Protein AF-A0A9E5EUG5-F1 (afdb_monomer)

Nearest PDB structures (foldseek):
  7y4i-assembly1_B  TM=4.127E-01  e=5.727E-02  Arabidopsis thaliana
  8xyv-assembly2_B  TM=4.687E-01  e=2.410E-01  synthetic construct
  8xyv-assembly1_A  TM=4.722E-01  e=3.451E-01  synthetic construct
  8tn6-assembly1_C  TM=4.419E-01  e=1.783E+00  synthetic construct
  6i57-assembly1_A  TM=5.171E-01  e=4.053E+00  Homo sapiens

pLDDT: mean 74.11, std 21.69, range [27.08, 95.44]

Secondary structure (DSSP, 8-state):
--HHHHHHHHHHHHHHHHHHHHHHHHHHHHHHHHHHHHHHHHHHHHHHHTT-HHHHHHHHHHTTTTSTT-HHHHHHHHHHHHHHHHHHHHHT-HHHHHHHHHHHHHHHHHHHHHHHS---PPPP------------------------------PPPP----------------TT-TT-HHHHHHHHHHHHHHHHHHHHHHTT-HHHHHHHHHHHHHH-GGG-TTTHHHHHHHHHHHHHHHHHHTTTT---THHHHHHHHHHHH-GGGHHHHHHHHHHHHHHHHHHHHH-BTB--------EEEEEETTTEEEEE-SSEEEEESS-HHHHHHHHHHHHHHHHHHHHHHHSS--SPPSSPEEEEE-SSTT--

Structure (mmCIF, N/CA/C/O backbone):
data_AF-A0A9E5EUG5-F1
#
_entry.id   AF-A0A9E5EUG5-F1
#
loop_
_atom_site.group_PDB
_atom_site.id
_atom_site.type_symbol
_atom_site.label_atom_id
_atom_site.label_alt_id
_atom_site.label_comp_id
_atom_site.label_asym_id
_atom_site.label_entity_id
_atom_site.label_seq_id
_atom_site.pdbx_PDB_ins_code
_atom_site.Cartn_x
_atom_site.Cartn_y
_atom_site.Cartn_z
_atom_site.occupancy
_atom_site.B_iso_or_equiv
_atom_site.auth_seq_id
_atom_site.auth_comp_id
_atom_site.auth_asym_id
_atom_site.auth_atom_id
_atom_site.pdbx_PDB_model_num
ATOM 1 N N . MET A 1 1 ? 24.568 -48.550 -15.074 1.00 48.75 1 MET A N 1
ATOM 2 C CA . MET A 1 1 ? 25.008 -47.911 -13.807 1.00 48.75 1 MET A CA 1
ATOM 3 C C . MET A 1 1 ? 24.629 -46.423 -13.668 1.00 48.75 1 MET A C 1
ATOM 5 O O . MET A 1 1 ? 25.001 -45.828 -12.664 1.00 48.75 1 MET A O 1
ATOM 9 N N . ASN A 1 2 ? 23.849 -45.815 -14.580 1.00 52.28 2 ASN A N 1
ATOM 10 C CA . ASN A 1 2 ? 23.578 -44.361 -14.545 1.00 52.28 2 ASN A CA 1
ATOM 11 C C . ASN A 1 2 ? 22.215 -43.961 -13.953 1.00 52.28 2 ASN A C 1
ATOM 13 O O . ASN A 1 2 ? 22.021 -42.800 -13.611 1.00 52.28 2 ASN A O 1
ATOM 17 N N . THR A 1 3 ? 21.291 -44.903 -13.757 1.00 47.22 3 THR A N 1
ATOM 18 C CA . THR A 1 3 ? 19.965 -44.627 -13.172 1.00 47.22 3 THR A CA 1
ATOM 19 C C . THR A 1 3 ? 20.039 -44.318 -11.673 1.00 47.22 3 THR A C 1
ATOM 21 O O . THR A 1 3 ? 19.300 -43.473 -11.177 1.00 47.22 3 THR A O 1
ATOM 24 N N . SER A 1 4 ? 21.000 -44.918 -10.963 1.00 47.09 4 SER A N 1
ATOM 25 C CA . SER A 1 4 ? 21.203 -44.687 -9.526 1.00 47.09 4 SER A CA 1
ATOM 26 C C . SER A 1 4 ? 21.803 -43.311 -9.211 1.00 47.09 4 SER A C 1
ATOM 28 O O . SER A 1 4 ? 21.589 -42.793 -8.120 1.00 47.09 4 SER A O 1
ATOM 30 N N . LYS A 1 5 ? 22.535 -42.703 -10.158 1.00 49.69 5 LYS A N 1
ATOM 31 C CA . LYS A 1 5 ? 23.124 -41.363 -9.995 1.00 49.69 5 LYS A CA 1
ATOM 32 C C . LYS A 1 5 ? 22.108 -40.249 -10.262 1.00 49.69 5 LYS A C 1
ATOM 34 O O . LYS A 1 5 ? 22.164 -39.235 -9.583 1.00 49.69 5 LYS A O 1
ATOM 39 N N . LEU A 1 6 ? 21.161 -40.470 -11.181 1.00 48.62 6 LEU A N 1
ATOM 40 C CA . LEU A 1 6 ? 20.094 -39.519 -11.521 1.00 48.62 6 LEU A CA 1
ATOM 41 C C . LEU A 1 6 ? 19.010 -39.424 -10.428 1.00 48.62 6 LEU A C 1
ATOM 43 O O . LEU A 1 6 ? 18.491 -38.346 -10.156 1.00 48.62 6 LEU A O 1
ATOM 47 N N . MET A 1 7 ? 18.698 -40.544 -9.765 1.00 48.72 7 MET A N 1
ATOM 48 C CA . MET A 1 7 ? 17.778 -40.570 -8.617 1.00 48.72 7 MET A CA 1
ATOM 49 C C . MET A 1 7 ? 18.375 -39.879 -7.380 1.00 48.72 7 MET A C 1
ATOM 51 O O . MET A 1 7 ? 17.667 -39.178 -6.663 1.00 48.72 7 MET A O 1
ATOM 55 N N . LEU A 1 8 ? 19.686 -40.016 -7.151 1.00 48.03 8 LEU A N 1
ATOM 56 C CA . LEU A 1 8 ? 20.346 -39.435 -5.981 1.00 48.03 8 LEU A CA 1
ATOM 57 C C . LEU A 1 8 ? 20.463 -37.904 -6.076 1.00 48.03 8 LEU A C 1
ATOM 59 O O . LEU A 1 8 ? 20.234 -37.215 -5.086 1.00 48.03 8 LEU A O 1
ATOM 63 N N . THR A 1 9 ? 20.753 -37.353 -7.260 1.00 53.81 9 THR A N 1
ATOM 64 C CA . THR A 1 9 ? 20.792 -35.895 -7.463 1.00 53.81 9 THR A CA 1
ATOM 65 C C . THR A 1 9 ? 19.407 -35.259 -7.386 1.00 53.81 9 THR A C 1
ATOM 67 O O . THR A 1 9 ? 19.276 -34.224 -6.739 1.00 53.81 9 THR A O 1
ATOM 70 N N . ALA A 1 10 ? 18.363 -35.894 -7.930 1.00 51.03 10 ALA A N 1
ATOM 71 C CA . ALA A 1 10 ? 16.989 -35.395 -7.823 1.00 51.03 10 ALA A CA 1
ATOM 72 C C . ALA A 1 10 ? 16.482 -35.345 -6.365 1.00 51.03 10 ALA A C 1
ATOM 74 O O . ALA A 1 10 ? 15.852 -34.366 -5.963 1.00 51.03 10 ALA A O 1
ATOM 75 N N . CYS A 1 11 ? 16.808 -36.344 -5.535 1.00 49.81 11 CYS A N 1
ATOM 76 C CA . CYS A 1 11 ? 16.448 -36.340 -4.112 1.00 49.81 11 CYS A CA 1
ATOM 77 C C . CYS A 1 11 ? 17.177 -35.249 -3.307 1.00 49.81 11 CYS A C 1
ATOM 79 O O . CYS A 1 11 ? 16.584 -34.659 -2.405 1.00 49.81 11 CYS A O 1
ATOM 81 N N . ILE A 1 12 ? 18.432 -34.938 -3.646 1.00 54.69 12 ILE A N 1
ATOM 82 C CA . ILE A 1 12 ? 19.212 -33.883 -2.976 1.00 54.69 12 ILE A CA 1
ATOM 83 C C . ILE A 1 12 ? 18.676 -32.488 -3.340 1.00 54.69 12 ILE A C 1
ATOM 85 O O . ILE A 1 12 ? 18.592 -31.623 -2.470 1.00 54.69 12 ILE A O 1
ATOM 89 N N . SER A 1 13 ? 18.235 -32.273 -4.585 1.00 52.53 13 SER A N 1
ATOM 90 C CA . SER A 1 13 ? 17.616 -31.009 -5.014 1.00 52.53 13 SER A CA 1
ATOM 91 C C . SER A 1 13 ? 16.269 -30.755 -4.332 1.00 52.53 13 SER A C 1
ATOM 93 O O . SER A 1 13 ? 16.012 -29.639 -3.890 1.00 52.53 13 SER A O 1
ATOM 95 N N . VAL A 1 14 ? 15.431 -31.788 -4.188 1.00 56.72 14 VAL A N 1
ATOM 96 C CA . VAL A 1 14 ? 14.134 -31.685 -3.494 1.00 56.72 14 VAL A CA 1
ATOM 97 C C . VAL A 1 14 ? 14.325 -31.456 -1.990 1.00 56.72 14 VAL A C 1
ATOM 99 O O . VAL A 1 14 ? 13.614 -30.641 -1.408 1.00 56.72 14 VAL A O 1
ATOM 102 N N . ALA A 1 15 ? 15.319 -32.098 -1.366 1.00 53.16 15 ALA A N 1
ATOM 103 C CA . ALA A 1 15 ? 15.644 -31.886 0.046 1.00 53.16 15 ALA A CA 1
ATOM 104 C C . ALA A 1 15 ? 16.207 -30.478 0.327 1.00 53.16 15 ALA A C 1
ATOM 106 O O . ALA A 1 15 ? 15.848 -29.870 1.334 1.00 53.16 15 ALA A O 1
ATOM 107 N N . LEU A 1 16 ? 17.034 -29.928 -0.571 1.00 53.22 16 LEU A N 1
ATOM 108 C CA . LEU A 1 16 ? 17.544 -28.554 -0.465 1.00 53.22 16 LEU A CA 1
ATOM 109 C C . LEU A 1 16 ? 16.441 -27.504 -0.678 1.00 53.22 16 LEU A C 1
ATOM 111 O O . LEU A 1 16 ? 16.408 -26.511 0.046 1.00 53.22 16 LEU A O 1
ATOM 115 N N . PHE A 1 17 ? 15.497 -27.750 -1.592 1.00 50.41 17 PHE A N 1
ATOM 116 C CA . PHE A 1 17 ? 14.342 -26.869 -1.799 1.00 50.41 17 PHE A CA 1
ATOM 117 C C . PHE A 1 17 ? 13.367 -26.905 -0.607 1.00 50.41 17 PHE A C 1
ATOM 119 O O . PHE A 1 17 ? 12.885 -25.862 -0.167 1.00 50.41 17 PHE A O 1
ATOM 126 N N . PHE A 1 18 ? 13.128 -28.085 -0.016 1.00 51.00 18 PHE A N 1
ATOM 127 C CA . PHE A 1 18 ? 12.334 -28.212 1.213 1.00 51.00 18 PHE A CA 1
ATOM 128 C C . PHE A 1 18 ? 13.018 -27.562 2.423 1.00 51.00 18 PHE A C 1
ATOM 130 O O . PHE A 1 18 ? 12.344 -26.915 3.221 1.00 51.00 18 PHE A O 1
ATOM 137 N N . ALA A 1 19 ? 14.345 -27.668 2.548 1.00 49.94 19 ALA A N 1
ATOM 138 C CA . ALA A 1 19 ? 15.095 -27.011 3.619 1.00 49.94 19 ALA A CA 1
ATOM 139 C C . ALA A 1 19 ? 15.044 -25.475 3.515 1.00 49.94 19 ALA A C 1
ATOM 141 O O . ALA A 1 19 ? 14.907 -24.800 4.534 1.00 49.94 19 ALA A O 1
ATOM 142 N N . GLN A 1 20 ? 15.085 -24.915 2.299 1.00 52.16 20 GLN A N 1
ATOM 143 C CA . GLN A 1 20 ? 14.910 -23.474 2.073 1.00 52.16 20 GLN A CA 1
ATOM 144 C C . GLN A 1 20 ? 13.472 -23.003 2.351 1.00 52.16 20 GLN A C 1
ATOM 146 O O . GLN A 1 20 ? 13.285 -21.925 2.915 1.00 52.16 20 GLN A O 1
ATOM 151 N N . LEU A 1 21 ? 12.461 -23.819 2.033 1.00 50.09 21 LEU A N 1
ATOM 152 C CA . LEU A 1 21 ? 11.056 -23.512 2.323 1.00 50.09 21 LEU A CA 1
ATOM 153 C C . LEU A 1 21 ? 10.742 -23.565 3.832 1.00 50.09 21 LEU A C 1
ATOM 155 O O . LEU A 1 21 ? 10.005 -22.720 4.338 1.00 50.09 21 LEU A O 1
ATOM 159 N N . LEU A 1 22 ? 11.344 -24.506 4.570 1.00 52.62 22 LEU A N 1
ATOM 160 C CA . LEU A 1 22 ? 11.219 -24.603 6.031 1.00 52.62 22 LEU A CA 1
ATOM 161 C C . LEU A 1 22 ? 11.916 -23.448 6.768 1.00 52.62 22 LEU A C 1
ATOM 163 O O . LEU A 1 22 ? 11.381 -22.957 7.760 1.00 52.62 22 LEU A O 1
ATOM 167 N N . LEU A 1 23 ? 13.070 -22.977 6.279 1.00 49.22 23 LEU A N 1
ATOM 168 C CA . LEU A 1 23 ? 13.763 -21.826 6.874 1.00 49.22 23 LEU A CA 1
ATOM 169 C C . LEU A 1 23 ? 12.994 -20.510 6.667 1.00 49.22 23 LEU A C 1
ATOM 171 O O . LEU A 1 23 ? 12.945 -19.680 7.573 1.00 49.22 23 LEU A O 1
ATOM 175 N N . ALA A 1 24 ? 12.361 -20.330 5.502 1.00 50.03 24 ALA A N 1
ATOM 176 C CA . ALA A 1 24 ? 11.565 -19.140 5.202 1.00 50.03 24 ALA A CA 1
ATOM 177 C C . ALA A 1 24 ? 10.298 -19.036 6.078 1.00 50.03 24 ALA A C 1
ATOM 179 O O . ALA A 1 24 ? 9.962 -17.948 6.551 1.00 50.03 24 ALA A O 1
ATOM 180 N N . ALA A 1 25 ? 9.636 -20.162 6.368 1.00 53.97 25 ALA A N 1
ATOM 181 C CA . ALA A 1 25 ? 8.454 -20.191 7.234 1.00 53.97 25 ALA A CA 1
ATOM 182 C C . ALA A 1 25 ? 8.763 -19.776 8.689 1.00 53.97 25 ALA A C 1
ATOM 184 O O . ALA A 1 25 ? 7.974 -19.065 9.313 1.00 53.97 25 ALA A O 1
ATOM 185 N N . ASP A 1 26 ? 9.928 -20.163 9.225 1.00 61.12 26 ASP A N 1
ATOM 186 C CA . ASP A 1 26 ? 10.342 -19.791 10.588 1.00 61.12 26 ASP A CA 1
ATOM 187 C C . ASP A 1 26 ? 10.680 -18.289 10.703 1.00 61.12 26 ASP A C 1
ATOM 189 O O . ASP A 1 26 ? 10.398 -17.649 11.720 1.00 61.12 26 ASP A O 1
ATOM 193 N N . THR A 1 27 ? 11.223 -17.679 9.642 1.00 67.38 27 THR A N 1
ATOM 194 C CA . THR A 1 27 ? 11.473 -16.226 9.623 1.00 67.38 27 THR A CA 1
ATOM 195 C C . THR A 1 27 ? 10.190 -15.397 9.608 1.00 67.38 27 THR A C 1
ATOM 197 O O . THR A 1 27 ? 10.109 -14.398 10.326 1.00 67.38 27 THR A O 1
ATOM 200 N N . ASP A 1 28 ? 9.171 -15.833 8.865 1.00 71.12 28 ASP A N 1
ATOM 201 C CA . ASP A 1 28 ? 7.884 -15.134 8.799 1.00 71.12 28 ASP A CA 1
ATOM 202 C C . ASP A 1 28 ? 7.132 -15.230 10.138 1.00 71.12 28 ASP A C 1
ATOM 204 O O . ASP A 1 28 ? 6.692 -14.222 10.690 1.00 71.12 28 ASP A O 1
ATOM 208 N N . ALA A 1 29 ? 7.108 -16.414 10.761 1.00 73.81 29 ALA A N 1
ATOM 209 C CA . ALA A 1 29 ? 6.492 -16.605 12.075 1.00 73.81 29 ALA A CA 1
ATOM 210 C C . ALA A 1 29 ? 7.136 -15.737 13.177 1.00 73.81 29 ALA A C 1
ATOM 212 O O . ALA A 1 29 ? 6.432 -15.186 14.028 1.00 73.81 29 ALA A O 1
ATOM 213 N N . LYS A 1 30 ? 8.467 -15.577 13.165 1.00 77.31 30 LYS A N 1
ATOM 214 C CA . LYS A 1 30 ? 9.178 -14.675 14.091 1.00 77.31 30 LYS A CA 1
ATOM 215 C C . LYS A 1 30 ? 8.838 -13.210 13.829 1.00 77.31 30 LYS A C 1
ATOM 217 O O . LYS A 1 30 ? 8.596 -12.467 14.779 1.00 77.31 30 LYS A O 1
ATOM 222 N N . PHE A 1 31 ? 8.762 -12.802 12.564 1.00 80.25 31 PHE A N 1
ATOM 223 C CA . PHE A 1 31 ? 8.393 -11.436 12.196 1.00 80.25 31 PHE A CA 1
ATOM 224 C C . PHE A 1 31 ? 6.966 -11.087 12.645 1.00 80.25 31 PHE A C 1
ATOM 226 O O . PHE A 1 31 ? 6.749 -10.035 13.249 1.00 80.25 31 PHE A O 1
ATOM 233 N N . GLN A 1 32 ? 6.011 -12.002 12.454 1.00 79.31 32 GLN A N 1
ATOM 234 C CA . GLN A 1 32 ? 4.630 -11.833 12.919 1.00 79.31 32 GLN A CA 1
ATOM 235 C C . GLN A 1 32 ? 4.539 -11.705 14.446 1.00 79.31 32 GLN A C 1
ATOM 237 O O . GLN A 1 32 ? 3.805 -10.851 14.945 1.00 79.31 32 GLN A O 1
ATOM 242 N N . LYS A 1 33 ? 5.316 -12.495 15.204 1.00 83.81 33 LYS A N 1
ATOM 243 C CA . LYS A 1 33 ? 5.382 -12.381 16.673 1.00 83.81 33 LYS A CA 1
ATOM 244 C C . LYS A 1 33 ? 5.897 -11.013 17.115 1.00 83.81 33 LYS A C 1
ATOM 246 O O . LYS A 1 33 ? 5.271 -10.376 17.957 1.00 83.81 33 LYS A O 1
ATOM 251 N N . ILE A 1 34 ? 6.987 -10.532 16.514 1.00 85.62 34 ILE A N 1
ATOM 252 C CA . ILE A 1 34 ? 7.552 -9.210 16.824 1.00 85.62 34 ILE A CA 1
ATOM 253 C C . ILE A 1 34 ? 6.528 -8.108 16.526 1.00 85.62 34 ILE A C 1
ATOM 255 O O . ILE A 1 34 ? 6.323 -7.216 17.352 1.00 85.62 34 ILE A O 1
ATOM 259 N N . LEU A 1 35 ? 5.843 -8.186 15.383 1.00 87.00 35 LEU A N 1
ATOM 260 C CA . LEU A 1 35 ? 4.824 -7.211 15.000 1.00 87.00 35 LEU A CA 1
ATOM 261 C C . LEU A 1 35 ? 3.628 -7.225 15.963 1.00 87.00 35 LEU A C 1
ATOM 263 O O . LEU A 1 35 ? 3.153 -6.165 16.375 1.00 87.00 35 LEU A O 1
ATOM 267 N N . ALA A 1 36 ? 3.168 -8.411 16.365 1.00 85.81 36 ALA A N 1
ATOM 268 C CA . ALA A 1 36 ? 2.087 -8.566 17.332 1.00 85.81 36 ALA A CA 1
ATOM 269 C C . ALA A 1 36 ? 2.454 -7.969 18.699 1.00 85.81 36 ALA A C 1
ATOM 271 O O . ALA A 1 36 ? 1.638 -7.265 19.294 1.00 85.81 36 ALA A O 1
ATOM 272 N N . VAL A 1 37 ? 3.689 -8.177 19.166 1.00 89.06 37 VAL A N 1
ATOM 273 C CA . VAL A 1 37 ? 4.192 -7.597 20.422 1.00 89.06 37 VAL A CA 1
ATOM 274 C C . VAL A 1 37 ? 4.269 -6.074 20.345 1.00 89.06 37 VAL A C 1
ATOM 276 O O . VAL A 1 37 ? 3.818 -5.397 21.266 1.00 89.06 37 VAL A O 1
ATOM 279 N N . GLN A 1 38 ? 4.788 -5.515 19.248 1.00 89.44 38 GLN A N 1
ATOM 280 C CA . GLN A 1 38 ? 4.858 -4.059 19.062 1.00 89.44 38 GLN A CA 1
ATOM 281 C C . GLN A 1 38 ? 3.467 -3.421 19.022 1.00 89.44 38 GLN A C 1
ATOM 283 O O . GLN A 1 38 ? 3.232 -2.392 19.659 1.00 89.44 38 GLN A O 1
ATOM 288 N N . LYS A 1 39 ? 2.524 -4.058 18.319 1.00 91.25 39 LYS A N 1
ATOM 289 C CA . LYS A 1 39 ? 1.127 -3.626 18.274 1.00 91.25 39 LYS A CA 1
ATOM 290 C C . LYS A 1 39 ? 0.483 -3.674 19.663 1.00 91.25 39 LYS A C 1
ATOM 292 O O . LYS A 1 39 ? -0.103 -2.682 20.088 1.00 91.25 39 LYS A O 1
ATOM 297 N N . ALA A 1 40 ? 0.641 -4.784 20.385 1.00 90.38 40 ALA A N 1
ATOM 298 C CA . ALA A 1 40 ? 0.096 -4.952 21.731 1.00 90.38 40 ALA A CA 1
ATOM 299 C C . ALA A 1 40 ? 0.686 -3.944 22.729 1.00 90.38 40 ALA A C 1
ATOM 301 O O . ALA A 1 40 ? -0.039 -3.420 23.571 1.00 90.38 40 ALA A O 1
ATOM 302 N N . LEU A 1 41 ? 1.978 -3.617 22.608 1.00 92.50 41 LEU A N 1
ATOM 303 C CA . LEU A 1 41 ? 2.618 -2.591 23.428 1.00 92.50 41 LEU A CA 1
ATOM 304 C C . LEU A 1 41 ? 1.991 -1.211 23.181 1.00 92.50 41 LEU A C 1
ATOM 306 O O . LEU A 1 41 ? 1.663 -0.507 24.135 1.00 92.50 41 LEU A O 1
ATOM 310 N N . LEU A 1 42 ? 1.791 -0.835 21.915 1.00 93.69 42 LEU A N 1
ATOM 311 C CA . LEU A 1 42 ? 1.197 0.451 21.546 1.00 93.69 42 LEU A CA 1
ATOM 312 C C . LEU A 1 42 ? -0.255 0.567 22.033 1.00 93.69 42 LEU A C 1
ATOM 314 O O . LEU A 1 42 ? -0.617 1.550 22.682 1.00 93.69 42 LEU A O 1
ATOM 318 N N . GLU A 1 43 ? -1.075 -0.444 21.748 1.00 92.44 43 GLU A N 1
ATOM 319 C CA . GLU A 1 43 ? -2.481 -0.481 22.159 1.00 92.44 43 GLU A CA 1
ATOM 320 C C . GLU A 1 43 ? -2.609 -0.522 23.689 1.00 92.44 43 GLU A C 1
ATOM 322 O O . GLU A 1 43 ? -3.398 0.223 24.273 1.00 92.44 43 GLU A O 1
ATOM 327 N N . GLY A 1 44 ? -1.770 -1.313 24.364 1.00 92.94 44 GLY A N 1
ATOM 328 C CA . GLY A 1 44 ? -1.702 -1.367 25.822 1.00 92.94 44 GLY A CA 1
ATOM 329 C C . GLY A 1 44 ? -1.360 -0.012 26.449 1.00 92.94 44 GLY A C 1
ATOM 330 O O . GLY A 1 44 ? -1.996 0.384 27.426 1.00 92.94 44 GLY A O 1
ATOM 331 N N . GLN A 1 45 ? -0.415 0.742 25.872 1.00 94.44 45 GLN A N 1
ATOM 332 C CA . GLN A 1 45 ? -0.079 2.091 26.346 1.00 94.44 45 GLN A CA 1
ATOM 333 C C . GLN A 1 45 ? -1.238 3.073 26.169 1.00 94.44 45 GLN A C 1
ATOM 335 O O . GLN A 1 45 ? -1.479 3.898 27.052 1.00 94.44 45 GLN A O 1
ATOM 340 N N . ASP A 1 46 ? -1.946 3.007 25.044 1.00 94.00 46 ASP A N 1
ATOM 341 C CA . ASP A 1 46 ? -3.101 3.864 24.780 1.00 94.00 46 ASP A CA 1
ATOM 342 C C . ASP A 1 46 ? -4.239 3.589 25.778 1.00 94.00 46 ASP A C 1
ATOM 344 O O . ASP A 1 46 ? -4.752 4.513 26.415 1.00 94.00 46 ASP A O 1
ATOM 348 N N . HIS A 1 47 ? -4.565 2.315 26.017 1.00 93.62 47 HIS A N 1
ATOM 349 C CA . HIS A 1 47 ? -5.556 1.932 27.023 1.00 93.62 47 HIS A CA 1
ATOM 350 C C . HIS A 1 47 ? -5.130 2.308 28.447 1.00 93.62 47 HIS A C 1
ATOM 352 O O . HIS A 1 47 ? -5.957 2.807 29.213 1.00 93.62 47 HIS A O 1
ATOM 358 N N . PHE A 1 48 ? -3.848 2.145 28.787 1.00 94.75 48 PHE A N 1
ATOM 359 C CA . PHE A 1 48 ? -3.305 2.556 30.082 1.00 94.75 48 PHE A CA 1
ATOM 360 C C . PHE A 1 48 ? -3.435 4.071 30.301 1.00 94.75 48 PHE A C 1
ATOM 362 O O . PHE A 1 48 ? -3.902 4.503 31.355 1.00 94.75 48 PHE A O 1
ATOM 369 N N . LYS A 1 49 ? -3.099 4.886 29.290 1.00 93.88 49 LYS A N 1
ATOM 370 C CA . LYS A 1 49 ? -3.240 6.355 29.334 1.00 93.88 49 LYS A CA 1
ATOM 371 C C . LYS A 1 49 ? -4.694 6.804 29.471 1.00 93.88 49 LYS A C 1
ATOM 373 O O . LYS A 1 49 ? -4.961 7.802 30.130 1.00 93.88 49 LYS A O 1
ATOM 378 N N . LYS A 1 50 ? -5.630 6.059 28.881 1.00 92.62 50 LYS A N 1
ATOM 379 C CA . LYS A 1 50 ? -7.077 6.304 28.986 1.00 92.62 50 LYS A CA 1
ATOM 380 C C . LYS A 1 50 ? -7.683 5.860 30.326 1.00 92.62 50 LYS A C 1
ATOM 382 O O . LYS A 1 50 ? -8.871 6.072 30.533 1.00 92.62 50 LYS A O 1
ATOM 387 N N . GLY A 1 51 ? -6.901 5.240 31.218 1.00 91.62 51 GLY A N 1
ATOM 388 C CA . GLY A 1 51 ? -7.385 4.688 32.490 1.00 91.62 51 GLY A CA 1
ATOM 389 C C . GLY A 1 51 ? -8.129 3.355 32.350 1.00 91.62 51 GLY A C 1
ATOM 390 O O . GLY A 1 51 ? -8.700 2.862 33.315 1.00 91.62 51 GLY A O 1
ATOM 391 N N . ASN A 1 52 ? -8.112 2.740 31.165 1.00 93.81 52 ASN A N 1
ATOM 392 C CA . ASN A 1 52 ? -8.782 1.472 30.888 1.00 93.81 52 ASN A CA 1
ATOM 393 C C . ASN A 1 52 ? -7.854 0.292 31.219 1.00 93.81 52 ASN A C 1
ATOM 395 O O . ASN A 1 52 ? -7.401 -0.430 30.326 1.00 93.81 52 ASN A O 1
ATOM 399 N N . TYR A 1 53 ? -7.559 0.092 32.506 1.00 94.06 53 TYR A N 1
ATOM 400 C CA . TYR A 1 53 ? -6.552 -0.878 32.953 1.00 94.06 53 TYR A CA 1
ATOM 401 C C . TYR A 1 53 ? -6.907 -2.331 32.612 1.00 94.06 53 TYR A C 1
ATOM 403 O O . TYR A 1 53 ? -6.030 -3.100 32.232 1.00 94.06 53 TYR A O 1
ATOM 411 N N . GLN A 1 54 ? -8.191 -2.698 32.652 1.00 92.88 54 GLN A N 1
ATOM 412 C CA . GLN A 1 54 ? -8.648 -4.043 32.278 1.00 92.88 54 GLN A CA 1
ATOM 413 C C . GLN A 1 54 ? -8.349 -4.378 30.806 1.00 92.88 54 GLN A C 1
ATOM 415 O O . GLN A 1 54 ? -7.889 -5.475 30.497 1.00 92.88 54 GLN A O 1
ATOM 420 N N . ALA A 1 55 ? -8.592 -3.430 29.897 1.00 89.94 55 ALA A N 1
ATOM 421 C CA . ALA A 1 55 ? -8.327 -3.618 28.471 1.00 89.94 55 ALA A CA 1
ATOM 422 C C . ALA A 1 55 ? -6.818 -3.695 28.190 1.00 89.94 55 ALA A C 1
ATOM 424 O O . ALA A 1 55 ? -6.382 -4.539 27.411 1.00 89.94 55 ALA A O 1
ATOM 425 N N . ALA A 1 56 ? -6.021 -2.870 28.880 1.00 92.56 56 ALA A N 1
ATOM 426 C CA . ALA A 1 56 ? -4.565 -2.925 28.791 1.00 92.56 56 ALA A CA 1
ATOM 427 C C . ALA A 1 56 ? -4.020 -4.289 29.249 1.00 92.56 56 ALA A C 1
ATOM 429 O O . ALA A 1 56 ? -3.211 -4.884 28.543 1.00 92.56 56 ALA A O 1
ATOM 430 N N . VAL A 1 57 ? -4.504 -4.819 30.380 1.00 94.19 57 VAL A N 1
ATOM 431 C CA . VAL A 1 57 ? -4.130 -6.158 30.868 1.00 94.19 57 VAL A CA 1
ATOM 432 C C . VAL A 1 57 ? -4.485 -7.239 29.848 1.00 94.19 57 VAL A C 1
ATOM 434 O O . VAL A 1 57 ? -3.643 -8.073 29.543 1.00 94.19 57 VAL A O 1
ATOM 437 N N . PHE A 1 58 ? -5.689 -7.206 29.272 1.00 93.06 58 PHE A N 1
ATOM 438 C CA . PHE A 1 58 ? -6.123 -8.208 28.295 1.00 93.06 58 PHE A CA 1
ATOM 439 C C . PHE A 1 58 ? -5.218 -8.259 27.053 1.00 93.06 58 PHE A C 1
ATOM 441 O O . PHE A 1 58 ? -4.756 -9.330 26.661 1.00 93.06 58 PHE A O 1
ATOM 448 N N . ILE A 1 59 ? -4.930 -7.097 26.459 1.00 92.50 59 ILE A N 1
ATOM 449 C CA . ILE A 1 59 ? -4.085 -6.994 25.259 1.00 92.50 59 ILE A CA 1
ATOM 450 C C . ILE A 1 59 ? -2.647 -7.423 25.575 1.00 92.50 59 ILE A C 1
ATOM 452 O O . ILE A 1 59 ? -2.025 -8.138 24.788 1.00 92.50 59 ILE A O 1
ATOM 456 N N . LEU A 1 60 ? -2.129 -7.023 26.740 1.00 91.81 60 LEU A N 1
ATOM 457 C CA . LEU A 1 60 ? -0.756 -7.322 27.131 1.00 91.81 60 LEU A CA 1
ATOM 458 C C . LEU A 1 60 ? -0.565 -8.787 27.578 1.00 91.81 60 LEU A C 1
ATOM 460 O O . LEU A 1 60 ? 0.475 -9.388 27.308 1.00 91.81 60 LEU A O 1
ATOM 464 N N . GLU A 1 61 ? -1.553 -9.412 28.217 1.00 91.62 61 GLU A N 1
ATOM 465 C CA . GLU A 1 61 ? -1.494 -10.843 28.546 1.00 91.62 61 GLU A CA 1
ATOM 466 C C . GLU A 1 61 ? -1.525 -11.713 27.280 1.00 91.62 61 GLU A C 1
ATOM 468 O O . GLU A 1 61 ? -0.833 -12.728 27.225 1.00 91.62 61 GLU A O 1
ATOM 473 N N . ALA A 1 62 ? -2.252 -11.296 26.236 1.00 91.19 62 ALA A N 1
ATOM 474 C CA . ALA A 1 62 ? -2.393 -12.071 25.002 1.00 91.19 62 ALA A CA 1
ATOM 475 C C . ALA A 1 62 ? -1.057 -12.344 24.287 1.00 91.19 62 ALA A C 1
ATOM 477 O O . ALA A 1 62 ? -0.915 -13.379 23.638 1.00 91.19 62 ALA A O 1
ATOM 478 N N . GLN A 1 63 ? -0.076 -11.441 24.409 1.00 90.25 63 GLN A N 1
ATOM 479 C CA . GLN A 1 63 ? 1.233 -11.579 23.758 1.00 90.25 63 GLN A CA 1
ATOM 480 C C . GLN A 1 63 ? 2.382 -11.893 24.729 1.00 90.25 63 GLN A C 1
ATOM 482 O O . GLN A 1 63 ? 3.536 -11.912 24.308 1.00 90.25 63 GLN A O 1
ATOM 487 N N . ILE A 1 64 ? 2.110 -12.210 26.004 1.00 85.62 64 ILE A N 1
ATOM 488 C CA . ILE A 1 64 ? 3.163 -12.477 27.007 1.00 85.62 64 ILE A CA 1
ATOM 489 C C . ILE A 1 64 ? 4.060 -13.678 26.657 1.00 85.62 64 ILE A C 1
ATOM 491 O O . ILE A 1 64 ? 5.204 -13.746 27.092 1.00 85.62 64 ILE A O 1
ATOM 495 N N . ALA A 1 65 ? 3.572 -14.618 25.845 1.00 84.25 65 ALA A N 1
ATOM 496 C CA . ALA A 1 65 ? 4.369 -15.747 25.363 1.00 84.25 65 ALA A CA 1
ATOM 497 C C . ALA A 1 65 ? 5.359 -15.364 24.242 1.00 84.25 65 ALA A C 1
ATOM 499 O O . ALA A 1 65 ? 6.265 -16.136 23.945 1.00 84.25 65 ALA A O 1
ATOM 500 N N . SER A 1 66 ? 5.182 -14.193 23.621 1.00 82.75 66 SER A N 1
ATOM 501 C CA . SER A 1 66 ? 5.894 -13.763 22.408 1.00 82.75 66 SER A CA 1
ATOM 502 C C . SER A 1 66 ? 6.908 -12.635 22.648 1.00 82.75 66 SER A C 1
ATOM 504 O O . SER A 1 66 ? 7.598 -12.239 21.717 1.00 82.75 66 SER A O 1
ATOM 506 N N . ILE A 1 67 ? 6.979 -12.071 23.859 1.00 80.06 67 ILE A N 1
ATOM 507 C CA . ILE A 1 67 ? 7.711 -10.819 24.159 1.00 80.06 67 ILE A CA 1
ATOM 508 C C . ILE A 1 67 ? 9.222 -10.989 24.359 1.00 80.06 67 ILE A C 1
ATOM 510 O O . ILE A 1 67 ? 9.905 -9.985 24.561 1.00 80.06 67 ILE A O 1
ATOM 514 N N . ASP A 1 68 ? 9.722 -12.229 24.389 1.00 77.44 68 ASP A N 1
ATOM 515 C CA . ASP A 1 68 ? 11.140 -12.584 24.566 1.00 77.44 68 ASP A CA 1
ATOM 516 C C . ASP A 1 68 ? 11.860 -11.791 25.684 1.00 77.44 68 ASP A C 1
ATOM 518 O O . ASP A 1 68 ? 13.036 -11.448 25.588 1.00 77.44 68 ASP A O 1
ATOM 522 N N . GLY A 1 69 ? 11.144 -11.471 26.771 1.00 78.00 69 GLY A N 1
ATOM 523 C CA . GLY A 1 69 ? 11.694 -10.752 27.926 1.00 78.00 69 GLY A CA 1
ATOM 524 C C . GLY A 1 69 ? 11.829 -9.230 27.768 1.00 78.00 69 GLY A C 1
ATOM 525 O O . GLY A 1 69 ? 12.590 -8.613 28.516 1.00 78.00 69 GLY A O 1
ATOM 526 N N . ASN A 1 70 ? 11.105 -8.601 26.835 1.00 84.81 70 ASN A N 1
ATOM 527 C CA . ASN A 1 70 ? 11.092 -7.143 26.686 1.00 84.81 70 ASN A CA 1
ATOM 528 C C . ASN A 1 70 ? 10.713 -6.434 28.008 1.00 84.81 70 ASN A C 1
ATOM 530 O O . ASN A 1 70 ? 9.593 -6.556 28.509 1.00 84.81 70 ASN A O 1
ATOM 534 N N . LYS A 1 71 ? 11.654 -5.653 28.557 1.00 86.12 71 LYS A N 1
ATOM 535 C CA . LYS A 1 71 ? 11.515 -4.986 29.862 1.00 86.12 71 LYS A CA 1
ATOM 536 C C . LYS A 1 71 ? 10.417 -3.927 29.887 1.00 86.12 71 LYS A C 1
ATOM 538 O O . LYS A 1 71 ? 9.682 -3.850 30.866 1.00 86.12 71 LYS A O 1
ATOM 543 N N . GLU A 1 72 ? 10.285 -3.138 28.823 1.00 89.06 72 GLU A N 1
ATOM 544 C CA . GLU A 1 72 ? 9.267 -2.085 28.733 1.00 89.06 72 GLU A CA 1
ATOM 545 C C . GLU A 1 72 ? 7.862 -2.687 28.726 1.00 89.06 72 GLU A C 1
ATOM 547 O O . GLU A 1 72 ? 6.959 -2.186 29.395 1.00 89.06 72 GLU A O 1
ATOM 552 N N . TYR A 1 73 ? 7.701 -3.812 28.028 1.00 91.31 73 TYR A N 1
ATOM 553 C CA . TYR A 1 73 ? 6.450 -4.556 27.987 1.00 91.31 73 TYR A CA 1
ATOM 554 C C . TYR A 1 73 ? 6.053 -5.083 29.368 1.00 91.31 73 TYR A C 1
ATOM 556 O O . TYR A 1 73 ? 4.925 -4.877 29.819 1.00 91.31 73 TYR A O 1
ATOM 564 N N . LEU A 1 74 ? 6.992 -5.729 30.067 1.00 90.44 74 LEU A N 1
ATOM 565 C CA . LEU A 1 74 ? 6.757 -6.250 31.414 1.00 90.44 74 LEU A CA 1
ATOM 566 C C . LEU A 1 74 ? 6.470 -5.124 32.417 1.00 90.44 74 LEU A C 1
ATOM 568 O O . LEU A 1 74 ? 5.589 -5.269 33.260 1.00 90.44 74 LEU A O 1
ATOM 572 N N . GLN A 1 75 ? 7.154 -3.985 32.302 1.00 91.81 75 GLN A N 1
ATOM 573 C CA . GLN A 1 75 ? 6.919 -2.825 33.163 1.00 91.81 75 GLN A CA 1
ATOM 574 C C . GLN A 1 75 ? 5.548 -2.183 32.907 1.00 91.81 75 GLN A C 1
ATOM 576 O O . GLN A 1 75 ? 4.860 -1.785 33.849 1.00 91.81 75 GLN A O 1
ATOM 581 N N . LEU A 1 76 ? 5.112 -2.111 31.648 1.00 93.88 76 LEU A N 1
ATOM 582 C CA . LEU A 1 76 ? 3.774 -1.636 31.313 1.00 93.88 76 LEU A CA 1
ATOM 583 C C . LEU A 1 76 ? 2.691 -2.582 31.848 1.00 93.88 76 LEU A C 1
ATOM 585 O O . LEU A 1 76 ? 1.713 -2.111 32.427 1.00 93.88 76 LEU A O 1
ATOM 589 N N . LEU A 1 77 ? 2.884 -3.898 31.710 1.00 93.69 77 LEU A N 1
ATOM 590 C CA . LEU A 1 77 ? 1.973 -4.905 32.257 1.00 93.69 77 LEU A CA 1
ATOM 591 C C . LEU A 1 77 ? 1.900 -4.829 33.790 1.00 93.69 77 LEU A C 1
ATOM 593 O O . LEU A 1 77 ? 0.807 -4.860 34.350 1.00 93.69 77 LEU A O 1
ATOM 597 N N . HIS A 1 78 ? 3.040 -4.649 34.461 1.00 93.19 78 HIS A N 1
ATOM 598 C CA . HIS A 1 78 ? 3.106 -4.414 35.904 1.00 93.19 78 HIS A CA 1
ATOM 599 C C . HIS A 1 78 ? 2.245 -3.209 36.315 1.00 93.19 78 HIS A 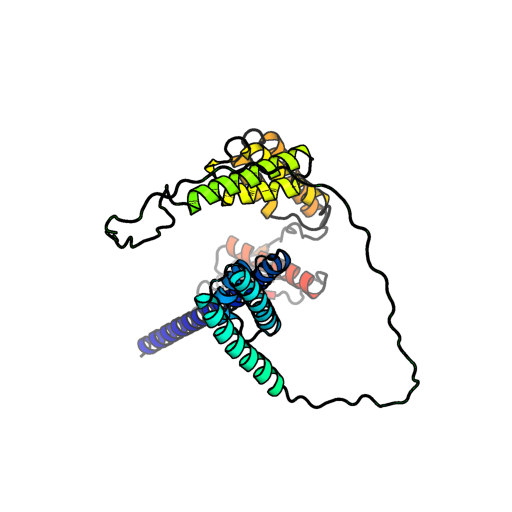C 1
ATOM 601 O O . HIS A 1 78 ? 1.366 -3.317 37.173 1.00 93.19 78 HIS A O 1
ATOM 607 N N . ASN A 1 79 ? 2.437 -2.066 35.652 1.00 93.62 79 ASN A N 1
ATOM 608 C CA . ASN A 1 79 ? 1.677 -0.851 35.945 1.00 93.62 79 ASN A CA 1
ATOM 609 C C . ASN A 1 79 ? 0.177 -1.033 35.651 1.00 93.62 79 ASN A C 1
ATOM 611 O O . ASN A 1 79 ? -0.670 -0.534 36.398 1.00 93.62 79 ASN A O 1
ATOM 615 N N . ALA A 1 80 ? -0.165 -1.767 34.588 1.00 95.44 80 ALA A N 1
ATOM 616 C CA . ALA A 1 80 ? -1.543 -2.087 34.238 1.00 95.44 80 ALA A CA 1
ATOM 617 C C . ALA A 1 80 ? -2.215 -2.978 35.298 1.00 95.44 80 ALA A C 1
ATOM 619 O O . ALA A 1 80 ? -3.346 -2.686 35.685 1.00 95.44 80 ALA A O 1
ATOM 620 N N . TYR A 1 81 ? -1.523 -3.987 35.842 1.00 94.81 81 TYR A N 1
ATOM 621 C CA . TYR A 1 81 ? -2.032 -4.786 36.964 1.00 94.81 81 TYR A CA 1
ATOM 622 C C . TYR A 1 81 ? -2.273 -3.944 38.214 1.00 94.81 81 TYR A C 1
ATOM 624 O O . TYR A 1 81 ? -3.330 -4.066 38.827 1.00 94.81 81 TYR A O 1
ATOM 632 N N . GLN A 1 82 ? -1.353 -3.044 38.571 1.00 94.94 82 GLN A N 1
ATOM 633 C CA . GLN A 1 82 ? -1.549 -2.146 39.714 1.00 94.94 82 GLN A CA 1
ATOM 634 C C . GLN A 1 82 ? -2.764 -1.225 39.534 1.00 94.94 82 GLN A C 1
ATOM 636 O O . GLN A 1 82 ? -3.492 -0.955 40.490 1.00 94.94 82 GLN A O 1
ATOM 641 N N . GLY A 1 83 ? -2.996 -0.730 38.315 1.00 93.50 83 GLY A N 1
ATOM 642 C CA . GLY A 1 83 ? -4.207 0.021 37.978 1.00 93.50 83 GLY A CA 1
ATOM 643 C C . GLY A 1 83 ? -5.468 -0.835 38.081 1.00 93.50 83 GLY A C 1
ATOM 644 O O . GLY A 1 83 ? -6.438 -0.435 38.717 1.00 93.50 83 GLY A O 1
ATOM 645 N N . HIS A 1 84 ? -5.429 -2.051 37.537 1.00 94.44 84 HIS A N 1
ATOM 646 C CA . HIS A 1 84 ? -6.575 -2.954 37.540 1.00 94.44 84 HIS A CA 1
ATOM 647 C C . HIS A 1 84 ? -6.950 -3.433 38.949 1.00 94.44 84 HIS A C 1
ATOM 649 O O . HIS A 1 84 ? -8.131 -3.503 39.276 1.00 94.44 84 HIS A O 1
ATOM 655 N N . ILE A 1 85 ? -5.967 -3.694 39.814 1.00 93.31 85 ILE A N 1
ATOM 656 C CA . ILE A 1 85 ? -6.204 -4.031 41.223 1.00 93.31 85 ILE A CA 1
ATOM 657 C C . ILE A 1 85 ? -6.917 -2.875 41.935 1.00 93.31 85 ILE A C 1
ATOM 659 O O . ILE A 1 85 ? -7.884 -3.125 42.650 1.00 93.31 85 ILE A O 1
ATOM 663 N N . ARG A 1 86 ? -6.518 -1.617 41.696 1.00 92.81 86 ARG A N 1
ATOM 664 C CA . ARG A 1 86 ? -7.216 -0.443 42.255 1.00 92.81 86 ARG A CA 1
ATOM 665 C C . ARG A 1 86 ? -8.669 -0.353 41.773 1.00 92.81 86 ARG A C 1
ATOM 667 O O . ARG A 1 86 ? -9.560 -0.100 42.584 1.00 92.81 86 ARG A O 1
ATOM 674 N N . ASP A 1 87 ? -8.926 -0.632 40.495 1.00 91.81 87 ASP A N 1
ATOM 675 C CA . ASP A 1 87 ? -10.292 -0.680 39.952 1.00 91.81 87 ASP A CA 1
ATOM 676 C C . ASP A 1 87 ? -11.130 -1.803 40.579 1.00 91.81 87 ASP A C 1
ATOM 678 O O . ASP A 1 87 ? -12.322 -1.628 40.836 1.00 91.81 87 ASP A O 1
ATOM 682 N N . LEU A 1 88 ? -10.528 -2.970 40.821 1.00 92.00 88 LEU A N 1
ATOM 683 C CA . LEU A 1 88 ? -11.199 -4.108 41.450 1.00 92.00 88 LEU A CA 1
ATOM 684 C C . LEU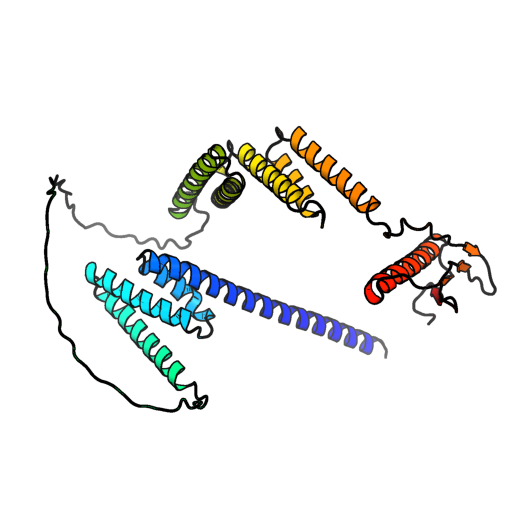 A 1 88 ? -11.461 -3.864 42.940 1.00 92.00 88 LEU A C 1
ATOM 686 O O . LEU A 1 88 ? -12.526 -4.239 43.433 1.00 92.00 88 LEU A O 1
ATOM 690 N N . GLN A 1 89 ? -10.543 -3.188 43.638 1.00 91.25 89 GLN A N 1
ATOM 691 C CA . GLN A 1 89 ? -10.714 -2.750 45.027 1.00 91.25 89 GLN A CA 1
ATOM 692 C C . GLN A 1 89 ? -11.895 -1.788 45.153 1.00 91.25 89 GLN A C 1
ATOM 694 O O . GLN A 1 89 ? -12.737 -1.973 46.028 1.00 91.25 89 GLN A O 1
ATOM 699 N N . ALA A 1 90 ? -12.018 -0.827 44.231 1.00 91.00 90 ALA A N 1
ATOM 700 C CA . ALA A 1 90 ? -13.158 0.089 44.188 1.00 91.00 90 ALA A CA 1
ATOM 701 C C . ALA A 1 90 ? -14.503 -0.629 43.959 1.00 91.00 90 ALA A C 1
ATOM 703 O O . ALA A 1 90 ? -15.545 -0.138 44.388 1.00 91.00 90 ALA A O 1
ATOM 704 N N . LYS A 1 91 ? -14.491 -1.796 43.302 1.00 90.81 91 LYS A N 1
ATOM 705 C CA . LYS A 1 91 ? -15.685 -2.615 43.032 1.00 90.81 91 LYS A CA 1
ATOM 706 C C . LYS A 1 91 ? -15.940 -3.706 44.084 1.00 90.81 91 LYS A C 1
ATOM 708 O O . LYS A 1 91 ? -16.985 -4.348 44.031 1.00 90.81 91 LYS A O 1
ATOM 713 N N . GLY A 1 92 ? -15.014 -3.934 45.018 1.00 90.00 92 GLY A N 1
ATOM 714 C CA . GLY A 1 92 ? -15.137 -4.947 46.072 1.00 90.00 92 GLY A CA 1
ATOM 715 C C . GLY A 1 92 ? -14.998 -6.406 45.608 1.00 90.00 92 GLY A C 1
ATOM 716 O O . GLY A 1 92 ? -15.488 -7.300 46.292 1.00 90.00 92 GLY A O 1
ATOM 717 N N . LEU A 1 93 ? -14.355 -6.676 44.462 1.00 89.38 93 LEU A N 1
ATOM 718 C CA . LEU A 1 93 ? -14.155 -8.047 43.956 1.00 89.38 93 LEU A CA 1
ATOM 719 C C . LEU A 1 93 ? -12.854 -8.669 44.490 1.00 89.38 93 LEU A C 1
ATOM 721 O O . LEU A 1 93 ? -11.842 -8.730 43.792 1.00 89.38 93 LEU A O 1
ATOM 725 N N . THR A 1 94 ? -12.886 -9.162 45.728 1.00 85.56 94 THR A N 1
ATOM 726 C CA . THR A 1 94 ? -11.710 -9.674 46.461 1.00 85.56 94 THR A CA 1
ATOM 727 C C . THR A 1 94 ? -11.056 -10.915 45.837 1.00 85.56 94 THR A C 1
ATOM 729 O O . THR A 1 94 ? -9.847 -11.103 45.963 1.00 85.56 94 THR A O 1
ATOM 732 N N . GLU A 1 95 ? -11.819 -11.751 45.127 1.00 86.81 95 GLU A N 1
ATOM 733 C CA . GLU A 1 95 ? -11.299 -12.980 44.505 1.00 86.81 95 GLU A CA 1
ATOM 734 C C . GLU A 1 95 ? -10.365 -12.695 43.317 1.00 86.81 95 GLU A C 1
ATOM 736 O O . GLU A 1 95 ? -9.277 -13.267 43.223 1.00 86.81 95 GLU A O 1
ATOM 741 N N . GLU A 1 96 ? -10.746 -11.765 42.437 1.00 86.19 96 GLU A N 1
ATOM 742 C CA . GLU A 1 96 ? -9.911 -11.370 41.295 1.00 86.19 96 GLU A CA 1
ATOM 743 C C . GLU A 1 96 ? -8.679 -10.577 41.756 1.00 86.19 96 GLU A C 1
ATOM 745 O O . GLU A 1 96 ? -7.601 -10.744 41.188 1.00 86.19 96 GLU A O 1
ATOM 750 N N . ILE A 1 97 ? -8.791 -9.789 42.835 1.00 90.38 97 ILE A N 1
ATOM 751 C CA . ILE A 1 97 ? -7.647 -9.080 43.431 1.00 90.38 97 ILE A CA 1
ATOM 752 C C . ILE A 1 97 ? -6.533 -10.069 43.799 1.00 90.38 97 ILE A C 1
ATOM 754 O O . ILE A 1 97 ? -5.406 -9.911 43.331 1.00 90.38 97 ILE A O 1
ATOM 758 N N . SER A 1 98 ? -6.853 -11.145 44.531 1.00 89.44 98 SER A N 1
ATOM 759 C CA . SER A 1 98 ? -5.851 -12.142 44.945 1.00 89.44 98 SER A CA 1
ATOM 760 C C . SER A 1 98 ? -5.155 -12.818 43.755 1.00 89.44 98 SER A C 1
ATOM 762 O O . SER A 1 98 ? -3.965 -13.141 43.806 1.00 89.44 98 SER A O 1
ATOM 764 N N . LYS A 1 99 ? -5.878 -13.030 42.652 1.00 92.25 99 LYS A N 1
ATOM 765 C CA . LYS A 1 99 ? -5.322 -13.607 41.422 1.00 92.25 99 LYS A CA 1
ATOM 766 C C . LYS A 1 99 ? -4.305 -12.671 40.766 1.00 92.25 99 LYS A C 1
ATOM 768 O O . LYS A 1 99 ? -3.222 -13.133 40.401 1.00 92.25 99 LYS A O 1
ATOM 773 N N . TYR A 1 100 ? -4.625 -11.385 40.624 1.00 90.94 100 TYR A N 1
ATOM 774 C CA . TYR A 1 100 ? -3.707 -10.416 40.019 1.00 90.94 100 TYR A CA 1
ATOM 775 C C . TYR A 1 100 ? -2.532 -10.067 40.940 1.00 90.94 100 TYR A C 1
ATOM 777 O O . TYR A 1 100 ? -1.423 -9.898 40.443 1.00 90.94 100 TYR A O 1
ATOM 785 N N . GLU A 1 101 ? -2.713 -10.076 42.262 1.00 91.31 101 GLU A N 1
ATOM 786 C CA . GLU A 1 101 ? -1.616 -9.927 43.232 1.00 91.31 101 GLU A CA 1
ATOM 787 C C . GLU A 1 101 ? -0.585 -11.060 43.117 1.00 91.31 101 GLU A C 1
ATOM 789 O O . GLU A 1 101 ? 0.619 -10.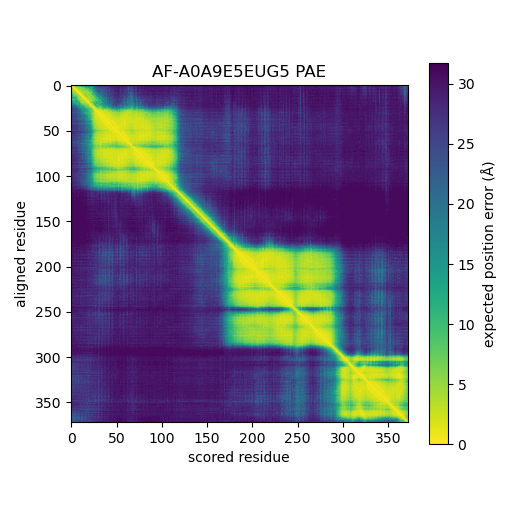805 43.070 1.00 91.31 101 GLU A O 1
ATOM 794 N N . LYS A 1 102 ? -1.035 -12.315 42.974 1.00 91.38 102 LYS A N 1
ATOM 795 C CA . LYS A 1 102 ? -0.132 -13.455 42.731 1.00 91.38 102 LYS A CA 1
ATOM 796 C C . LYS A 1 102 ? 0.637 -13.309 41.416 1.00 91.38 102 LYS A C 1
ATOM 798 O O . LYS A 1 102 ? 1.830 -13.600 41.365 1.00 91.38 102 LYS A O 1
ATOM 803 N N . ARG A 1 103 ? -0.028 -12.854 40.347 1.00 90.88 103 ARG A N 1
ATOM 804 C CA . ARG A 1 103 ? 0.613 -12.605 39.040 1.00 90.88 103 ARG A CA 1
ATOM 805 C C . ARG A 1 103 ? 1.641 -11.477 39.118 1.00 90.88 103 ARG A C 1
ATOM 807 O O . ARG A 1 103 ? 2.709 -11.601 38.523 1.00 90.88 103 ARG A O 1
ATOM 814 N N . LEU A 1 104 ? 1.348 -10.426 39.883 1.00 90.12 104 LEU A N 1
ATOM 815 C CA . LEU A 1 104 ? 2.265 -9.315 40.127 1.00 90.12 104 LEU A CA 1
ATOM 816 C C . LEU A 1 104 ? 3.532 -9.791 40.850 1.00 90.12 104 LEU A C 1
ATOM 818 O O . LEU A 1 104 ? 4.633 -9.493 40.405 1.00 90.12 104 LEU A O 1
ATOM 822 N N . GLN A 1 105 ? 3.391 -10.637 41.874 1.00 88.44 105 GLN A N 1
ATOM 823 C CA . GLN A 1 105 ? 4.530 -11.196 42.610 1.00 88.44 105 GLN A CA 1
ATOM 824 C C . GLN A 1 105 ? 5.467 -12.042 41.724 1.00 88.44 105 GLN A C 1
ATOM 826 O O . GLN A 1 105 ? 6.694 -11.991 41.876 1.00 88.44 105 GLN A O 1
ATOM 831 N N . ILE A 1 106 ? 4.906 -12.809 40.781 1.00 87.81 106 ILE A N 1
ATOM 832 C CA . ILE A 1 106 ? 5.683 -13.571 39.787 1.00 87.81 106 ILE A CA 1
ATOM 833 C C . ILE A 1 106 ? 6.445 -12.610 38.864 1.00 87.81 106 ILE A C 1
ATOM 835 O O . ILE A 1 106 ? 7.632 -12.810 38.599 1.00 87.81 106 ILE A O 1
ATOM 839 N N . LEU A 1 107 ? 5.775 -11.552 38.406 1.00 85.12 107 LEU A N 1
ATOM 840 C CA . LEU A 1 107 ? 6.345 -10.555 37.506 1.00 85.12 107 LEU A CA 1
ATOM 841 C C . LEU A 1 107 ? 7.485 -9.762 38.167 1.00 85.12 107 LEU A C 1
ATOM 843 O O . LEU A 1 107 ? 8.549 -9.625 37.568 1.00 85.12 107 LEU A O 1
ATOM 847 N N . ASP A 1 108 ? 7.309 -9.325 39.414 1.00 82.12 108 ASP A N 1
ATOM 848 C CA . ASP A 1 108 ? 8.316 -8.591 40.195 1.00 82.12 108 ASP A CA 1
ATOM 849 C C . ASP A 1 108 ? 9.568 -9.430 40.445 1.00 82.12 108 ASP A C 1
ATOM 851 O O . ASP A 1 108 ? 10.701 -8.952 40.327 1.00 82.12 108 ASP A O 1
ATOM 855 N N . SER A 1 109 ? 9.376 -10.720 40.726 1.00 77.88 109 SER A N 1
ATOM 856 C CA . SER A 1 109 ? 10.475 -11.677 40.855 1.00 77.88 109 SER A CA 1
ATOM 857 C C . SER A 1 109 ? 11.245 -11.817 39.535 1.00 77.88 109 SER A C 1
ATOM 859 O O . SER A 1 109 ? 12.474 -11.847 39.541 1.00 77.88 109 SER A O 1
ATOM 861 N N . GLY A 1 110 ? 10.552 -11.826 38.393 1.00 70.19 110 GLY A N 1
ATOM 862 C CA . GLY A 1 110 ? 11.172 -11.869 37.064 1.00 70.19 110 GLY A CA 1
ATOM 863 C C . GLY A 1 110 ? 11.917 -10.582 36.686 1.00 70.19 110 GLY A C 1
ATOM 864 O O . GLY A 1 110 ? 13.050 -10.641 36.200 1.00 70.19 110 GLY A O 1
ATOM 865 N N . ILE A 1 111 ? 11.331 -9.410 36.959 1.00 68.81 111 ILE A N 1
ATOM 866 C CA . ILE A 1 111 ? 11.951 -8.099 36.697 1.00 68.81 111 ILE A CA 1
ATOM 867 C C . ILE A 1 111 ? 13.218 -7.927 37.553 1.00 68.81 111 ILE A C 1
ATOM 869 O O . ILE A 1 111 ? 14.266 -7.514 37.048 1.00 68.81 111 ILE A O 1
ATOM 873 N N . THR A 1 112 ? 13.162 -8.302 38.835 1.00 64.69 112 THR A N 1
ATOM 874 C CA . THR A 1 112 ? 14.306 -8.197 39.760 1.00 64.69 112 THR A CA 1
ATOM 875 C C . THR A 1 112 ? 15.409 -9.224 39.483 1.00 64.69 112 THR A C 1
ATOM 877 O O . THR A 1 112 ? 16.587 -8.913 39.671 1.00 64.69 112 THR A O 1
ATOM 880 N N . GLN A 1 113 ? 15.079 -10.419 38.982 1.00 61.75 113 GLN A N 1
ATOM 881 C CA . GLN A 1 113 ? 16.069 -11.410 38.536 1.00 61.75 113 GLN A CA 1
ATOM 882 C C . GLN A 1 113 ? 16.756 -10.996 37.224 1.00 61.75 113 GLN A C 1
ATOM 884 O O . GLN A 1 113 ? 17.978 -11.110 37.116 1.00 61.75 113 GLN A O 1
ATOM 889 N N . SER A 1 114 ? 16.017 -10.420 36.266 1.00 56.97 114 SER A N 1
ATOM 890 C CA . SER A 1 114 ? 16.592 -9.853 35.033 1.00 56.97 114 SER A CA 1
ATOM 891 C C . SER A 1 114 ? 17.561 -8.695 35.319 1.00 56.97 114 SER A C 1
ATOM 893 O O . SER A 1 114 ? 18.574 -8.544 34.635 1.00 56.97 114 SER A O 1
ATOM 895 N N . ALA A 1 115 ? 17.309 -7.906 36.370 1.00 54.53 115 ALA A N 1
ATOM 896 C CA . ALA A 1 115 ? 18.214 -6.845 36.813 1.00 54.53 115 ALA A CA 1
ATOM 897 C C . ALA A 1 115 ? 19.531 -7.370 37.425 1.00 54.53 115 ALA A C 1
ATOM 899 O O . ALA A 1 115 ? 20.551 -6.692 37.335 1.00 54.53 115 ALA A O 1
ATOM 900 N N . LYS A 1 116 ? 19.542 -8.581 38.002 1.00 51.09 116 LYS A N 1
ATOM 901 C CA . LYS A 1 116 ? 20.746 -9.198 38.594 1.00 51.09 116 LYS A CA 1
ATOM 902 C C . LYS A 1 116 ? 21.613 -9.968 37.592 1.00 51.09 116 LYS A C 1
ATOM 904 O O . LYS A 1 116 ? 22.779 -10.204 37.882 1.00 51.09 116 LYS A O 1
ATOM 909 N N . SER A 1 117 ? 21.088 -10.324 36.417 1.00 45.16 117 SER A N 1
ATOM 910 C CA . SER A 1 117 ? 21.835 -11.068 35.386 1.00 45.16 117 SER A CA 1
ATOM 911 C C . SER A 1 117 ? 22.650 -10.184 34.425 1.00 45.16 117 SER A C 1
ATOM 913 O O . SER A 1 117 ? 23.310 -10.700 33.525 1.00 45.16 117 SER A O 1
ATOM 915 N N . GLY A 1 118 ? 22.622 -8.860 34.592 1.00 39.84 118 GLY A N 1
ATOM 916 C CA . GLY A 1 118 ? 23.426 -7.918 33.813 1.00 39.84 118 GLY A CA 1
ATOM 917 C C . GLY A 1 118 ? 24.728 -7.546 34.519 1.00 39.84 118 GLY A C 1
ATOM 918 O O . GLY A 1 118 ? 24.849 -6.430 35.012 1.00 39.84 118 GLY A O 1
ATOM 919 N N . THR A 1 119 ? 25.712 -8.449 34.572 1.00 33.12 119 THR A N 1
ATOM 920 C CA . THR A 1 119 ? 27.095 -8.058 34.888 1.00 33.12 119 THR A CA 1
ATOM 921 C C . THR A 1 119 ? 27.768 -7.563 33.612 1.00 33.12 119 THR A C 1
ATOM 923 O O . THR A 1 119 ? 28.325 -8.341 32.844 1.00 33.12 119 THR A O 1
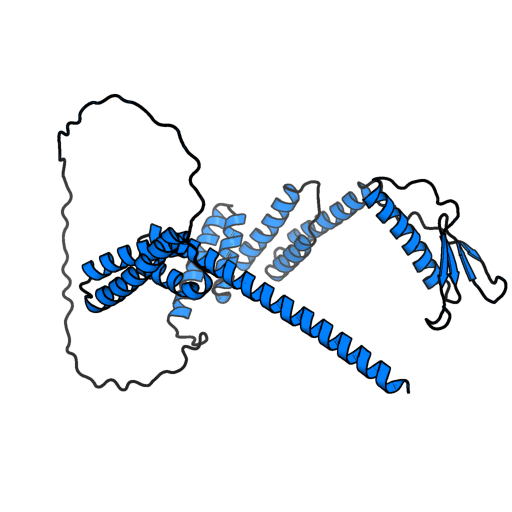ATOM 926 N N . VAL A 1 120 ? 27.736 -6.249 33.405 1.00 33.12 120 VAL A N 1
ATOM 927 C CA . VAL A 1 120 ? 28.780 -5.542 32.658 1.00 33.12 120 VAL A CA 1
ATOM 928 C C . VAL A 1 120 ? 29.364 -4.513 33.620 1.00 33.12 120 VAL A C 1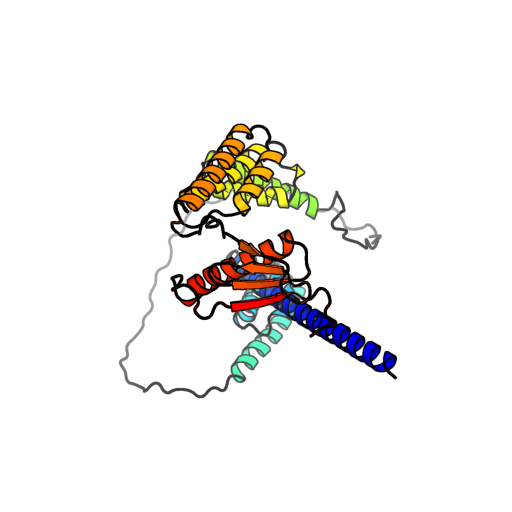
ATOM 930 O O . VAL A 1 120 ? 28.627 -3.808 34.307 1.00 33.12 120 VAL A O 1
ATOM 933 N N . ALA A 1 121 ? 30.688 -4.532 33.737 1.00 31.44 121 ALA A N 1
ATOM 934 C CA . ALA A 1 121 ? 31.469 -3.784 34.712 1.00 31.44 121 ALA A CA 1
ATOM 935 C C . ALA A 1 121 ? 31.193 -2.262 34.679 1.00 31.44 121 ALA A C 1
ATOM 937 O O . ALA A 1 121 ? 30.907 -1.710 33.614 1.00 31.44 121 ALA A O 1
ATOM 938 N N . PRO A 1 122 ? 31.311 -1.570 35.828 1.00 35.16 122 PRO A N 1
ATOM 939 C CA . PRO A 1 122 ? 31.055 -0.141 35.927 1.00 35.16 122 PRO A CA 1
ATOM 940 C C . PRO A 1 122 ? 32.238 0.653 35.360 1.00 35.16 122 PRO A C 1
ATOM 942 O O . PRO A 1 122 ? 33.383 0.442 35.758 1.00 35.16 122 PRO A O 1
ATOM 945 N N . VAL A 1 123 ? 31.964 1.603 34.462 1.00 32.53 123 VAL A N 1
ATOM 946 C CA . VAL A 1 123 ? 32.917 2.672 34.138 1.00 32.53 123 VAL A CA 1
ATOM 947 C C . VAL A 1 123 ? 32.682 3.821 35.110 1.00 32.53 123 VAL A C 1
ATOM 949 O O . VAL A 1 123 ? 31.588 4.369 35.227 1.00 32.53 123 VAL A O 1
ATOM 952 N N . SER A 1 124 ? 33.748 4.126 35.833 1.00 32.97 124 SER A N 1
ATOM 953 C CA . SER A 1 124 ? 33.896 5.131 36.871 1.00 32.97 124 SER A CA 1
ATOM 954 C C . SER A 1 124 ? 33.429 6.526 36.449 1.00 32.97 124 SER A C 1
ATOM 956 O O . SER A 1 124 ? 33.833 7.042 35.411 1.00 32.97 124 SER A O 1
ATOM 958 N N . THR A 1 125 ? 32.668 7.189 37.320 1.00 33.84 125 THR A N 1
ATOM 959 C CA . THR A 1 125 ? 32.599 8.658 37.374 1.00 33.84 125 THR A CA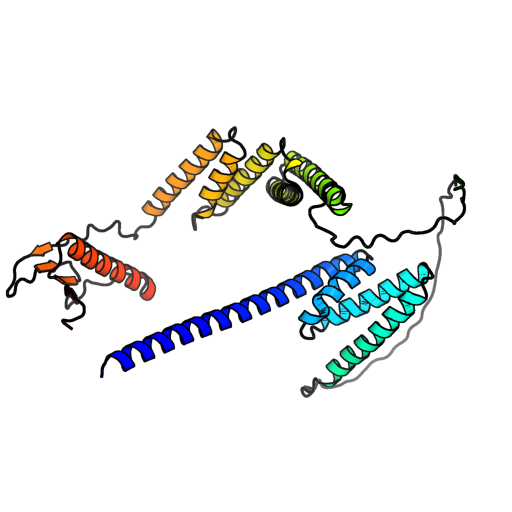 1
ATOM 960 C C . THR A 1 125 ? 33.363 9.116 38.622 1.00 33.84 125 THR A C 1
ATOM 962 O O . THR A 1 125 ? 33.113 8.561 39.694 1.00 33.84 125 THR A O 1
ATOM 965 N N . PRO A 1 126 ? 34.299 10.080 38.536 1.00 34.41 126 PRO A N 1
ATOM 966 C CA . PRO A 1 126 ? 34.958 10.626 39.718 1.00 34.41 126 PRO A CA 1
ATOM 967 C C . PRO A 1 126 ? 34.045 11.550 40.535 1.00 34.41 126 PRO A C 1
ATOM 969 O O . PRO A 1 126 ? 33.278 12.348 40.002 1.00 34.41 126 PRO A O 1
ATOM 972 N N . ALA A 1 127 ? 34.190 11.410 41.848 1.00 27.08 127 ALA A N 1
ATOM 973 C CA . ALA A 1 127 ? 33.510 12.066 42.960 1.00 27.08 127 ALA A CA 1
ATOM 974 C C . ALA A 1 127 ? 34.098 13.484 43.245 1.00 27.08 127 ALA A C 1
ATOM 976 O O . ALA A 1 127 ? 35.314 13.634 43.174 1.00 27.08 127 ALA A O 1
ATOM 977 N N . VAL A 1 128 ? 33.281 14.534 43.516 1.00 35.62 128 VAL A N 1
ATOM 978 C CA . VAL A 1 128 ? 32.919 15.097 44.869 1.00 35.62 128 VAL A CA 1
ATOM 979 C C . VAL A 1 128 ? 33.727 16.394 45.205 1.00 35.62 128 VAL A C 1
ATOM 981 O O . VAL A 1 128 ? 34.782 16.529 44.587 1.00 35.62 128 VAL A O 1
ATOM 984 N N . PRO A 1 129 ? 33.362 17.361 46.116 1.00 42.09 129 PRO A N 1
ATOM 985 C CA . PRO A 1 129 ? 32.224 17.582 47.061 1.00 42.09 129 PRO A CA 1
ATOM 986 C C . PRO A 1 129 ? 31.645 19.064 47.024 1.00 42.09 129 PRO A C 1
ATOM 988 O O . PRO A 1 129 ? 31.672 19.664 45.956 1.00 42.09 129 PRO A O 1
ATOM 991 N N . PRO A 1 130 ? 31.091 19.700 48.103 1.00 44.34 130 PRO A N 1
ATOM 992 C CA . PRO A 1 130 ? 29.640 19.823 48.345 1.00 44.34 130 PRO A CA 1
ATOM 993 C C . PRO A 1 130 ? 29.163 21.260 48.727 1.00 44.34 130 PRO A C 1
ATOM 995 O O . PRO A 1 130 ? 29.965 22.133 49.039 1.00 44.34 130 PRO A O 1
ATOM 998 N N . ALA A 1 131 ? 27.850 21.504 48.834 1.00 31.34 131 ALA A N 1
ATOM 999 C CA . ALA A 1 131 ? 27.322 22.536 49.744 1.00 31.34 131 ALA A CA 1
ATOM 1000 C C . ALA A 1 131 ? 25.839 22.309 50.078 1.00 31.34 131 ALA A C 1
ATOM 1002 O O . ALA A 1 131 ? 24.992 22.167 49.200 1.00 31.34 131 ALA A O 1
ATOM 1003 N N . SER A 1 132 ? 25.567 22.278 51.380 1.00 29.88 132 SER A N 1
ATOM 1004 C CA . SER A 1 132 ? 24.271 22.238 52.062 1.00 29.88 132 SER A CA 1
ATOM 1005 C C . SER A 1 132 ? 23.414 23.478 51.781 1.00 29.88 132 SER A C 1
ATOM 1007 O O . SER A 1 132 ? 23.987 24.546 51.624 1.00 29.88 132 SER A O 1
ATOM 1009 N N . VAL A 1 133 ? 22.076 23.375 51.839 1.00 32.78 133 VAL A N 1
ATOM 1010 C CA . VAL A 1 133 ? 21.227 23.943 52.919 1.00 32.78 133 VAL A CA 1
ATOM 1011 C C . VAL A 1 133 ? 19.710 23.790 52.640 1.00 32.78 133 VAL A C 1
ATOM 1013 O O . VAL A 1 133 ? 19.210 24.144 51.582 1.00 32.78 133 VAL A O 1
ATOM 1016 N N . THR A 1 134 ? 19.009 23.283 53.665 1.00 30.16 134 THR A N 1
ATOM 1017 C CA . THR A 1 134 ? 17.658 23.644 54.171 1.00 30.16 134 THR A CA 1
ATOM 1018 C C . THR A 1 134 ? 16.408 23.651 53.272 1.00 30.16 134 THR A C 1
ATOM 1020 O O . THR A 1 134 ? 16.234 24.497 52.403 1.00 30.16 134 THR A O 1
ATOM 1023 N N . ALA A 1 135 ? 15.436 22.816 53.669 1.00 30.33 135 ALA A N 1
ATOM 1024 C CA . ALA A 1 135 ? 13.993 23.069 53.547 1.00 30.33 135 ALA A CA 1
ATOM 1025 C C . ALA A 1 135 ? 13.547 24.222 54.488 1.00 30.33 135 ALA A C 1
ATOM 1027 O O . ALA A 1 135 ? 14.276 24.528 55.437 1.00 30.33 135 ALA A O 1
ATOM 1028 N N . PRO A 1 136 ? 12.361 24.838 54.287 1.00 37.47 136 PRO A N 1
ATOM 1029 C CA . PRO A 1 136 ? 11.143 24.259 54.872 1.00 37.47 136 PRO A CA 1
ATOM 1030 C C . PRO A 1 136 ? 9.861 24.394 54.020 1.00 37.47 136 PRO A C 1
ATOM 1032 O O . PRO A 1 136 ? 9.758 25.193 53.094 1.00 37.47 136 PRO A O 1
ATOM 1035 N N . ALA A 1 137 ? 8.862 23.586 54.384 1.00 32.84 137 ALA A N 1
ATOM 1036 C CA . ALA A 1 137 ? 7.482 23.627 53.905 1.00 32.84 137 ALA A CA 1
ATOM 1037 C C . ALA A 1 137 ? 6.688 24.806 54.502 1.00 32.84 137 ALA A C 1
ATOM 1039 O O . ALA A 1 137 ? 6.956 25.191 55.639 1.00 32.84 137 ALA A O 1
ATOM 1040 N N . SER A 1 138 ? 5.659 25.302 53.796 1.00 32.41 138 SER A N 1
ATOM 1041 C CA . SER A 1 138 ? 4.488 25.955 54.416 1.00 32.41 138 SER A CA 1
ATOM 1042 C C . SER A 1 138 ? 3.375 26.285 53.404 1.00 32.41 138 SER A C 1
ATOM 1044 O O . SER A 1 138 ? 3.624 27.052 52.484 1.00 32.41 138 SER A O 1
ATOM 1046 N N . VAL A 1 139 ? 2.185 25.692 53.633 1.00 30.39 139 VAL A N 1
ATOM 1047 C CA . VAL A 1 139 ? 0.789 26.217 53.544 1.00 30.39 139 VAL A CA 1
ATOM 1048 C C . VAL A 1 139 ? 0.380 27.137 52.364 1.00 30.39 139 VAL A C 1
ATOM 1050 O O . VAL A 1 139 ? 1.105 28.024 51.956 1.00 30.39 139 VAL A O 1
ATOM 1053 N N . ILE A 1 140 ? -0.811 27.045 51.759 1.00 33.50 140 ILE A N 1
ATOM 1054 C CA . ILE A 1 140 ? -2.163 27.182 52.330 1.00 33.50 140 ILE A CA 1
ATOM 1055 C C . ILE A 1 140 ? -3.185 26.561 51.350 1.00 33.50 140 ILE A C 1
ATOM 1057 O O . ILE A 1 140 ? -3.046 26.639 50.132 1.00 33.50 140 ILE A O 1
ATOM 1061 N N . ALA A 1 141 ? -4.227 25.965 51.923 1.00 27.62 141 ALA A N 1
ATOM 1062 C CA . ALA A 1 141 ? -5.388 25.379 51.276 1.00 27.62 141 ALA A CA 1
ATOM 1063 C C . ALA A 1 141 ? -6.441 26.400 50.784 1.00 27.62 141 ALA A C 1
ATOM 1065 O O . ALA A 1 141 ? -6.531 27.515 51.278 1.00 27.62 141 ALA A O 1
ATOM 1066 N N . SER A 1 142 ? -7.371 25.882 49.975 1.00 28.88 142 SER A N 1
ATOM 1067 C CA . SER A 1 142 ? -8.790 26.269 49.918 1.00 28.88 142 SER A CA 1
ATOM 1068 C C . SER A 1 142 ? -9.195 27.501 49.101 1.00 28.88 142 SER A C 1
ATOM 1070 O O . SER A 1 142 ? -9.011 28.643 49.505 1.00 28.88 142 SER A O 1
ATOM 1072 N N . ALA A 1 143 ? -9.953 27.230 48.036 1.00 29.62 143 ALA A N 1
ATOM 1073 C CA . ALA A 1 143 ? -11.243 27.884 47.828 1.00 29.62 143 ALA A CA 1
ATOM 1074 C C . ALA A 1 143 ? -12.199 26.929 47.082 1.00 29.62 143 ALA A C 1
ATOM 1076 O O . ALA A 1 143 ? -12.179 26.829 45.857 1.00 29.62 143 ALA A O 1
ATOM 1077 N N . LEU A 1 144 ? -13.046 26.217 47.843 1.00 28.47 144 LEU A N 1
ATOM 1078 C CA . LEU A 1 144 ? -14.359 25.745 47.372 1.00 28.47 144 LEU A CA 1
ATOM 1079 C C . LEU A 1 144 ? -15.141 26.949 46.808 1.00 28.47 144 LEU A C 1
ATOM 1081 O O . LEU A 1 144 ? -15.001 28.058 47.312 1.00 28.47 144 LEU A O 1
ATOM 1085 N N . SER A 1 145 ? -16.024 26.815 45.819 1.00 28.81 145 SER A N 1
ATOM 1086 C CA . SER A 1 145 ? -17.438 26.407 45.967 1.00 28.81 145 SER A CA 1
ATOM 1087 C C . SER A 1 145 ? -18.131 26.918 44.685 1.00 28.81 145 SER A C 1
ATOM 1089 O O . SER A 1 145 ? -17.849 28.039 44.281 1.00 28.81 145 SER A O 1
ATOM 1091 N N . LYS A 1 146 ? -18.997 26.225 43.944 1.00 32.12 146 LYS A N 1
ATOM 1092 C CA . LYS A 1 146 ? -20.328 25.687 44.268 1.00 32.12 146 LYS A CA 1
ATOM 1093 C C . LYS A 1 146 ? -20.859 25.083 42.957 1.00 32.12 146 LYS A C 1
ATOM 1095 O O . LYS A 1 146 ? -20.693 25.720 41.928 1.00 32.12 146 LYS A O 1
ATOM 1100 N N . PHE A 1 147 ? -21.544 23.945 42.998 1.00 28.92 147 PHE A N 1
ATOM 1101 C CA . PHE A 1 147 ? -22.936 23.827 42.536 1.00 28.92 147 PHE A CA 1
ATOM 1102 C C . PHE A 1 147 ? -23.473 22.448 42.940 1.00 28.92 147 PHE A C 1
ATOM 1104 O O . PHE A 1 147 ? -22.931 21.408 42.577 1.00 28.92 147 PHE A O 1
ATOM 1111 N N . VAL A 1 148 ? -24.509 22.486 43.777 1.00 29.91 148 VAL A N 1
ATOM 1112 C CA . VAL A 1 148 ? -25.279 21.348 44.283 1.00 29.91 148 VAL A CA 1
ATOM 1113 C C . VAL A 1 148 ? -26.351 20.966 43.258 1.00 29.91 148 VAL A C 1
ATOM 1115 O O . VAL A 1 148 ? -26.868 21.819 42.540 1.00 29.91 148 VAL A O 1
ATOM 1118 N N . ALA A 1 149 ? -26.636 19.665 43.225 1.00 30.84 149 ALA A N 1
ATOM 1119 C CA . ALA A 1 149 ? -27.596 18.947 42.391 1.00 30.84 149 ALA A CA 1
ATOM 1120 C C . ALA A 1 149 ? -29.065 19.401 42.549 1.00 30.84 149 ALA A C 1
ATOM 1122 O O . ALA A 1 149 ? -29.410 20.149 43.464 1.00 30.84 149 ALA A O 1
ATOM 1123 N N . PRO A 1 150 ? -29.962 18.813 41.738 1.00 32.94 150 PRO A N 1
ATOM 1124 C CA . PRO A 1 150 ? -30.912 17.915 42.385 1.00 32.94 150 PRO A CA 1
ATOM 1125 C C . PRO A 1 150 ? -31.017 16.534 41.726 1.00 32.94 150 PRO A C 1
ATOM 1127 O O . PRO A 1 150 ? -31.137 16.358 40.516 1.00 32.94 150 PRO A O 1
ATOM 1130 N N . THR A 1 151 ? -30.998 15.559 42.622 1.00 29.72 151 THR A N 1
ATOM 1131 C CA . THR A 1 151 ? -31.351 14.150 42.514 1.00 29.72 151 THR A CA 1
ATOM 1132 C C . THR A 1 151 ? -32.785 13.947 42.021 1.00 29.72 151 THR A C 1
ATOM 1134 O O . THR A 1 151 ? -33.726 14.528 42.558 1.00 29.72 151 THR A O 1
ATOM 1137 N N . LYS A 1 152 ? -32.974 13.016 41.078 1.00 30.27 152 LYS A N 1
ATOM 1138 C CA . LYS A 1 152 ? -34.245 12.305 40.909 1.00 30.27 152 LYS A CA 1
ATOM 1139 C C . LYS A 1 152 ? -33.976 10.807 40.999 1.00 30.27 152 LYS A C 1
ATOM 1141 O O . LYS A 1 152 ? -33.378 10.210 40.111 1.00 30.27 152 LYS A O 1
ATOM 1146 N N . VAL A 1 153 ? -34.376 10.253 42.137 1.00 33.22 153 VAL A N 1
ATOM 1147 C CA . VAL A 1 153 ? -34.397 8.827 42.455 1.00 33.22 153 VAL A CA 1
ATOM 1148 C C . VAL A 1 153 ? -35.480 8.183 41.591 1.00 33.22 153 VAL A C 1
ATOM 1150 O O . VAL A 1 153 ? -36.642 8.575 41.675 1.00 33.22 153 VAL A O 1
ATOM 1153 N N . VAL A 1 154 ? -35.100 7.227 40.744 1.00 36.75 154 VAL A N 1
ATOM 1154 C CA . VAL A 1 154 ? -36.034 6.257 40.167 1.00 36.75 154 VAL A CA 1
ATOM 1155 C C . VAL A 1 154 ? -35.646 4.899 40.725 1.00 36.75 154 VAL A C 1
ATOM 1157 O O . VAL A 1 154 ? -34.550 4.389 40.511 1.00 36.75 154 VAL A O 1
ATOM 1160 N N . GLU A 1 155 ? -36.568 4.399 41.524 1.00 32.09 155 GLU A N 1
ATOM 1161 C CA . GLU A 1 155 ? -36.572 3.144 42.245 1.00 32.09 155 GLU A CA 1
ATOM 1162 C C . GLU A 1 155 ? -36.641 1.973 41.253 1.00 32.09 155 GLU A C 1
ATOM 1164 O O . GLU A 1 155 ? -37.540 1.896 40.416 1.00 32.09 155 GLU A O 1
ATOM 1169 N N . GLN A 1 156 ? -35.650 1.083 41.314 1.00 32.69 156 GLN A N 1
ATOM 1170 C CA . GLN A 1 156 ? -35.570 -0.130 40.504 1.00 32.69 156 GLN A CA 1
ATOM 1171 C C . GLN A 1 156 ? -36.147 -1.300 41.320 1.00 32.69 156 GLN A C 1
ATOM 1173 O O . GLN A 1 156 ? -35.583 -1.635 42.366 1.00 32.69 156 GLN A O 1
ATOM 1178 N N . PRO A 1 157 ? -37.249 -1.943 40.889 1.00 37.34 157 PRO A N 1
ATOM 1179 C CA . PRO A 1 157 ? -37.814 -3.060 41.628 1.00 37.34 157 PRO A CA 1
ATOM 1180 C C . PRO A 1 157 ? -36.960 -4.323 41.456 1.00 37.34 157 PRO A C 1
ATOM 1182 O O . PRO A 1 157 ? -36.738 -4.811 40.347 1.00 37.34 157 PRO A O 1
ATOM 1185 N N . LYS A 1 158 ? -36.504 -4.867 42.591 1.00 36.25 158 LYS A N 1
ATOM 1186 C CA . LYS A 1 158 ? -36.001 -6.239 42.731 1.00 36.25 158 LYS A CA 1
ATOM 1187 C C . LYS A 1 158 ? -37.158 -7.213 42.507 1.00 36.25 158 LYS A C 1
ATOM 1189 O O . LYS A 1 158 ? -38.121 -7.181 43.268 1.00 36.25 158 LYS A O 1
ATOM 1194 N N . ILE A 1 159 ? -37.023 -8.122 41.542 1.00 36.53 159 ILE A N 1
ATOM 1195 C CA . ILE A 1 159 ? -37.801 -9.366 41.516 1.00 36.53 159 ILE A CA 1
ATOM 1196 C C . ILE A 1 159 ? -36.846 -10.561 41.559 1.00 36.53 159 ILE A C 1
ATOM 1198 O O . ILE A 1 159 ? -35.803 -10.588 40.908 1.00 36.53 159 ILE A O 1
ATOM 1202 N N . ALA A 1 160 ? -37.250 -11.481 42.429 1.00 33.66 160 ALA A N 1
ATOM 1203 C CA . ALA A 1 160 ? -36.662 -12.716 42.908 1.00 33.66 160 ALA A CA 1
ATOM 1204 C C . ALA A 1 160 ? -35.957 -13.615 41.879 1.00 33.66 160 ALA A C 1
ATOM 1206 O O . ALA A 1 160 ? -36.406 -13.821 40.753 1.00 33.66 160 ALA A O 1
ATOM 1207 N N . GLN A 1 161 ? -34.874 -14.220 42.365 1.00 42.06 161 GLN A N 1
ATOM 1208 C CA . GLN A 1 161 ? -34.270 -15.438 41.847 1.00 42.06 161 GLN A CA 1
ATOM 1209 C C . GLN A 1 161 ? -35.197 -16.623 42.151 1.00 42.06 161 GLN A C 1
ATOM 1211 O O . GLN A 1 161 ? -35.541 -16.815 43.309 1.00 42.06 161 GLN A O 1
ATOM 1216 N N . ASP A 1 162 ? -35.599 -17.376 41.126 1.00 44.41 162 ASP A N 1
ATOM 1217 C CA . ASP A 1 162 ? -35.547 -18.848 41.099 1.00 44.41 162 ASP A CA 1
ATOM 1218 C C . ASP A 1 162 ? -36.195 -19.383 39.813 1.00 44.41 162 ASP A C 1
ATOM 1220 O O . ASP A 1 162 ? -37.410 -19.360 39.640 1.00 44.41 162 ASP A O 1
ATOM 1224 N N . ALA A 1 163 ? -35.364 -19.876 38.892 1.00 33.97 163 ALA A N 1
ATOM 1225 C CA . ALA A 1 163 ? -35.775 -20.785 37.822 1.00 33.97 163 ALA A CA 1
ATOM 1226 C C . ALA A 1 163 ? -34.545 -21.579 37.329 1.00 33.97 163 ALA A C 1
ATOM 1228 O O . ALA A 1 163 ? -33.459 -20.998 37.189 1.00 33.97 163 ALA A O 1
ATOM 1229 N N . PRO A 1 164 ? -34.673 -22.895 37.076 1.00 41.62 164 PRO A N 1
ATOM 1230 C CA . PRO A 1 164 ? -33.535 -23.774 36.835 1.00 41.62 164 PRO A CA 1
ATOM 1231 C C . PRO A 1 164 ? -32.841 -23.435 35.510 1.00 41.62 164 PRO A C 1
ATOM 1233 O O . PRO A 1 164 ? -33.442 -23.456 34.436 1.00 41.62 164 PRO A O 1
ATOM 1236 N N . LYS A 1 165 ? -31.539 -23.135 35.588 1.00 37.91 165 LYS A N 1
ATOM 1237 C CA . LYS A 1 165 ? -30.660 -22.969 34.424 1.00 37.91 165 LYS A CA 1
ATOM 1238 C C . LYS A 1 165 ? -30.459 -24.336 33.756 1.00 37.91 165 LYS A C 1
ATOM 1240 O O . LYS A 1 165 ? -29.596 -25.110 34.161 1.00 37.91 165 LYS A O 1
ATOM 1245 N N . VAL A 1 166 ? -31.202 -24.607 32.686 1.00 43.81 166 VAL A N 1
ATOM 1246 C CA . VAL A 1 166 ? -30.777 -25.580 31.671 1.00 43.81 166 VAL A CA 1
ATOM 1247 C C . VAL A 1 166 ? -29.628 -24.930 30.903 1.00 43.81 166 VAL A C 1
ATOM 1249 O O . VAL A 1 166 ? -29.833 -24.112 30.008 1.00 43.81 166 VAL A O 1
ATOM 1252 N N . ARG A 1 167 ? -28.392 -25.224 31.314 1.00 38.78 167 ARG A N 1
ATOM 1253 C CA . ARG A 1 167 ? -27.189 -24.764 30.618 1.00 38.78 167 ARG A CA 1
ATOM 1254 C C . ARG A 1 167 ? -26.953 -25.666 29.410 1.00 38.78 167 ARG A C 1
ATOM 1256 O O . ARG A 1 167 ? -26.185 -26.619 29.482 1.00 38.78 167 ARG A O 1
ATOM 1263 N N . GLY A 1 168 ? -27.625 -25.352 28.304 1.00 36.44 168 GLY A N 1
ATOM 1264 C CA . GLY A 1 168 ? -27.188 -25.801 26.988 1.00 36.44 168 GLY A CA 1
ATOM 1265 C C . GLY A 1 168 ? -25.782 -25.259 26.751 1.00 36.44 168 GLY A C 1
ATOM 1266 O O . GLY A 1 168 ? -25.572 -24.045 26.740 1.00 36.44 168 GLY A O 1
ATOM 1267 N N . LYS A 1 169 ? -24.803 -26.156 26.661 1.00 40.28 169 LYS A N 1
ATOM 1268 C CA . LYS A 1 169 ? -23.441 -25.830 26.256 1.00 40.28 169 LYS A CA 1
ATOM 1269 C C . LYS A 1 169 ? -23.524 -25.435 24.780 1.00 40.28 169 LYS A C 1
ATOM 1271 O O . LYS A 1 169 ? -23.615 -26.299 23.919 1.00 40.28 169 LYS A O 1
ATOM 1276 N N . ILE A 1 170 ? -23.608 -24.135 24.512 1.00 49.16 170 ILE A N 1
ATOM 1277 C CA . ILE A 1 170 ? -23.450 -23.604 23.159 1.00 49.16 170 ILE A CA 1
ATOM 1278 C C . ILE A 1 170 ? -21.951 -23.683 22.886 1.00 49.16 170 ILE A C 1
ATOM 1280 O O . ILE A 1 170 ? -21.178 -22.824 23.310 1.00 49.16 170 ILE A O 1
ATOM 1284 N N . GLU A 1 171 ? -21.534 -24.810 22.326 1.00 42.16 171 GLU A N 1
ATOM 1285 C CA . GLU A 1 171 ? -20.292 -24.871 21.571 1.00 42.16 171 GLU A CA 1
ATOM 1286 C C . GLU A 1 171 ? -20.487 -23.998 20.320 1.00 42.16 171 GLU A C 1
ATOM 1288 O O . GLU A 1 171 ? -21.588 -23.907 19.775 1.00 42.16 171 GLU A O 1
ATOM 1293 N N . ASP A 1 172 ? -19.419 -23.295 19.956 1.00 42.56 172 ASP A N 1
ATOM 1294 C CA . ASP A 1 172 ? -19.271 -22.423 18.790 1.00 42.56 172 ASP A CA 1
ATOM 1295 C C . ASP A 1 172 ? -19.868 -21.011 18.899 1.00 42.56 172 ASP A C 1
ATOM 1297 O O . ASP A 1 172 ? -20.928 -20.668 18.370 1.00 42.56 172 ASP A O 1
ATOM 1301 N N . ALA A 1 173 ? -19.063 -20.120 19.488 1.00 47.84 173 ALA A N 1
ATOM 1302 C CA . ALA A 1 173 ? -18.996 -18.724 19.067 1.00 47.84 173 ALA A CA 1
ATOM 1303 C C . ALA A 1 173 ? -18.485 -18.664 17.613 1.00 47.84 173 ALA A C 1
ATOM 1305 O O . ALA A 1 173 ? -17.348 -18.288 17.352 1.00 47.84 173 ALA A O 1
ATOM 1306 N N . ASN A 1 174 ? -19.324 -19.093 16.669 1.00 49.00 174 ASN A N 1
ATOM 1307 C CA . ASN A 1 174 ? -19.114 -18.864 15.249 1.00 49.00 174 ASN A CA 1
ATOM 1308 C C . ASN A 1 174 ? -19.201 -17.353 15.005 1.00 49.00 174 ASN A C 1
ATOM 1310 O O . ASN A 1 174 ? -20.232 -16.731 15.286 1.00 49.00 174 ASN A O 1
ATOM 1314 N N . GLU A 1 175 ? -18.126 -16.770 14.474 1.00 53.16 175 GLU A N 1
ATOM 1315 C CA . GLU A 1 175 ? -18.036 -15.356 14.077 1.00 53.16 175 GLU A CA 1
ATOM 1316 C C . GLU A 1 175 ? -19.116 -14.959 13.049 1.00 53.16 175 GLU A C 1
ATOM 1318 O O . GLU A 1 175 ? -19.418 -13.777 12.888 1.00 53.16 175 GLU A O 1
ATOM 1323 N N . ASP A 1 176 ? -19.774 -15.952 12.445 1.00 55.72 176 ASP A N 1
ATOM 1324 C CA . ASP A 1 176 ? -20.816 -15.812 11.430 1.00 55.72 176 ASP A CA 1
ATOM 1325 C C . ASP A 1 176 ? -22.258 -15.865 11.964 1.00 55.72 176 ASP A C 1
ATOM 1327 O O . ASP A 1 176 ? -23.201 -15.900 11.173 1.00 55.72 176 ASP A O 1
ATOM 1331 N N . ASN A 1 177 ? -22.490 -15.860 13.285 1.00 62.16 177 ASN A N 1
ATOM 1332 C CA . ASN A 1 177 ? -23.862 -15.755 13.795 1.00 62.16 177 ASN A CA 1
ATOM 1333 C C . ASN A 1 177 ? -24.417 -14.330 13.544 1.00 62.16 177 ASN A C 1
ATOM 1335 O O . ASN A 1 177 ? -23.935 -13.371 14.163 1.00 62.16 177 ASN A O 1
ATOM 1339 N N . PRO A 1 178 ? -25.455 -14.163 12.695 1.00 58.78 178 PRO A N 1
ATOM 1340 C CA . PRO A 1 178 ? -25.989 -12.853 12.314 1.00 58.78 178 PRO A CA 1
ATOM 1341 C C . PRO A 1 178 ? -26.629 -12.076 13.475 1.00 58.78 178 PRO A C 1
ATOM 1343 O O . PRO A 1 178 ? -26.865 -10.880 13.336 1.00 58.78 178 PRO A O 1
ATOM 1346 N N . PHE A 1 179 ? -26.876 -12.722 14.619 1.00 57.78 179 PHE A N 1
ATOM 1347 C CA . PHE A 1 179 ? -27.439 -12.107 15.825 1.00 57.78 179 PHE A CA 1
ATOM 1348 C C . PHE A 1 179 ? -26.432 -12.007 16.982 1.00 57.78 179 PHE A C 1
ATOM 1350 O O . PHE A 1 179 ? -26.822 -11.810 18.134 1.00 57.78 179 PHE A O 1
ATOM 1357 N N . SER A 1 180 ? -25.132 -12.151 16.706 1.00 73.38 180 SER A N 1
ATOM 1358 C CA . SER A 1 180 ? -24.098 -11.946 17.720 1.00 73.38 180 SER A CA 1
ATOM 1359 C C . SER A 1 180 ? -23.966 -10.463 18.094 1.00 73.38 180 SER A C 1
ATOM 1361 O O . SER A 1 180 ? -24.059 -9.564 17.256 1.00 73.38 180 SER A O 1
ATOM 1363 N N . PHE A 1 181 ? -23.710 -10.195 19.377 1.00 68.75 181 PHE A N 1
ATOM 1364 C CA . PHE A 1 181 ? -23.475 -8.838 19.885 1.00 68.75 181 PHE A CA 1
ATOM 1365 C C . PHE A 1 181 ? -22.292 -8.148 19.181 1.00 68.75 181 PHE A C 1
ATOM 1367 O O . PHE A 1 181 ? -22.321 -6.942 18.941 1.00 68.75 181 PHE A O 1
ATOM 1374 N N . THR A 1 182 ? -21.277 -8.924 18.794 1.00 74.81 182 THR A N 1
ATOM 1375 C CA . THR A 1 182 ? -20.105 -8.449 18.052 1.00 74.81 182 THR A CA 1
ATOM 1376 C C . THR A 1 182 ? -20.469 -7.943 16.656 1.00 74.81 182 THR A C 1
ATOM 1378 O O . THR A 1 182 ? -19.923 -6.930 16.227 1.00 74.81 182 THR A O 1
ATOM 1381 N N . ASN A 1 183 ? -21.421 -8.576 15.963 1.00 76.88 183 ASN A N 1
ATOM 1382 C CA . ASN A 1 183 ? -21.881 -8.120 14.651 1.00 76.88 183 ASN A CA 1
ATOM 1383 C C . ASN A 1 183 ? -22.646 -6.786 14.748 1.00 76.88 183 ASN A C 1
ATOM 1385 O O . ASN A 1 183 ? -22.364 -5.837 14.016 1.00 76.88 183 ASN A O 1
ATOM 1389 N N . THR A 1 184 ? -23.530 -6.657 15.743 1.00 81.12 184 THR A N 1
ATOM 1390 C CA . THR A 1 184 ? -24.236 -5.396 16.031 1.00 81.12 184 THR A CA 1
ATOM 1391 C C . THR A 1 184 ? -23.259 -4.265 16.358 1.00 81.12 184 THR A C 1
ATOM 1393 O O . THR A 1 184 ? -23.400 -3.153 15.849 1.00 81.12 184 THR A O 1
ATOM 1396 N N . GLN A 1 185 ? -22.229 -4.545 17.162 1.00 83.75 185 GLN A N 1
ATOM 1397 C CA . GLN A 1 185 ? -21.202 -3.561 17.497 1.00 83.75 185 GLN A CA 1
ATOM 1398 C C . GLN A 1 185 ? -20.393 -3.131 16.265 1.00 83.75 185 GLN A C 1
ATOM 1400 O O . GLN A 1 185 ? -20.224 -1.934 16.044 1.00 83.75 185 GLN A O 1
ATOM 1405 N N . ARG A 1 186 ? -19.969 -4.076 15.413 1.00 85.62 186 ARG A N 1
ATOM 1406 C CA . ARG A 1 186 ? -19.266 -3.770 14.153 1.00 85.62 186 ARG A CA 1
ATOM 1407 C C . ARG A 1 186 ? -20.084 -2.862 13.240 1.00 85.62 186 ARG A C 1
ATOM 1409 O O . ARG A 1 186 ? -19.528 -1.925 12.673 1.00 85.62 186 ARG A O 1
ATOM 1416 N N . TYR A 1 187 ? -21.389 -3.106 13.127 1.00 87.56 187 TYR A N 1
ATOM 1417 C CA . TYR A 1 187 ? -22.290 -2.259 12.348 1.00 87.56 187 TYR A CA 1
ATOM 1418 C C . TYR A 1 187 ? -22.364 -0.830 12.912 1.00 87.56 187 TYR A C 1
ATOM 1420 O O . TYR A 1 187 ? -22.268 0.143 12.160 1.00 87.56 187 TYR A O 1
ATOM 1428 N N . HIS A 1 188 ? -22.495 -0.684 14.235 1.00 87.88 188 HIS A N 1
ATOM 1429 C CA . HIS A 1 188 ? -22.500 0.628 14.890 1.00 87.88 188 HIS A CA 1
ATOM 1430 C C . HIS A 1 188 ? -21.170 1.370 14.723 1.00 87.88 188 HIS A C 1
ATOM 1432 O O . HIS A 1 188 ? -21.173 2.553 14.375 1.00 87.88 188 HIS A O 1
ATOM 1438 N N . ASP A 1 189 ? -20.044 0.681 14.901 1.00 91.31 189 ASP A N 1
ATOM 1439 C CA . ASP A 1 189 ? -18.714 1.259 14.719 1.00 91.31 189 ASP A CA 1
ATOM 1440 C C . ASP A 1 189 ? -18.490 1.682 13.257 1.00 91.31 189 ASP A C 1
ATOM 1442 O O . ASP A 1 189 ? -17.998 2.784 13.000 1.00 91.31 189 ASP A O 1
ATOM 1446 N N . ALA A 1 190 ? -18.924 0.866 12.286 1.00 92.94 190 ALA A N 1
ATOM 1447 C CA . ALA A 1 190 ? -18.874 1.198 10.861 1.00 92.94 190 ALA A CA 1
ATOM 1448 C C . ALA A 1 190 ? -19.684 2.463 10.538 1.00 92.94 190 ALA A C 1
ATOM 1450 O O . ALA A 1 190 ? -19.210 3.322 9.788 1.00 92.94 190 ALA A O 1
ATOM 1451 N N . ARG A 1 191 ? -20.877 2.602 11.135 1.00 92.75 191 ARG A N 1
ATOM 1452 C CA . ARG A 1 191 ? -21.748 3.779 10.995 1.00 92.75 191 ARG A CA 1
ATOM 1453 C C . ARG A 1 191 ? -21.093 5.035 11.567 1.00 92.75 191 ARG A C 1
ATOM 1455 O O . ARG A 1 191 ? -21.077 6.066 10.907 1.00 92.75 191 ARG A O 1
ATOM 1462 N N . LEU A 1 192 ? -20.489 4.935 12.751 1.00 94.06 192 LEU A N 1
ATOM 1463 C CA . LEU A 1 192 ? -19.813 6.059 13.397 1.00 94.06 192 LEU A CA 1
ATOM 1464 C C . LEU A 1 192 ? -18.605 6.544 12.581 1.00 94.06 192 LEU A C 1
ATOM 1466 O O . LEU A 1 192 ? -18.384 7.750 12.457 1.00 94.06 192 LEU A O 1
ATOM 1470 N N . ARG A 1 193 ? -17.837 5.622 11.983 1.00 94.00 193 ARG A N 1
ATOM 1471 C CA . ARG A 1 193 ? -16.733 5.979 11.072 1.00 94.00 193 ARG A CA 1
ATOM 1472 C C . ARG A 1 193 ? -17.225 6.617 9.783 1.00 94.00 193 ARG A C 1
ATOM 1474 O O . ARG A 1 193 ? -16.598 7.571 9.328 1.00 94.00 193 ARG A O 1
ATOM 1481 N N . LEU A 1 194 ? -18.350 6.150 9.241 1.00 94.75 194 LEU A N 1
ATOM 1482 C CA . LEU A 1 194 ? -18.977 6.772 8.077 1.00 94.75 194 LEU A CA 1
ATOM 1483 C C . LEU A 1 194 ? -19.408 8.214 8.379 1.00 94.75 194 LEU A C 1
ATOM 1485 O O . LEU A 1 194 ? -19.067 9.120 7.624 1.00 94.75 194 LEU A O 1
ATOM 1489 N N . ASP A 1 195 ? -20.072 8.448 9.513 1.00 94.06 195 ASP A N 1
ATOM 1490 C CA . ASP A 1 195 ? -20.507 9.790 9.917 1.00 94.06 195 ASP A CA 1
ATOM 1491 C C . ASP A 1 195 ? -19.319 10.748 10.102 1.00 94.06 195 ASP A C 1
ATOM 1493 O O . ASP A 1 195 ? -19.402 11.931 9.761 1.00 94.06 195 ASP A O 1
ATOM 1497 N N . GLN A 1 196 ? -18.188 10.255 10.622 1.00 94.00 196 GLN A N 1
ATOM 1498 C CA . GLN A 1 196 ? -16.963 11.052 10.694 1.00 94.00 196 GLN A CA 1
ATOM 1499 C C . GLN A 1 196 ? -16.384 11.321 9.298 1.00 94.00 196 GLN A C 1
ATOM 1501 O O . GLN A 1 196 ? -15.974 12.448 9.025 1.00 94.00 196 GLN A O 1
ATOM 1506 N N . ALA A 1 197 ? -16.373 10.328 8.405 1.00 94.75 197 ALA A N 1
ATOM 1507 C CA . ALA A 1 197 ? -15.878 10.488 7.039 1.00 94.75 197 ALA A CA 1
ATOM 1508 C C . ALA A 1 197 ? -16.662 11.559 6.264 1.00 94.75 197 ALA A C 1
ATOM 1510 O O . ALA A 1 197 ? -16.053 12.380 5.582 1.00 94.75 197 ALA A O 1
ATOM 1511 N N . GLU A 1 198 ? -17.988 11.603 6.415 1.00 94.62 198 GLU A N 1
ATOM 1512 C CA . GLU A 1 198 ? -18.850 12.614 5.787 1.00 94.62 198 GLU A CA 1
ATOM 1513 C C . GLU A 1 198 ? -18.567 14.029 6.321 1.00 94.62 198 GLU A C 1
ATOM 1515 O O . GLU A 1 198 ? -18.516 14.990 5.550 1.00 94.62 198 GLU A O 1
ATOM 1520 N N . LYS A 1 199 ? -18.292 14.173 7.626 1.00 95.44 199 LYS A N 1
ATOM 1521 C CA . LYS A 1 199 ? -17.865 15.460 8.208 1.00 95.44 199 LYS A CA 1
ATOM 1522 C C . LYS A 1 199 ? -16.525 15.920 7.643 1.00 95.44 199 LYS A C 1
ATOM 1524 O O . LYS A 1 199 ? -16.396 17.081 7.260 1.00 95.44 199 LYS A O 1
ATOM 1529 N N . GLU A 1 200 ? -15.544 15.023 7.558 1.00 94.38 200 GLU A N 1
ATOM 1530 C CA . GLU A 1 200 ? -14.233 15.345 6.980 1.00 94.38 200 GLU A CA 1
ATOM 1531 C C . GLU A 1 200 ? -14.331 15.647 5.480 1.00 94.38 200 GLU A C 1
ATOM 1533 O O . GLU A 1 200 ? -13.650 16.544 4.981 1.00 94.38 200 GLU A O 1
ATOM 1538 N N . PHE A 1 201 ? -15.213 14.948 4.762 1.00 94.88 201 PHE A N 1
ATOM 1539 C CA . PHE A 1 201 ? -15.500 15.212 3.355 1.00 94.88 201 PHE A CA 1
ATOM 1540 C C . PHE A 1 201 ? -16.082 16.617 3.164 1.00 94.88 201 PHE A C 1
ATOM 1542 O O . PHE A 1 201 ? -15.583 17.385 2.340 1.00 94.88 201 PHE A O 1
ATOM 1549 N N . ALA A 1 202 ? -17.080 16.992 3.970 1.00 94.19 202 ALA A N 1
ATOM 1550 C CA . ALA A 1 202 ? -17.644 18.341 3.977 1.00 94.19 202 ALA A CA 1
ATOM 1551 C C . ALA A 1 202 ? -16.599 19.404 4.368 1.00 94.19 202 ALA A C 1
ATOM 1553 O O . ALA A 1 202 ? -16.582 20.500 3.808 1.00 94.19 202 ALA A O 1
ATOM 1554 N N . GLY A 1 203 ? -15.681 19.054 5.274 1.00 93.94 203 GLY A N 1
ATOM 1555 C CA . GLY A 1 203 ? -14.535 19.870 5.677 1.00 93.94 203 GLY A CA 1
ATOM 1556 C C . GLY A 1 203 ? -13.402 19.961 4.647 1.00 93.94 203 GLY A C 1
ATOM 1557 O O . GLY A 1 203 ? -12.397 20.606 4.930 1.00 93.94 203 GLY A O 1
ATOM 1558 N N . LYS A 1 204 ? -13.540 19.344 3.461 1.00 92.75 204 LYS A N 1
ATOM 1559 C CA . LYS A 1 204 ? -12.510 19.254 2.402 1.00 92.75 204 LYS A CA 1
ATOM 1560 C C . LYS A 1 204 ? -11.223 18.532 2.827 1.00 92.75 204 LYS A C 1
ATOM 1562 O O . LYS A 1 204 ? -10.204 18.608 2.141 1.00 92.75 204 LYS A O 1
ATOM 1567 N N . ASN A 1 205 ? -11.270 17.763 3.911 1.00 92.81 205 ASN A N 1
ATOM 1568 C CA . ASN A 1 205 ? -10.164 16.942 4.397 1.00 92.81 205 ASN A CA 1
ATOM 1569 C C . ASN A 1 205 ? -10.170 15.566 3.709 1.00 92.81 205 ASN A C 1
ATOM 1571 O O . ASN A 1 205 ? -10.271 14.521 4.357 1.00 92.81 205 ASN A O 1
ATOM 1575 N N . PHE A 1 206 ? -10.047 15.548 2.378 1.00 93.00 206 PHE A N 1
ATOM 1576 C CA . PHE A 1 206 ? -10.258 14.345 1.555 1.00 93.00 206 PHE A CA 1
ATOM 1577 C C . PHE A 1 206 ? -9.331 13.174 1.910 1.00 93.00 206 PHE A C 1
ATOM 1579 O O . PHE A 1 206 ? -9.744 12.016 1.871 1.00 93.00 206 PHE A O 1
ATOM 1586 N N . ARG A 1 207 ? -8.095 13.457 2.333 1.00 89.94 207 ARG A N 1
ATOM 1587 C CA . ARG A 1 207 ? -7.127 12.429 2.743 1.00 89.94 207 ARG A CA 1
ATOM 1588 C C . ARG A 1 207 ? -7.545 11.699 4.023 1.00 89.94 207 ARG A C 1
ATOM 1590 O O . ARG A 1 207 ? -7.393 10.483 4.111 1.00 89.94 207 ARG A O 1
ATOM 1597 N N . LEU A 1 208 ? -8.056 12.429 5.018 1.00 92.06 208 LEU A N 1
ATOM 1598 C CA . LEU A 1 208 ? -8.565 11.830 6.259 1.00 92.06 208 LEU A CA 1
ATOM 1599 C C . LEU A 1 208 ? -9.894 11.120 6.004 1.00 92.06 208 LEU A C 1
ATOM 1601 O O . LEU A 1 208 ? -10.064 9.983 6.441 1.00 92.06 208 LEU A O 1
ATOM 1605 N N . ALA A 1 209 ? -10.776 11.745 5.220 1.00 94.06 209 ALA A N 1
ATOM 1606 C CA . ALA A 1 209 ? -12.036 11.146 4.801 1.00 94.06 209 ALA A CA 1
ATOM 1607 C C . ALA A 1 209 ? -11.813 9.796 4.099 1.00 94.06 209 ALA A C 1
ATOM 1609 O O . ALA A 1 209 ? -12.469 8.820 4.445 1.00 94.06 209 ALA A O 1
ATOM 1610 N N . SER A 1 210 ? -10.836 9.697 3.185 1.00 92.50 210 SER A N 1
ATOM 1611 C CA . SER A 1 210 ? -10.513 8.442 2.486 1.00 92.50 210 SER A CA 1
ATOM 1612 C C . SER A 1 210 ? -10.198 7.289 3.440 1.00 92.50 210 SER A C 1
ATOM 1614 O O . SER A 1 210 ? -10.669 6.175 3.221 1.00 92.50 210 SER A O 1
ATOM 1616 N N . LYS A 1 211 ? -9.425 7.550 4.504 1.00 93.62 211 LYS A N 1
ATOM 1617 C CA . LYS A 1 211 ? -9.066 6.530 5.501 1.00 93.62 211 LYS A CA 1
ATOM 1618 C C . LYS A 1 211 ? -10.273 6.085 6.319 1.00 93.62 211 LYS A C 1
ATOM 1620 O O . LYS A 1 211 ? -10.454 4.898 6.553 1.00 93.62 211 LYS A O 1
ATOM 1625 N N . LEU A 1 212 ? -11.110 7.034 6.731 1.00 95.31 212 LEU A N 1
ATOM 1626 C CA . LEU A 1 212 ? -12.314 6.740 7.507 1.00 95.31 212 LEU A CA 1
ATOM 1627 C C . LEU A 1 212 ? -13.346 5.953 6.689 1.00 95.31 212 LEU A C 1
ATOM 1629 O O . LEU A 1 212 ? -13.976 5.041 7.223 1.00 95.31 212 LEU A O 1
ATOM 1633 N N . TYR A 1 213 ? -13.479 6.253 5.392 1.00 94.94 213 TYR A N 1
ATOM 1634 C CA . TYR A 1 213 ? -14.274 5.432 4.483 1.00 94.94 213 TYR A CA 1
ATOM 1635 C C . TYR A 1 213 ? -13.703 4.014 4.390 1.00 94.94 213 TYR A C 1
ATOM 1637 O O . TYR A 1 213 ? -14.429 3.053 4.616 1.00 94.94 213 TYR A O 1
ATOM 1645 N N . GLU A 1 214 ? -12.404 3.855 4.147 1.00 93.69 214 GLU A N 1
ATOM 1646 C CA . GLU A 1 214 ? -11.777 2.530 4.074 1.00 93.69 214 GLU A CA 1
ATOM 1647 C C . GLU A 1 214 ? -11.984 1.704 5.359 1.00 93.69 214 GLU A C 1
ATOM 1649 O O . GLU A 1 214 ? -12.355 0.531 5.293 1.00 93.69 214 GLU A O 1
ATOM 1654 N N . GLU A 1 215 ? -11.834 2.323 6.533 1.00 93.88 215 GLU A N 1
ATOM 1655 C CA . GLU A 1 215 ? -12.116 1.681 7.821 1.00 93.88 215 GLU A CA 1
ATOM 1656 C C . GLU A 1 215 ? -13.583 1.259 7.960 1.00 93.88 215 GLU A C 1
ATOM 1658 O O . GLU A 1 215 ? -13.859 0.142 8.400 1.00 93.88 215 GLU A O 1
ATOM 1663 N N . SER A 1 216 ? -14.522 2.124 7.568 1.00 94.19 216 SER A N 1
ATOM 1664 C CA . SER A 1 216 ? -15.958 1.824 7.589 1.00 94.19 216 SER A CA 1
ATOM 1665 C C . SER A 1 216 ? -16.300 0.657 6.655 1.00 94.19 216 SER A C 1
ATOM 1667 O O . SER A 1 216 ? -16.983 -0.280 7.067 1.00 94.19 216 SER A O 1
ATOM 1669 N N . TYR A 1 217 ? -15.743 0.653 5.438 1.00 91.88 217 TYR A N 1
ATOM 1670 C CA . TYR A 1 217 ? -15.933 -0.422 4.463 1.00 91.88 217 TYR A CA 1
ATOM 1671 C C . TYR A 1 217 ? -15.370 -1.757 4.959 1.00 91.88 217 TYR A C 1
ATOM 1673 O O . TYR A 1 217 ? -16.002 -2.797 4.789 1.00 91.88 217 TYR A O 1
ATOM 1681 N N . ARG A 1 218 ? -14.202 -1.737 5.616 1.00 91.56 218 ARG A N 1
ATOM 1682 C CA . ARG A 1 218 ? -13.589 -2.938 6.201 1.00 91.56 218 ARG A CA 1
ATOM 1683 C C . ARG A 1 218 ? -14.432 -3.526 7.333 1.00 91.56 218 ARG A C 1
ATOM 1685 O O . ARG A 1 218 ? -14.439 -4.740 7.519 1.00 91.56 218 ARG A O 1
ATOM 1692 N N . LEU A 1 219 ? -15.096 -2.675 8.116 1.00 91.50 219 LEU A N 1
ATOM 1693 C CA . LEU A 1 219 ? -15.950 -3.118 9.216 1.00 91.50 219 LEU A CA 1
ATOM 1694 C C . LEU A 1 219 ? -17.248 -3.734 8.698 1.00 91.50 219 LEU A C 1
ATOM 1696 O O . LEU A 1 219 ? -17.545 -4.871 9.070 1.00 91.50 219 LEU A O 1
ATOM 1700 N N . GLU A 1 220 ? -17.983 -3.006 7.854 1.00 88.81 220 GLU A N 1
ATOM 1701 C CA . GLU A 1 220 ? -19.225 -3.479 7.243 1.00 88.81 220 GLU A CA 1
ATOM 1702 C C . GLU A 1 220 ? -19.487 -2.790 5.884 1.00 88.81 220 GLU A C 1
ATOM 1704 O O . GLU A 1 220 ? -19.939 -1.639 5.842 1.00 88.81 220 GLU A O 1
ATOM 1709 N N . PRO A 1 221 ? -19.292 -3.497 4.754 1.00 88.06 221 PRO A N 1
ATOM 1710 C CA . PRO A 1 221 ? -19.512 -2.946 3.415 1.00 88.06 221 PRO A CA 1
ATOM 1711 C C . PRO A 1 221 ? -20.945 -2.453 3.163 1.00 88.06 221 PRO A C 1
ATOM 1713 O O . PRO A 1 221 ? -21.158 -1.514 2.394 1.00 88.06 221 PRO A O 1
ATOM 1716 N N . LYS A 1 222 ? -21.947 -3.060 3.814 1.00 87.12 222 LYS A N 1
ATOM 1717 C CA . LYS A 1 222 ? -23.373 -2.753 3.593 1.00 87.12 222 LYS A CA 1
ATOM 1718 C C . LYS A 1 222 ? -23.791 -1.363 4.075 1.00 87.12 222 LYS A C 1
ATOM 1720 O O . LYS A 1 222 ? -24.853 -0.885 3.683 1.00 87.12 222 LYS A O 1
ATOM 1725 N N . VAL A 1 223 ? -22.990 -0.710 4.916 1.00 88.56 223 VAL A N 1
ATOM 1726 C CA . VAL A 1 223 ? -23.314 0.611 5.481 1.00 88.56 223 VAL A CA 1
ATOM 1727 C C . VAL A 1 223 ? -23.086 1.742 4.469 1.00 88.56 223 VAL A C 1
ATOM 1729 O O . VAL A 1 223 ? -23.652 2.821 4.633 1.00 88.56 223 VAL A O 1
ATOM 1732 N N . MET A 1 224 ? -22.327 1.501 3.391 1.00 85.69 224 MET A N 1
ATOM 1733 C CA . MET A 1 224 ? -21.811 2.561 2.514 1.00 85.69 224 MET A CA 1
ATOM 1734 C C . MET A 1 224 ? -22.421 2.696 1.097 1.00 85.69 224 MET A C 1
ATOM 1736 O O . MET A 1 224 ? -21.771 3.303 0.254 1.00 85.69 224 MET A O 1
ATOM 1740 N N . PRO A 1 225 ? -23.638 2.240 0.741 1.00 80.81 225 PRO A N 1
ATOM 1741 C CA . PRO A 1 225 ? -24.077 2.273 -0.663 1.00 80.81 225 PRO A CA 1
ATOM 1742 C C . PRO A 1 225 ? -24.181 3.693 -1.253 1.00 80.81 225 PRO A C 1
ATOM 1744 O O . PRO A 1 225 ? -23.986 3.876 -2.448 1.00 80.81 225 PRO A O 1
ATOM 1747 N N . GLN A 1 226 ? -24.450 4.708 -0.425 1.00 84.25 226 GLN A N 1
ATOM 1748 C CA . GLN A 1 226 ? -24.646 6.100 -0.866 1.00 84.25 226 GLN A CA 1
ATOM 1749 C C . GLN A 1 226 ? -23.373 6.958 -0.818 1.00 84.25 226 GLN A C 1
ATOM 1751 O O . GLN A 1 226 ? -23.360 8.064 -1.361 1.00 84.25 226 GLN A O 1
ATOM 1756 N N . SER A 1 227 ? -22.316 6.468 -0.167 1.00 88.31 227 SER A N 1
ATOM 1757 C CA . SER A 1 227 ? -21.062 7.207 0.039 1.00 88.31 227 SER A CA 1
ATOM 1758 C C . SER A 1 227 ? -19.889 6.613 -0.741 1.00 88.31 227 SER A C 1
ATOM 1760 O O . SER A 1 227 ? -18.801 7.185 -0.720 1.00 88.31 227 SER A O 1
ATOM 1762 N N . VAL A 1 228 ? -20.113 5.523 -1.491 1.00 90.31 228 VAL A N 1
ATOM 1763 C CA . VAL A 1 228 ? -19.108 4.921 -2.387 1.00 90.31 228 VAL A CA 1
ATOM 1764 C C . VAL A 1 228 ? -18.550 5.949 -3.372 1.00 90.31 228 VAL A C 1
ATOM 1766 O O . VAL A 1 228 ? -17.343 5.993 -3.590 1.00 90.31 228 VAL A O 1
ATOM 1769 N N . GLU A 1 229 ? -19.401 6.820 -3.920 1.00 91.06 229 GLU A N 1
ATOM 1770 C CA . GLU A 1 229 ? -18.969 7.887 -4.828 1.00 91.06 229 GLU A CA 1
ATOM 1771 C C . GLU A 1 229 ? -18.008 8.869 -4.154 1.00 91.06 229 GLU A C 1
ATOM 1773 O O . GLU A 1 229 ? -16.949 9.179 -4.698 1.00 91.06 229 GLU A O 1
ATOM 1778 N N . ARG A 1 230 ? -18.352 9.332 -2.946 1.00 92.50 230 ARG A N 1
ATOM 1779 C CA . ARG A 1 230 ? -17.522 10.267 -2.172 1.00 92.50 230 ARG A CA 1
ATOM 1780 C C . ARG A 1 230 ? -16.192 9.628 -1.796 1.00 92.50 230 ARG A C 1
ATOM 1782 O O . ARG A 1 230 ? -15.154 10.282 -1.873 1.00 92.50 230 ARG A O 1
ATOM 1789 N N . TRP A 1 231 ? -16.205 8.342 -1.453 1.00 93.81 231 TRP A N 1
ATOM 1790 C CA . TRP A 1 231 ? -14.985 7.590 -1.195 1.00 93.81 231 TRP A CA 1
ATOM 1791 C C . TRP A 1 231 ? -14.114 7.461 -2.451 1.00 93.81 231 TRP A C 1
ATOM 1793 O O . TRP A 1 231 ? -12.924 7.773 -2.395 1.00 93.81 231 TRP A O 1
ATOM 1803 N N . ALA A 1 232 ? -14.697 7.081 -3.592 1.00 93.31 232 ALA A N 1
ATOM 1804 C CA . ALA A 1 232 ? -13.992 7.005 -4.870 1.00 93.31 232 ALA A CA 1
ATOM 1805 C C . ALA A 1 232 ? -13.385 8.361 -5.263 1.00 93.31 232 ALA A C 1
ATOM 1807 O O . ALA A 1 232 ? -12.222 8.423 -5.661 1.00 93.31 232 ALA A O 1
ATOM 1808 N N . TYR A 1 233 ? -14.120 9.458 -5.063 1.00 93.50 233 TYR A N 1
ATOM 1809 C CA . TYR A 1 233 ? -13.602 10.809 -5.263 1.00 93.50 233 TYR A CA 1
ATOM 1810 C C . TYR A 1 233 ? -12.388 11.101 -4.369 1.00 93.50 233 TYR A C 1
ATOM 1812 O O . TYR A 1 233 ? -11.360 11.558 -4.868 1.00 93.50 233 TYR A O 1
ATOM 1820 N N . CYS A 1 234 ? -12.458 10.799 -3.067 1.00 92.88 234 CYS A N 1
ATOM 1821 C CA . CYS A 1 234 ? -11.331 10.995 -2.149 1.00 92.88 234 CYS A CA 1
ATOM 1822 C C . CYS A 1 234 ? -10.082 10.208 -2.568 1.00 92.88 234 CYS A C 1
ATOM 1824 O O . CYS A 1 234 ? -8.968 10.728 -2.469 1.00 92.88 234 CYS A O 1
ATOM 1826 N N . ARG A 1 235 ? -10.259 8.977 -3.066 1.00 91.88 235 ARG A N 1
ATOM 1827 C CA . ARG A 1 235 ? -9.156 8.158 -3.587 1.00 91.88 235 ARG A CA 1
ATOM 1828 C C . ARG A 1 235 ? -8.527 8.801 -4.820 1.00 91.88 235 ARG A C 1
ATOM 1830 O O . ARG A 1 235 ? -7.318 9.015 -4.833 1.00 91.88 235 ARG A O 1
ATOM 1837 N N . LEU A 1 236 ? -9.332 9.202 -5.805 1.00 91.94 236 LEU A N 1
ATOM 1838 C CA . LEU A 1 236 ? -8.830 9.894 -6.999 1.00 91.94 236 LEU A CA 1
ATOM 1839 C C . LEU A 1 236 ? -8.125 11.212 -6.646 1.00 91.94 236 LEU A C 1
ATOM 1841 O O . LEU A 1 236 ? -7.068 11.513 -7.196 1.00 91.94 236 LEU A O 1
ATOM 1845 N N . TYR A 1 237 ? -8.656 11.968 -5.685 1.00 91.75 237 TYR A N 1
ATOM 1846 C CA . TYR A 1 237 ? -8.028 13.194 -5.199 1.00 91.75 237 TYR A CA 1
ATOM 1847 C C . TYR A 1 237 ? -6.647 12.931 -4.584 1.00 91.75 237 TYR A C 1
ATOM 1849 O O . TYR A 1 237 ? -5.706 13.676 -4.849 1.00 91.75 237 TYR A O 1
ATOM 1857 N N . SER A 1 238 ? -6.493 11.852 -3.811 1.00 88.88 238 SER A N 1
ATOM 1858 C CA . SER A 1 238 ? -5.195 11.489 -3.228 1.00 88.88 238 SER A CA 1
ATOM 1859 C C . SER A 1 238 ? -4.143 11.144 -4.289 1.00 88.88 238 SER A C 1
ATOM 1861 O O . SER A 1 238 ? -2.980 11.520 -4.141 1.00 88.88 238 SER A O 1
ATOM 1863 N N . VAL A 1 239 ? -4.555 10.525 -5.404 1.00 88.75 239 VAL A N 1
ATOM 1864 C CA . VAL A 1 239 ? -3.679 10.272 -6.558 1.00 88.75 239 VAL A CA 1
ATOM 1865 C C . VAL A 1 239 ? -3.245 11.588 -7.200 1.00 88.75 239 VAL A C 1
ATOM 1867 O O . VAL A 1 239 ? -2.060 11.777 -7.457 1.00 88.75 239 VAL A O 1
ATOM 1870 N N . VAL A 1 240 ? -4.167 12.536 -7.394 1.00 89.19 240 VAL A N 1
ATOM 1871 C CA . VAL A 1 240 ? -3.845 13.875 -7.922 1.00 89.19 240 VAL A CA 1
ATOM 1872 C C . VAL A 1 240 ? -2.881 14.624 -7.005 1.00 89.19 240 VAL A C 1
ATOM 1874 O O . VAL A 1 240 ? -1.900 15.201 -7.474 1.00 89.19 240 VAL A O 1
ATOM 1877 N N . GLU A 1 241 ? -3.124 14.595 -5.696 1.00 87.19 241 GLU A N 1
ATOM 1878 C CA . GLU A 1 241 ? -2.245 15.209 -4.701 1.00 87.19 241 GLU A CA 1
ATOM 1879 C C . GLU A 1 241 ? -0.839 14.590 -4.756 1.00 87.19 241 GLU A C 1
ATOM 1881 O O . GLU A 1 241 ? 0.151 15.318 -4.849 1.00 87.19 241 GLU A O 1
ATOM 1886 N N . ALA A 1 242 ? -0.739 13.260 -4.810 1.00 84.62 242 ALA A N 1
ATOM 1887 C CA . ALA A 1 242 ? 0.533 12.555 -4.944 1.00 84.62 242 ALA A CA 1
ATOM 1888 C C . ALA A 1 242 ? 1.239 12.866 -6.277 1.00 84.62 242 ALA A C 1
ATOM 1890 O O . ALA A 1 242 ? 2.455 13.063 -6.302 1.00 84.62 242 ALA A O 1
ATOM 1891 N N . MET A 1 243 ? 0.490 12.964 -7.377 1.00 80.69 243 MET A N 1
ATOM 1892 C CA . MET A 1 243 ? 0.996 13.338 -8.701 1.00 80.69 243 MET A CA 1
ATOM 1893 C C . MET A 1 243 ? 1.516 14.777 -8.756 1.00 80.69 243 MET A C 1
ATOM 1895 O O . MET A 1 243 ? 2.435 15.057 -9.528 1.00 80.69 243 MET A O 1
ATOM 1899 N N . ASN A 1 244 ? 0.927 15.687 -7.980 1.00 83.69 244 ASN A N 1
ATOM 1900 C CA . ASN A 1 244 ? 1.360 17.079 -7.891 1.00 83.69 244 ASN A CA 1
ATOM 1901 C C . ASN A 1 244 ? 2.564 17.238 -6.955 1.00 83.69 244 ASN A C 1
ATOM 1903 O O . ASN A 1 244 ? 3.475 17.997 -7.267 1.00 83.69 244 ASN A O 1
ATOM 1907 N N . GLN A 1 245 ? 2.608 16.495 -5.845 1.00 77.88 245 GLN A N 1
ATOM 1908 C CA . GLN A 1 245 ? 3.747 16.500 -4.920 1.00 77.88 245 GLN A CA 1
ATOM 1909 C C . GLN A 1 245 ? 4.997 15.851 -5.531 1.00 77.88 245 GLN A C 1
ATOM 1911 O O . GLN A 1 245 ? 6.103 16.360 -5.366 1.00 77.88 245 GLN A O 1
ATOM 1916 N N . LYS A 1 246 ? 4.846 14.740 -6.264 1.00 64.19 246 LYS A N 1
ATOM 1917 C CA . LYS A 1 246 ? 5.959 13.999 -6.890 1.00 64.19 246 LYS A CA 1
ATOM 1918 C C . LYS A 1 246 ? 6.373 14.561 -8.254 1.00 64.19 246 LYS A C 1
ATOM 1920 O O . LYS A 1 246 ? 6.823 13.786 -9.094 1.00 64.19 246 LYS A O 1
ATOM 1925 N N . GLN A 1 247 ? 6.225 15.865 -8.488 1.00 57.00 247 GLN A N 1
ATOM 1926 C CA . GLN A 1 247 ? 6.192 16.492 -9.817 1.00 57.00 247 GLN A CA 1
ATOM 1927 C C . GLN A 1 247 ? 7.352 16.183 -10.792 1.00 57.00 247 GLN A C 1
ATOM 1929 O O . GLN A 1 247 ? 7.243 16.622 -11.924 1.00 57.00 247 GLN A O 1
ATOM 1934 N N . ASN A 1 248 ? 8.407 15.425 -10.443 1.00 52.81 248 ASN A N 1
ATOM 1935 C CA . ASN A 1 248 ? 9.496 15.075 -11.371 1.00 52.81 248 ASN A CA 1
ATOM 1936 C C . ASN A 1 248 ? 10.280 13.756 -11.143 1.00 52.81 248 ASN A C 1
ATOM 1938 O O . ASN A 1 248 ? 11.272 13.556 -11.832 1.00 52.81 248 ASN A O 1
ATOM 1942 N N . ALA A 1 249 ? 9.931 12.844 -10.221 1.00 56.50 249 ALA A N 1
ATOM 1943 C CA . ALA A 1 249 ? 10.896 11.775 -9.865 1.00 56.50 249 ALA A CA 1
ATOM 1944 C C . ALA A 1 249 ? 10.529 10.342 -10.283 1.00 56.50 249 ALA A C 1
ATOM 1946 O O . ALA A 1 249 ? 11.410 9.575 -10.668 1.00 56.50 249 ALA A O 1
ATOM 1947 N N . LYS A 1 250 ? 9.262 9.928 -10.175 1.00 66.88 250 LYS A N 1
ATOM 1948 C CA . LYS A 1 250 ? 8.870 8.549 -10.505 1.00 66.88 250 LYS A CA 1
ATOM 1949 C C . LYS A 1 250 ? 7.360 8.436 -10.620 1.00 66.88 250 LYS A C 1
ATOM 1951 O O . LYS A 1 250 ? 6.652 8.701 -9.647 1.00 66.88 250 LYS A O 1
ATOM 1956 N N . LEU A 1 251 ? 6.878 8.024 -11.788 1.00 74.38 251 LEU A N 1
ATOM 1957 C CA . LEU A 1 251 ? 5.493 7.600 -11.921 1.00 74.38 251 LEU A CA 1
ATOM 1958 C C . LEU A 1 251 ? 5.299 6.281 -11.171 1.00 74.38 251 LEU A C 1
ATOM 1960 O O . LEU A 1 251 ? 6.075 5.343 -11.360 1.00 74.38 251 LEU A O 1
ATOM 1964 N N . ASP A 1 252 ? 4.284 6.221 -10.317 1.00 78.44 252 ASP A N 1
ATOM 1965 C CA . ASP A 1 252 ? 3.963 5.017 -9.562 1.00 78.44 252 ASP A CA 1
ATOM 1966 C C . ASP A 1 252 ? 3.005 4.126 -10.371 1.00 78.44 252 ASP A C 1
ATOM 1968 O O . ASP A 1 252 ? 1.905 4.581 -10.702 1.00 78.44 252 ASP A O 1
ATOM 1972 N N . PRO A 1 253 ? 3.368 2.869 -10.696 1.00 78.06 253 PRO A N 1
ATOM 1973 C CA . PRO A 1 253 ? 2.462 1.945 -11.378 1.00 78.06 253 PRO A CA 1
ATOM 1974 C C . PRO A 1 253 ? 1.161 1.683 -10.604 1.00 78.06 253 PRO A C 1
ATOM 1976 O O . PRO A 1 253 ? 0.160 1.289 -11.201 1.00 78.06 253 PRO A O 1
ATOM 1979 N N . GLN A 1 254 ? 1.147 1.906 -9.284 1.00 84.50 254 GLN A N 1
ATOM 1980 C CA . GLN A 1 254 ? -0.038 1.674 -8.457 1.00 84.50 254 GLN A CA 1
ATOM 1981 C C . GLN A 1 254 ? -1.167 2.679 -8.729 1.00 84.50 254 GLN A C 1
ATOM 1983 O O . GLN A 1 254 ? -2.336 2.322 -8.580 1.00 84.50 254 GLN A O 1
ATOM 1988 N N . TRP A 1 255 ? -0.855 3.890 -9.203 1.00 86.94 255 TRP A N 1
ATOM 1989 C CA . TRP A 1 255 ? -1.860 4.931 -9.450 1.00 86.94 255 TRP A CA 1
ATOM 1990 C C . TRP A 1 255 ? -2.889 4.533 -10.507 1.00 86.94 255 TRP A C 1
ATOM 1992 O O . TRP A 1 255 ? -4.079 4.780 -10.334 1.00 86.94 255 TRP A O 1
ATOM 2002 N N . GLU A 1 256 ? -2.468 3.869 -11.583 1.00 87.44 256 GLU A N 1
ATOM 2003 C CA . GLU A 1 256 ? -3.389 3.423 -12.636 1.00 87.44 256 GLU A CA 1
ATOM 2004 C C . GLU A 1 256 ? -4.379 2.385 -12.118 1.00 87.44 256 GLU A C 1
ATOM 2006 O O . GLU A 1 256 ? -5.566 2.430 -12.448 1.00 87.44 256 GLU A O 1
ATOM 2011 N N . ASN A 1 257 ? -3.897 1.467 -11.280 1.00 89.75 257 ASN A N 1
ATOM 2012 C CA . ASN A 1 257 ? -4.744 0.472 -10.644 1.00 89.75 257 ASN A CA 1
ATOM 2013 C C . ASN A 1 257 ? -5.739 1.138 -9.684 1.00 89.75 257 ASN A C 1
ATOM 2015 O O . ASN A 1 257 ? -6.934 0.856 -9.740 1.00 89.75 257 ASN A O 1
ATOM 2019 N N . GLU A 1 258 ? -5.278 2.074 -8.852 1.00 88.38 258 GLU A N 1
ATOM 2020 C CA . GLU A 1 258 ? -6.139 2.817 -7.926 1.00 88.38 258 GLU A CA 1
ATOM 2021 C C . GLU A 1 258 ? -7.214 3.641 -8.644 1.00 88.38 258 GLU A C 1
ATOM 2023 O O . GLU A 1 258 ? -8.364 3.666 -8.194 1.00 88.38 258 GLU A O 1
ATOM 2028 N N . ILE A 1 259 ? -6.882 4.258 -9.783 1.00 91.31 259 ILE A N 1
ATOM 2029 C CA . ILE A 1 259 ? -7.854 4.977 -10.611 1.00 91.31 259 ILE A CA 1
ATOM 2030 C C . ILE A 1 259 ? -8.896 4.003 -11.164 1.00 91.31 259 ILE A C 1
ATOM 2032 O O . ILE A 1 259 ? -10.091 4.242 -11.004 1.00 91.31 259 ILE A O 1
ATOM 2036 N N . ARG A 1 260 ? -8.481 2.874 -11.753 1.00 90.88 260 ARG A N 1
ATOM 2037 C CA . ARG A 1 260 ? -9.414 1.877 -12.310 1.00 90.88 260 ARG A CA 1
ATOM 2038 C C . ARG A 1 260 ? -10.343 1.289 -11.249 1.00 90.88 260 ARG A C 1
ATOM 2040 O O . ARG A 1 260 ? -11.538 1.164 -11.502 1.00 90.88 260 ARG A O 1
ATOM 2047 N N . VAL A 1 261 ? -9.818 0.979 -10.063 1.00 90.38 261 VAL A N 1
ATOM 2048 C CA . VAL A 1 261 ? -10.623 0.506 -8.926 1.00 90.38 261 VAL A CA 1
ATOM 2049 C C . VAL A 1 261 ? -11.607 1.586 -8.474 1.00 90.38 261 VAL A C 1
ATOM 2051 O O . VAL A 1 261 ? -12.771 1.296 -8.236 1.00 90.38 261 VAL A O 1
ATOM 2054 N N . SER A 1 262 ? -11.191 2.849 -8.408 1.00 91.44 262 SER A N 1
ATOM 2055 C CA . SER A 1 262 ? -12.102 3.939 -8.029 1.00 91.44 262 SER A CA 1
ATOM 2056 C C . SER A 1 262 ? -13.214 4.147 -9.069 1.00 91.44 262 SER A C 1
ATOM 2058 O O . SER A 1 262 ? -14.358 4.418 -8.709 1.00 91.44 262 SER A O 1
ATOM 2060 N N . LEU A 1 263 ? -12.914 3.952 -10.357 1.00 90.81 263 LEU A N 1
ATOM 2061 C CA . LEU A 1 263 ? -13.892 4.036 -11.445 1.00 90.81 263 LEU A CA 1
ATOM 2062 C C . LEU A 1 263 ? -14.878 2.863 -11.483 1.00 90.81 263 LEU A C 1
ATOM 2064 O O . LEU A 1 263 ? -16.028 3.062 -11.872 1.00 90.81 263 LEU A O 1
ATOM 2068 N N . SER A 1 264 ? -14.462 1.657 -11.082 1.00 90.50 264 SER A N 1
ATOM 2069 C CA . SER A 1 264 ? -15.385 0.518 -10.976 1.00 90.50 264 SER A CA 1
ATOM 2070 C C . SER A 1 264 ? -16.377 0.693 -9.825 1.00 90.50 264 SER A C 1
ATOM 2072 O O . SER A 1 264 ? -17.506 0.215 -9.904 1.00 90.50 264 SER A O 1
ATOM 2074 N N . MET A 1 265 ? -15.972 1.419 -8.783 1.00 86.31 265 MET A N 1
ATOM 2075 C CA . MET A 1 265 ? -16.808 1.749 -7.632 1.00 86.31 265 MET A CA 1
ATOM 2076 C C . MET A 1 265 ? -17.793 2.890 -7.913 1.00 86.31 265 MET A C 1
ATOM 2078 O O . MET A 1 265 ? -18.911 2.866 -7.404 1.00 86.31 265 MET A O 1
ATOM 2082 N N . ALA A 1 266 ? -17.390 3.885 -8.709 1.00 90.38 266 ALA A N 1
ATOM 2083 C CA . ALA A 1 266 ? -18.200 5.064 -9.014 1.00 90.38 266 ALA A CA 1
ATOM 2084 C C . ALA A 1 266 ? -18.156 5.410 -10.516 1.00 90.38 266 ALA A C 1
ATOM 2086 O O . ALA A 1 266 ? -17.358 6.255 -10.938 1.00 90.38 266 ALA A O 1
ATOM 2087 N N . PRO A 1 267 ? -19.037 4.804 -11.336 1.00 88.56 267 PRO A N 1
ATOM 2088 C CA . PRO A 1 267 ? -19.075 5.036 -12.780 1.00 88.56 267 PRO A CA 1
ATOM 2089 C C . PRO A 1 267 ? -19.325 6.500 -13.171 1.00 88.56 267 PRO A C 1
ATOM 2091 O O . PRO A 1 267 ? -18.857 6.941 -14.219 1.00 88.56 267 PRO A O 1
ATOM 2094 N N . GLN A 1 268 ? -20.000 7.290 -12.330 1.00 88.56 268 GLN A N 1
ATOM 2095 C CA . GLN A 1 268 ? -20.219 8.719 -12.587 1.00 88.56 268 GLN A CA 1
ATOM 2096 C C . GLN A 1 268 ? -18.926 9.553 -12.649 1.00 88.56 268 GLN A C 1
ATOM 2098 O O . GLN A 1 268 ? -18.922 10.622 -13.255 1.00 88.56 268 GLN A O 1
ATOM 2103 N N . LEU A 1 269 ? -17.810 9.062 -12.095 1.00 91.25 269 LEU A N 1
ATOM 2104 C CA . LEU A 1 269 ? -16.510 9.747 -12.127 1.00 91.25 269 LEU A CA 1
ATOM 2105 C C . LEU A 1 269 ? -15.634 9.344 -13.330 1.00 91.25 269 LEU A C 1
ATOM 2107 O O . LEU A 1 269 ? -14.468 9.738 -13.395 1.00 91.25 269 LEU A O 1
ATOM 2111 N N . GLN A 1 270 ? -16.167 8.588 -14.299 1.00 88.25 270 GLN A N 1
ATOM 2112 C CA . GLN A 1 270 ? -15.413 8.082 -15.457 1.00 88.25 270 GLN A CA 1
ATOM 2113 C C . GLN A 1 270 ? -14.715 9.168 -16.276 1.00 88.25 270 GLN A C 1
ATOM 2115 O O . GLN A 1 270 ? -13.552 8.999 -16.633 1.00 88.25 270 GLN A O 1
ATOM 2120 N N . SER A 1 271 ? -15.378 10.292 -16.555 1.00 89.62 271 SER A N 1
ATOM 2121 C CA . SER A 1 271 ? -14.778 11.393 -17.325 1.00 89.62 271 SER A CA 1
ATOM 2122 C C . SER A 1 271 ? -13.536 11.963 -16.633 1.00 89.62 271 SER A C 1
ATOM 2124 O O . SER A 1 271 ? -12.495 12.163 -17.264 1.00 89.62 271 SER A O 1
ATOM 2126 N N . PHE A 1 272 ? -13.622 12.157 -15.316 1.00 90.12 272 PHE A N 1
ATOM 2127 C CA . PHE A 1 272 ? -12.517 12.631 -14.496 1.00 90.12 272 PHE A CA 1
ATOM 2128 C C . PHE A 1 272 ? -11.383 11.601 -14.424 1.00 90.12 272 PHE A C 1
ATOM 2130 O O . PHE A 1 272 ? -10.235 11.937 -14.709 1.00 90.12 272 PHE A O 1
ATOM 2137 N N . GLY A 1 273 ? -11.683 10.332 -14.131 1.00 88.75 273 GLY A N 1
ATOM 2138 C CA . GLY A 1 273 ? -10.654 9.290 -14.068 1.00 88.75 273 GLY A CA 1
ATOM 2139 C C . GLY A 1 273 ? -9.964 9.030 -15.412 1.00 88.75 273 GLY A C 1
ATOM 2140 O O . GLY A 1 273 ? -8.745 8.886 -15.445 1.00 88.75 273 GLY A O 1
ATOM 2141 N N . ASN A 1 274 ? -10.697 9.062 -16.530 1.00 90.94 274 ASN A N 1
ATOM 2142 C CA . ASN A 1 274 ? -10.114 8.952 -17.873 1.00 90.94 274 ASN A CA 1
ATOM 2143 C C . ASN A 1 274 ? -9.173 10.123 -18.183 1.00 90.94 274 ASN A C 1
ATOM 2145 O O . ASN A 1 274 ? -8.122 9.928 -18.789 1.00 90.94 274 ASN A O 1
ATOM 2149 N N . THR A 1 275 ? -9.510 11.327 -17.711 1.00 91.38 275 THR A N 1
ATOM 2150 C CA . THR A 1 275 ? -8.627 12.495 -17.819 1.00 91.38 275 THR A CA 1
ATOM 2151 C C . THR A 1 275 ? -7.337 12.278 -17.024 1.00 91.38 275 THR A C 1
ATOM 2153 O O . THR A 1 275 ? -6.254 12.593 -17.511 1.00 91.38 275 THR A O 1
ATOM 2156 N N . LEU A 1 276 ? -7.412 11.702 -15.820 1.00 88.88 276 LEU A N 1
ATOM 2157 C CA . LEU A 1 276 ? -6.223 11.378 -15.022 1.00 88.88 276 LEU A CA 1
ATOM 2158 C C . LEU A 1 276 ? -5.336 10.321 -15.686 1.00 88.88 276 LEU A C 1
ATOM 2160 O O . LEU A 1 276 ? -4.120 10.493 -15.708 1.00 88.88 276 LEU A O 1
ATOM 2164 N N . LEU A 1 277 ? -5.927 9.275 -16.269 1.00 90.12 277 LEU A N 1
ATOM 2165 C CA . LEU A 1 277 ? -5.185 8.259 -17.021 1.00 90.12 277 LEU A CA 1
ATOM 2166 C C . LEU A 1 277 ? -4.476 8.865 -18.239 1.00 90.12 277 LEU A C 1
ATOM 2168 O O . LEU A 1 277 ? -3.284 8.640 -18.414 1.00 90.12 277 LEU A O 1
ATOM 2172 N N . ALA A 1 278 ? -5.156 9.717 -19.012 1.00 89.12 278 ALA A N 1
ATOM 2173 C CA . ALA A 1 278 ? -4.535 10.410 -20.141 1.00 89.12 278 ALA A CA 1
ATOM 2174 C C . ALA A 1 278 ? -3.356 11.304 -19.705 1.00 89.12 278 ALA A C 1
ATOM 2176 O O . ALA A 1 278 ? -2.312 11.312 -20.352 1.00 89.12 278 ALA A O 1
ATOM 2177 N N . ASN A 1 279 ? -3.482 12.010 -18.574 1.00 87.44 279 ASN A N 1
ATOM 2178 C CA . ASN A 1 279 ? -2.384 12.800 -18.004 1.00 87.44 279 ASN A CA 1
ATOM 2179 C C . ASN A 1 279 ? -1.204 11.927 -17.546 1.00 87.44 279 ASN A C 1
ATOM 2181 O O . ASN A 1 279 ? -0.049 12.328 -17.677 1.00 87.44 279 ASN A O 1
ATOM 2185 N N . ILE A 1 280 ? -1.483 10.748 -16.983 1.00 86.00 280 ILE A N 1
ATOM 2186 C CA . ILE A 1 280 ? -0.466 9.761 -16.603 1.00 86.00 280 ILE A CA 1
ATOM 2187 C C . ILE A 1 280 ? 0.279 9.269 -17.848 1.00 86.00 280 ILE A C 1
ATOM 2189 O O . ILE A 1 280 ? 1.509 9.297 -17.854 1.00 86.00 280 ILE A O 1
ATOM 2193 N N . ASP A 1 281 ? -0.437 8.890 -18.908 1.00 85.94 281 ASP A N 1
ATOM 2194 C CA . ASP A 1 281 ? 0.151 8.427 -20.169 1.00 85.94 281 ASP A CA 1
ATOM 2195 C C . ASP A 1 281 ? 0.990 9.516 -20.844 1.00 85.94 281 ASP A C 1
ATOM 2197 O O . ASP A 1 281 ? 2.114 9.254 -21.278 1.00 85.94 281 ASP A O 1
ATOM 2201 N N . GLN A 1 282 ? 0.499 10.756 -20.862 1.00 85.38 282 GLN A N 1
ATOM 2202 C CA . GLN A 1 282 ? 1.257 11.897 -21.367 1.00 85.38 282 GLN A CA 1
ATOM 2203 C C . GLN A 1 282 ? 2.557 12.096 -20.574 1.00 85.38 282 GLN A C 1
ATOM 2205 O O . GLN A 1 282 ? 3.628 12.191 -21.169 1.00 85.38 282 GLN A O 1
ATOM 2210 N N . ARG A 1 283 ? 2.510 12.065 -19.235 1.00 80.81 283 ARG A N 1
ATOM 2211 C CA . ARG A 1 283 ? 3.728 12.168 -18.412 1.00 80.81 283 ARG A CA 1
ATOM 2212 C C . ARG A 1 283 ? 4.670 10.984 -18.598 1.00 80.81 283 ARG A C 1
ATOM 2214 O O . ARG A 1 283 ? 5.879 11.169 -18.528 1.00 80.81 283 ARG A O 1
ATOM 2221 N N . LYS A 1 284 ? 4.164 9.767 -18.834 1.00 80.69 284 LYS A N 1
ATOM 2222 C CA . LYS A 1 284 ? 5.012 8.612 -19.186 1.00 80.69 284 LYS A CA 1
ATOM 2223 C C . LYS A 1 284 ? 5.778 8.873 -20.472 1.00 80.69 284 LYS A C 1
ATOM 2225 O O . LYS A 1 284 ? 6.975 8.607 -20.521 1.00 80.69 284 LYS A O 1
ATOM 2230 N N . GLN A 1 285 ? 5.099 9.401 -21.487 1.00 79.25 285 GLN A N 1
ATOM 2231 C CA . GLN A 1 285 ? 5.722 9.765 -22.756 1.00 79.25 285 GLN A CA 1
ATOM 2232 C C . GLN A 1 285 ? 6.741 10.894 -22.567 1.00 79.25 285 GLN A C 1
ATOM 2234 O O . GLN A 1 285 ? 7.848 10.795 -23.083 1.00 79.25 285 GLN A O 1
ATOM 2239 N N . GLU A 1 286 ? 6.422 11.913 -21.765 1.00 74.94 286 GLU A N 1
ATOM 2240 C CA . GLU A 1 286 ? 7.334 13.016 -21.441 1.00 74.94 286 GLU A CA 1
ATOM 2241 C C . GLU A 1 286 ? 8.555 12.546 -20.641 1.00 74.94 286 GLU A C 1
ATOM 2243 O O . GLU A 1 286 ? 9.664 12.939 -20.974 1.00 74.94 286 GLU A O 1
ATOM 2248 N N . ILE A 1 287 ? 8.417 11.663 -19.646 1.00 69.62 287 ILE A N 1
ATOM 2249 C CA . ILE A 1 287 ? 9.554 11.071 -18.909 1.00 69.62 287 ILE A CA 1
ATOM 2250 C C . ILE A 1 287 ? 10.377 10.151 -19.825 1.00 69.62 287 ILE A C 1
ATOM 2252 O O . ILE A 1 287 ? 11.605 10.124 -19.745 1.00 69.62 287 ILE A O 1
ATOM 2256 N N . GLY A 1 288 ? 9.720 9.424 -20.731 1.00 62.66 288 GLY A N 1
ATOM 2257 C CA . GLY A 1 288 ? 10.388 8.652 -21.780 1.00 62.66 288 GLY A CA 1
ATOM 2258 C C . GLY A 1 288 ? 11.136 9.529 -22.794 1.00 62.66 288 GLY A C 1
ATOM 2259 O O . GLY A 1 288 ? 12.137 9.089 -23.348 1.00 62.66 288 GLY A O 1
ATOM 2260 N N . ALA A 1 289 ? 10.688 10.772 -23.005 1.00 58.94 289 ALA A N 1
ATOM 2261 C CA . ALA A 1 289 ? 11.290 11.737 -23.928 1.00 58.94 289 ALA A CA 1
ATOM 2262 C C . ALA A 1 289 ? 12.336 12.666 -23.275 1.00 58.94 289 ALA A C 1
ATOM 2264 O O . ALA A 1 289 ? 13.268 13.103 -23.946 1.00 58.94 289 ALA A O 1
ATOM 2265 N N . THR A 1 290 ? 12.202 12.971 -21.980 1.00 52.41 290 THR A N 1
ATOM 2266 C CA . THR A 1 290 ? 13.073 13.877 -21.197 1.00 52.41 290 THR A CA 1
ATOM 2267 C C . THR A 1 290 ? 14.170 13.154 -20.420 1.00 52.41 290 THR A C 1
ATOM 2269 O O . THR A 1 290 ? 14.986 13.811 -19.781 1.00 52.41 290 THR A O 1
ATOM 2272 N N . ASN A 1 291 ? 14.252 11.825 -20.521 1.00 43.72 291 ASN A N 1
ATOM 2273 C CA . ASN A 1 291 ? 15.503 11.099 -20.335 1.00 43.72 291 ASN A CA 1
ATOM 2274 C C . ASN A 1 291 ? 16.294 11.123 -21.657 1.00 43.72 291 ASN A C 1
ATOM 2276 O O . ASN A 1 291 ? 16.150 10.193 -22.460 1.00 43.72 291 ASN A O 1
ATOM 2280 N N . PRO A 1 292 ? 17.164 12.121 -21.927 1.00 45.50 292 PRO A N 1
ATOM 2281 C CA . PRO A 1 292 ? 18.226 11.889 -22.884 1.00 45.50 292 PRO A CA 1
ATOM 2282 C C . PRO A 1 292 ? 19.080 10.772 -22.278 1.00 45.50 292 PRO A C 1
ATOM 2284 O O . PRO A 1 292 ? 19.616 10.905 -21.182 1.00 45.50 292 PRO A O 1
ATOM 2287 N N . VAL A 1 293 ? 19.161 9.652 -22.992 1.00 40.44 293 VAL A N 1
ATOM 2288 C CA . VAL A 1 293 ? 19.780 8.384 -22.582 1.00 40.44 293 VAL A CA 1
ATOM 2289 C C . VAL A 1 293 ? 18.892 7.428 -21.758 1.00 40.44 293 VAL A C 1
ATOM 2291 O O . VAL A 1 293 ? 19.366 6.688 -20.905 1.00 40.44 293 VAL A O 1
ATOM 2294 N N . GLN A 1 294 ? 17.624 7.258 -22.138 1.00 39.69 294 GLN A N 1
ATOM 2295 C CA . GLN A 1 294 ? 17.335 5.916 -22.653 1.00 39.69 294 GLN A CA 1
ATOM 2296 C C . GLN A 1 294 ? 17.841 5.917 -24.093 1.00 39.69 294 GLN A C 1
ATOM 2298 O O . GLN A 1 294 ? 17.443 6.799 -24.859 1.00 39.69 294 GLN A O 1
ATOM 2303 N N . PRO A 1 295 ? 18.702 4.977 -24.517 1.00 42.50 295 PRO A N 1
ATOM 2304 C CA . PRO A 1 295 ? 18.713 4.664 -25.924 1.00 42.50 295 PRO A CA 1
ATOM 2305 C C . PRO A 1 295 ? 17.285 4.198 -26.227 1.00 42.50 295 PRO A C 1
ATOM 2307 O O . PRO A 1 295 ? 16.927 3.051 -25.961 1.00 42.50 295 PRO A O 1
ATOM 2310 N N . SER A 1 296 ? 16.464 5.104 -26.789 1.00 38.38 296 SER A N 1
ATOM 2311 C CA . SER A 1 296 ? 15.635 4.767 -27.950 1.00 38.38 296 SER A CA 1
ATOM 2312 C C . SER A 1 296 ? 16.415 3.690 -28.649 1.00 38.38 296 SER A C 1
ATOM 2314 O O . SER A 1 296 ? 17.561 3.993 -28.985 1.00 38.38 296 SER A O 1
ATOM 2316 N N . ALA A 1 297 ? 15.882 2.462 -28.669 1.00 43.56 297 ALA A N 1
ATOM 2317 C CA . ALA A 1 297 ? 16.532 1.295 -29.234 1.00 43.56 297 ALA A CA 1
ATOM 2318 C C . ALA A 1 297 ? 17.270 1.774 -30.474 1.00 43.56 297 ALA A C 1
ATOM 2320 O O . ALA A 1 297 ? 16.631 2.050 -31.488 1.00 43.56 297 ALA A O 1
ATOM 2321 N N . ALA A 1 298 ? 18.569 2.044 -30.316 1.00 47.88 298 ALA A N 1
ATOM 2322 C CA . ALA A 1 298 ? 19.329 2.767 -31.313 1.00 47.88 298 ALA A CA 1
ATOM 2323 C C . ALA A 1 298 ? 19.474 1.693 -32.341 1.00 47.88 298 ALA A C 1
ATOM 2325 O O . ALA A 1 298 ? 20.269 0.801 -32.069 1.00 47.88 298 ALA A O 1
ATOM 2326 N N . VAL A 1 299 ? 18.546 1.686 -33.313 1.00 54.72 299 VAL A N 1
ATOM 2327 C CA . VAL A 1 299 ? 18.080 0.500 -34.037 1.00 54.72 299 VAL A CA 1
ATOM 2328 C C . VAL A 1 299 ? 19.282 -0.390 -34.199 1.00 54.72 299 VAL A C 1
ATOM 2330 O O . VAL A 1 299 ? 20.168 -0.040 -34.973 1.00 54.72 299 VAL A O 1
ATOM 2333 N N . VAL A 1 300 ? 19.406 -1.396 -33.320 1.00 67.81 300 VAL A N 1
ATOM 2334 C CA . VAL A 1 300 ? 20.664 -2.137 -33.232 1.00 67.81 300 VAL A CA 1
ATOM 2335 C C . VAL A 1 300 ? 20.698 -2.879 -34.543 1.00 67.81 300 VAL A C 1
ATOM 2337 O O . VAL A 1 300 ? 19.904 -3.800 -34.754 1.00 67.81 300 VAL A O 1
ATOM 2340 N N . GLU A 1 301 ? 21.493 -2.351 -35.465 1.00 78.50 301 GLU A N 1
ATOM 2341 C CA . GLU A 1 301 ? 21.553 -2.826 -36.826 1.00 78.50 301 GLU A CA 1
ATOM 2342 C C . GLU A 1 301 ? 22.295 -4.148 -36.756 1.00 78.50 301 GLU A C 1
ATOM 2344 O O . GLU A 1 301 ? 23.503 -4.197 -36.524 1.00 78.50 301 GLU A O 1
ATOM 2349 N N . VAL A 1 302 ? 21.524 -5.229 -36.828 1.00 86.25 302 VAL A N 1
ATOM 2350 C CA . VAL A 1 302 ? 22.065 -6.579 -36.820 1.00 86.25 302 VAL A CA 1
ATOM 2351 C C . VAL A 1 302 ? 22.307 -6.960 -38.268 1.00 86.25 302 VAL A C 1
ATOM 2353 O O . VAL A 1 302 ? 21.367 -7.186 -39.034 1.00 86.25 302 VAL A O 1
ATOM 2356 N N . LYS A 1 303 ? 23.579 -7.017 -38.650 1.00 88.12 303 LYS A N 1
ATOM 2357 C CA . LYS A 1 303 ? 23.976 -7.483 -39.969 1.00 88.12 303 LYS A CA 1
ATOM 2358 C C . LYS A 1 303 ? 24.001 -9.003 -39.957 1.00 88.12 303 LYS A C 1
ATOM 2360 O O . LYS A 1 303 ? 24.836 -9.617 -39.297 1.00 88.12 303 LYS A O 1
ATOM 2365 N N . HIS A 1 304 ? 23.096 -9.606 -40.714 1.00 86.75 304 HIS A N 1
ATOM 2366 C CA . HIS A 1 304 ? 23.067 -11.049 -40.894 1.00 86.75 304 HIS A CA 1
ATOM 2367 C C . HIS A 1 304 ? 23.876 -11.442 -42.126 1.00 86.75 304 HIS A C 1
ATOM 2369 O O . HIS A 1 304 ? 23.686 -10.894 -43.210 1.00 86.75 304 HIS A O 1
ATOM 2375 N N . THR A 1 305 ? 24.782 -12.395 -41.949 1.00 84.56 305 THR A N 1
ATOM 2376 C CA . THR A 1 305 ? 25.615 -12.960 -43.010 1.00 84.56 305 THR A CA 1
ATOM 2377 C C . THR A 1 305 ? 25.535 -14.481 -42.928 1.00 84.56 305 THR A C 1
ATOM 2379 O O . THR A 1 305 ? 25.523 -15.050 -41.838 1.00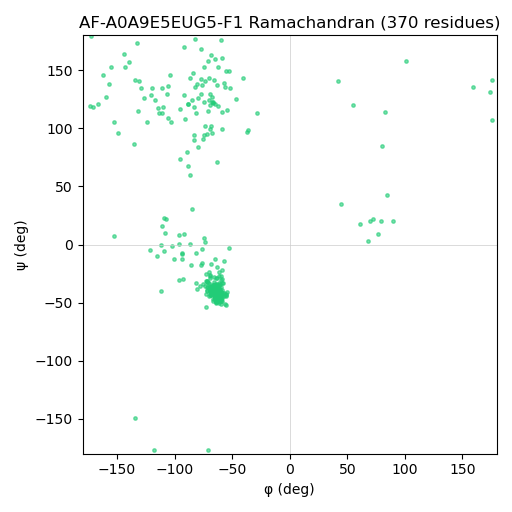 84.56 305 THR A O 1
ATOM 2382 N N . GLY A 1 306 ? 25.489 -15.167 -44.068 1.00 69.38 306 GLY A N 1
ATOM 2383 C CA . GLY A 1 306 ? 25.575 -16.624 -44.082 1.00 69.38 306 GLY A CA 1
ATOM 2384 C C . GLY A 1 306 ? 25.685 -17.216 -45.485 1.00 69.38 306 GLY A C 1
ATOM 2385 O O . GLY A 1 306 ? 25.629 -16.469 -46.463 1.00 69.38 306 GLY A O 1
ATOM 2386 N N . PRO A 1 307 ? 25.785 -18.552 -45.579 1.00 70.00 307 PRO A N 1
ATOM 2387 C CA . PRO A 1 307 ? 26.383 -19.438 -44.580 1.00 70.00 307 PRO A CA 1
ATOM 2388 C C . PRO A 1 307 ? 27.918 -19.381 -44.655 1.00 70.00 307 PRO A C 1
ATOM 2390 O O . PRO A 1 307 ? 28.504 -19.301 -45.736 1.00 70.00 307 PRO A O 1
ATOM 2393 N N . TYR A 1 308 ? 28.573 -19.436 -43.498 1.00 64.06 308 TYR A N 1
ATOM 2394 C CA . TYR A 1 308 ? 30.020 -19.627 -43.401 1.00 64.06 308 TYR A CA 1
ATOM 2395 C C . TYR A 1 308 ? 30.340 -21.129 -43.272 1.00 64.06 308 TYR A C 1
ATOM 2397 O O . TYR A 1 308 ? 29.432 -21.952 -43.119 1.00 64.06 308 TYR A O 1
ATOM 2405 N N . GLN A 1 309 ? 31.616 -21.513 -43.382 1.00 55.91 309 GLN A N 1
ATOM 2406 C CA . GLN A 1 309 ? 32.048 -22.919 -43.351 1.00 55.91 309 GLN A CA 1
ATOM 2407 C C . GLN A 1 309 ? 31.381 -23.698 -42.198 1.00 55.91 309 GLN A C 1
ATOM 2409 O O . GLN A 1 309 ? 31.463 -23.294 -41.042 1.00 55.91 309 GLN A O 1
ATOM 2414 N N . GLY A 1 310 ? 30.709 -24.811 -42.518 1.00 65.44 310 GLY A N 1
ATOM 2415 C CA . GLY A 1 310 ? 30.069 -25.675 -41.517 1.00 65.44 310 GLY A CA 1
ATOM 2416 C C . GLY A 1 310 ? 28.615 -25.344 -41.155 1.00 65.44 310 GLY A C 1
ATOM 2417 O O . GLY A 1 310 ? 28.162 -25.807 -40.119 1.00 65.44 310 GLY A O 1
ATOM 2418 N N . ASN A 1 311 ? 27.874 -24.608 -41.998 1.00 75.50 311 ASN A N 1
ATOM 2419 C CA . ASN A 1 311 ? 26.446 -24.283 -41.799 1.00 75.50 311 ASN A CA 1
ATOM 2420 C C . ASN A 1 311 ? 26.164 -23.298 -40.645 1.00 75.50 311 ASN A C 1
ATOM 2422 O O . ASN A 1 311 ? 25.036 -23.196 -40.163 1.00 75.50 311 ASN A O 1
ATOM 2426 N N . TRP A 1 312 ? 27.185 -22.543 -40.239 1.00 85.44 312 TRP A N 1
ATOM 2427 C CA . TRP A 1 312 ?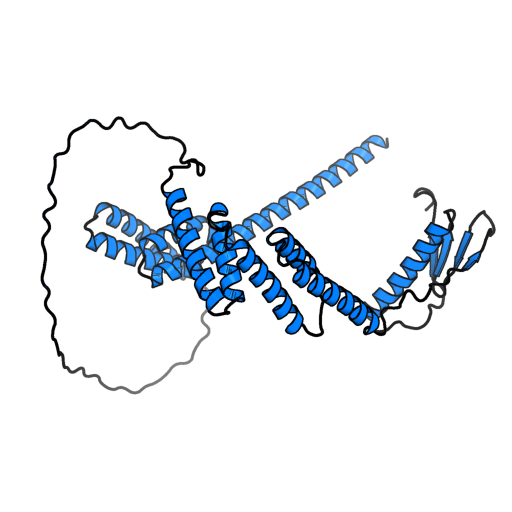 27.058 -21.467 -39.266 1.00 85.44 312 TRP A CA 1
ATOM 2428 C C . TRP A 1 312 ? 26.565 -20.176 -39.923 1.00 85.44 312 TRP A C 1
ATOM 2430 O O . TRP A 1 312 ? 27.067 -19.752 -40.972 1.00 85.44 312 TRP A O 1
ATOM 2440 N N . TYR A 1 313 ? 25.613 -19.527 -39.261 1.00 88.50 313 TYR A N 1
ATOM 2441 C CA . TYR A 1 313 ? 25.120 -18.197 -39.599 1.00 88.50 313 TYR A CA 1
ATOM 2442 C C . TYR A 1 313 ? 25.694 -17.174 -38.622 1.00 88.50 313 TYR A C 1
ATOM 2444 O O . TYR A 1 313 ? 25.907 -17.478 -37.446 1.00 88.50 313 TYR A O 1
ATOM 2452 N N . LEU A 1 314 ? 25.957 -15.966 -39.117 1.00 90.62 314 LEU A N 1
ATOM 2453 C CA . LEU A 1 314 ? 26.553 -14.884 -38.346 1.00 90.62 314 LEU A CA 1
ATOM 2454 C C . LEU A 1 314 ? 25.579 -13.710 -38.251 1.00 90.62 314 LEU A C 1
ATOM 2456 O O . LEU A 1 314 ? 25.157 -13.159 -39.268 1.00 90.62 314 LEU A O 1
ATOM 2460 N N . ALA A 1 315 ? 25.275 -13.295 -37.027 1.00 90.62 315 ALA A N 1
ATOM 2461 C CA . ALA A 1 315 ? 24.605 -12.039 -36.726 1.00 90.62 315 ALA A CA 1
ATOM 2462 C C . ALA A 1 315 ? 25.599 -11.102 -36.026 1.00 90.62 315 ALA A C 1
ATOM 2464 O O . ALA A 1 315 ? 26.044 -11.382 -34.914 1.00 90.62 315 ALA A O 1
ATOM 2465 N N . GLU A 1 316 ? 25.977 -10.010 -36.688 1.00 91.31 316 GLU A N 1
ATOM 2466 C CA . GLU A 1 316 ? 26.988 -9.064 -36.204 1.00 91.31 316 GLU A CA 1
ATOM 2467 C C . GLU A 1 316 ? 26.355 -7.717 -35.824 1.00 91.31 316 GLU A C 1
ATOM 2469 O O . GLU A 1 316 ? 25.531 -7.169 -36.560 1.00 91.31 316 GLU A O 1
ATOM 2474 N N . THR A 1 317 ? 26.758 -7.189 -34.669 1.00 92.31 317 THR A N 1
ATOM 2475 C CA . THR A 1 317 ? 26.520 -5.814 -34.211 1.00 92.31 317 THR A CA 1
ATOM 2476 C C . THR A 1 317 ? 27.859 -5.099 -34.034 1.00 92.31 317 THR A C 1
ATOM 2478 O O . THR A 1 317 ? 28.921 -5.661 -34.293 1.00 92.31 317 THR A O 1
ATOM 2481 N N . LYS A 1 318 ? 27.834 -3.852 -33.549 1.00 90.25 318 LYS A N 1
ATOM 2482 C CA . LYS A 1 318 ? 29.062 -3.101 -33.254 1.00 90.25 318 LYS A CA 1
ATOM 2483 C C . LYS A 1 318 ? 29.951 -3.785 -32.211 1.00 90.25 318 LYS A C 1
ATOM 2485 O O . LYS A 1 318 ? 31.167 -3.716 -32.335 1.00 90.25 318 LYS A O 1
ATOM 2490 N N . ASN A 1 319 ? 29.358 -4.427 -31.199 1.00 91.88 319 ASN A N 1
ATOM 2491 C CA . ASN A 1 319 ? 30.097 -5.000 -30.068 1.00 91.88 319 ASN A CA 1
ATOM 2492 C C . ASN A 1 319 ? 30.013 -6.530 -29.965 1.00 91.88 319 ASN A C 1
ATOM 2494 O O . ASN A 1 319 ? 30.766 -7.112 -29.180 1.00 91.88 319 ASN A O 1
ATOM 2498 N N . PHE A 1 320 ? 29.145 -7.191 -30.743 1.00 93.81 320 PHE A N 1
ATOM 2499 C CA . PHE A 1 320 ? 28.923 -8.637 -30.655 1.00 93.81 320 PHE A CA 1
ATOM 2500 C C . PHE A 1 320 ? 28.892 -9.335 -32.020 1.00 93.81 320 PHE A C 1
ATOM 2502 O O . PHE A 1 320 ? 28.287 -8.851 -32.973 1.00 93.81 320 PHE A O 1
ATOM 2509 N N . ARG A 1 321 ? 29.471 -10.537 -32.075 1.00 93.56 321 ARG A N 1
ATOM 2510 C CA . ARG A 1 321 ? 29.295 -11.530 -33.142 1.00 93.56 321 ARG A CA 1
ATOM 2511 C C . ARG A 1 321 ? 28.586 -12.750 -32.584 1.00 93.56 321 ARG A C 1
ATOM 2513 O O . ARG A 1 321 ? 29.120 -13.424 -31.710 1.00 93.56 321 ARG A O 1
ATOM 2520 N N . VAL A 1 322 ? 27.401 -13.042 -33.099 1.00 93.06 322 VAL A N 1
ATOM 2521 C CA . VAL A 1 322 ? 26.609 -14.208 -32.709 1.00 93.06 322 VAL A CA 1
ATOM 2522 C C . VAL A 1 322 ? 26.672 -15.245 -33.824 1.00 93.06 322 VAL A C 1
ATOM 2524 O O . VAL A 1 322 ? 26.081 -15.064 -34.888 1.00 93.06 322 VAL A O 1
ATOM 2527 N N . TRP A 1 323 ? 27.381 -16.337 -33.566 1.00 91.62 323 TRP A N 1
ATOM 2528 C CA . TRP A 1 323 ? 27.397 -17.535 -34.394 1.00 91.62 323 TRP A CA 1
ATOM 2529 C C . TRP A 1 323 ? 26.223 -18.426 -34.000 1.00 91.62 323 TRP A C 1
ATOM 2531 O O . TRP A 1 323 ? 26.079 -18.769 -32.828 1.00 91.62 323 TRP A O 1
ATOM 2541 N N . HIS A 1 324 ? 25.361 -18.796 -34.947 1.00 89.19 324 HIS A N 1
ATOM 2542 C CA . HIS A 1 324 ? 24.167 -19.586 -34.650 1.00 89.19 324 HIS A CA 1
ATOM 2543 C C . HIS A 1 324 ? 23.817 -20.614 -35.730 1.00 89.19 324 HIS A C 1
ATOM 2545 O O . HIS A 1 324 ? 24.073 -20.415 -36.916 1.00 89.19 324 HIS A O 1
ATOM 2551 N N . HIS A 1 325 ? 23.145 -21.682 -35.296 1.00 85.94 325 HIS A N 1
ATOM 2552 C CA . HIS A 1 325 ? 22.402 -22.616 -36.154 1.00 85.94 325 HIS A CA 1
ATOM 2553 C C . HIS A 1 325 ? 20.877 -22.379 -36.117 1.00 85.94 325 HIS A C 1
ATOM 2555 O O . HIS A 1 325 ? 20.113 -23.097 -36.758 1.00 85.94 325 HIS A O 1
ATOM 2561 N N . LEU A 1 326 ? 20.429 -21.399 -35.323 1.00 81.25 326 LEU A N 1
ATOM 2562 C CA . LEU A 1 326 ? 19.018 -21.065 -35.096 1.00 81.25 326 LEU A CA 1
ATOM 2563 C C . LEU A 1 326 ? 18.444 -20.182 -36.213 1.00 81.25 326 LEU A C 1
ATOM 2565 O O . LEU A 1 326 ? 19.162 -19.756 -37.118 1.00 81.25 326 LEU A O 1
ATOM 2569 N N . ASN A 1 327 ? 17.149 -19.870 -36.128 1.00 85.00 327 ASN A N 1
ATOM 2570 C CA . ASN A 1 327 ? 16.530 -18.906 -37.031 1.00 85.00 327 ASN A CA 1
ATOM 2571 C C . ASN A 1 327 ? 17.120 -17.489 -36.834 1.00 85.00 327 ASN A C 1
ATOM 2573 O O . ASN A 1 327 ? 17.710 -17.158 -35.802 1.00 85.00 327 ASN A O 1
ATOM 2577 N N . GLN A 1 328 ? 16.953 -16.643 -37.851 1.00 83.88 328 GLN A N 1
ATOM 2578 C CA . GLN A 1 328 ? 17.507 -15.290 -37.856 1.00 83.88 328 GLN A CA 1
ATOM 2579 C C . GLN A 1 328 ? 16.927 -14.407 -36.738 1.00 83.88 328 GLN A C 1
ATOM 2581 O O . GLN A 1 328 ? 17.663 -13.612 -36.162 1.00 83.88 328 GLN A O 1
ATOM 2586 N N . ALA A 1 329 ? 15.639 -14.560 -36.414 1.00 83.31 329 ALA A N 1
ATOM 2587 C CA . ALA A 1 329 ? 14.946 -13.741 -35.419 1.00 83.31 329 ALA A CA 1
ATOM 2588 C C . ALA A 1 329 ? 15.490 -13.963 -33.999 1.00 83.31 329 ALA A C 1
ATOM 2590 O O . ALA A 1 329 ? 15.739 -12.993 -33.280 1.00 83.31 329 ALA A O 1
ATOM 2591 N N . ASP A 1 330 ? 15.752 -15.215 -33.629 1.00 85.25 330 ASP A N 1
ATOM 2592 C CA . ASP A 1 330 ? 16.324 -15.588 -32.337 1.00 85.25 330 ASP A CA 1
ATOM 2593 C C . ASP A 1 330 ? 17.751 -15.043 -32.211 1.00 85.25 330 ASP A C 1
ATOM 2595 O O . ASP A 1 330 ? 18.113 -14.448 -31.195 1.00 85.25 330 ASP A O 1
ATOM 2599 N N . ALA A 1 331 ? 18.550 -15.149 -33.277 1.00 86.69 331 ALA A N 1
ATOM 2600 C CA . ALA A 1 331 ? 19.890 -14.569 -33.318 1.00 86.69 331 ALA A CA 1
ATOM 2601 C C . ALA A 1 331 ? 19.869 -13.034 -33.209 1.00 86.69 331 ALA A C 1
ATOM 2603 O O . ALA A 1 331 ? 20.671 -12.456 -32.473 1.00 86.69 331 ALA A O 1
ATOM 2604 N N . THR A 1 332 ? 18.921 -12.364 -33.879 1.00 87.50 332 THR A N 1
ATOM 2605 C CA . THR A 1 332 ? 18.693 -10.919 -33.725 1.00 87.50 332 THR A CA 1
ATOM 2606 C C . THR A 1 332 ? 18.341 -10.572 -32.280 1.00 87.50 332 THR A C 1
ATOM 2608 O O . THR A 1 332 ? 18.841 -9.580 -31.749 1.00 87.50 332 THR A O 1
ATOM 2611 N N . GLN A 1 333 ? 17.479 -11.361 -31.634 1.00 87.38 333 GLN A N 1
ATOM 2612 C CA . GLN A 1 333 ? 17.074 -11.121 -30.252 1.00 87.38 333 GLN A CA 1
ATOM 2613 C C . GLN A 1 333 ? 18.258 -11.262 -29.293 1.00 87.38 333 GLN A C 1
ATOM 2615 O O . GLN A 1 333 ? 18.441 -10.394 -28.437 1.00 87.38 333 GLN A O 1
ATOM 2620 N N . VAL A 1 334 ? 19.082 -12.302 -29.450 1.00 89.00 334 VAL A N 1
ATOM 2621 C CA . VAL A 1 334 ? 20.295 -12.493 -28.642 1.00 89.00 334 VAL A CA 1
ATOM 2622 C C . VAL A 1 334 ? 21.251 -11.316 -28.825 1.00 89.00 334 VAL A C 1
ATOM 2624 O O . VAL A 1 334 ? 21.615 -10.684 -27.839 1.00 89.00 334 VAL A O 1
ATOM 2627 N N . ALA A 1 335 ? 21.565 -10.943 -30.067 1.00 89.69 335 ALA A N 1
ATOM 2628 C CA . ALA A 1 335 ? 22.446 -9.815 -30.366 1.00 89.69 335 ALA A CA 1
ATOM 2629 C C . ALA A 1 335 ? 21.953 -8.491 -29.742 1.00 89.69 335 ALA A C 1
ATOM 2631 O O . ALA A 1 335 ? 22.719 -7.760 -29.111 1.00 89.69 335 ALA A O 1
ATOM 2632 N N . LYS A 1 336 ? 20.648 -8.205 -29.849 1.00 88.25 336 LYS A N 1
ATOM 2633 C CA . LYS A 1 336 ? 20.021 -7.022 -29.232 1.00 88.25 336 LYS A CA 1
ATOM 2634 C C . LYS A 1 336 ? 20.071 -7.060 -27.708 1.00 88.25 336 LYS A C 1
ATOM 2636 O O . LYS A 1 336 ? 20.327 -6.033 -27.083 1.00 88.25 336 LYS A O 1
ATOM 2641 N N . SER A 1 337 ? 19.832 -8.228 -27.118 1.00 89.44 337 SER A N 1
ATOM 2642 C CA . SER A 1 337 ? 19.852 -8.414 -25.663 1.00 89.44 337 SER A CA 1
ATOM 2643 C C . SER A 1 337 ? 21.262 -8.232 -25.105 1.00 89.44 337 SER A C 1
ATOM 2645 O O . SER A 1 337 ? 21.432 -7.613 -24.057 1.00 89.44 337 SER A O 1
ATOM 2647 N N . SER A 1 338 ? 22.280 -8.694 -25.831 1.00 90.62 338 SER A N 1
ATOM 2648 C CA . SER A 1 338 ? 23.687 -8.494 -25.485 1.00 90.62 338 SER A CA 1
ATOM 2649 C C . SER A 1 338 ? 24.091 -7.015 -25.513 1.00 90.62 338 SER A C 1
ATOM 2651 O O . SER A 1 338 ? 24.693 -6.536 -24.552 1.00 90.62 338 SER A O 1
ATOM 2653 N N . GLU A 1 339 ? 23.701 -6.256 -26.545 1.00 89.94 339 GLU A N 1
ATOM 2654 C CA . GLU A 1 339 ? 23.944 -4.801 -26.597 1.00 89.94 339 GLU A CA 1
ATOM 2655 C C . GLU A 1 339 ? 23.198 -4.045 -25.491 1.00 89.94 339 GLU A C 1
ATOM 2657 O O . GLU A 1 339 ? 23.775 -3.167 -24.848 1.00 89.94 339 GLU A O 1
ATOM 2662 N N . ALA A 1 340 ? 21.942 -4.407 -25.215 1.00 87.25 340 ALA A N 1
ATOM 2663 C CA . ALA A 1 340 ? 21.173 -3.808 -24.125 1.00 87.25 340 ALA A CA 1
ATOM 2664 C C . ALA A 1 340 ? 21.834 -4.066 -22.762 1.00 87.25 340 ALA A C 1
ATOM 2666 O O . ALA A 1 340 ? 22.032 -3.128 -21.990 1.00 87.25 340 ALA A O 1
ATOM 2667 N N . CYS A 1 341 ? 22.254 -5.30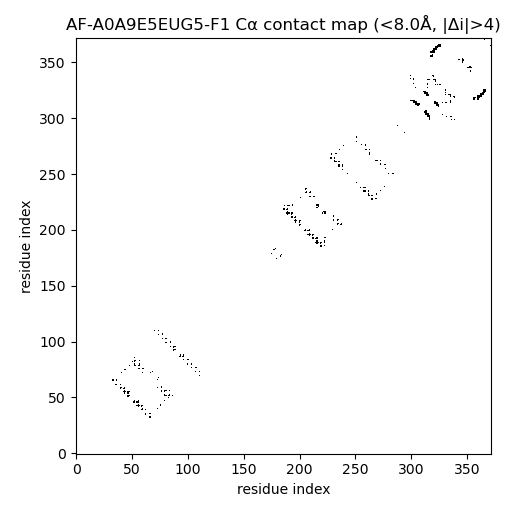9 -22.507 1.00 89.94 341 CYS A N 1
ATOM 2668 C CA . CYS A 1 341 ? 22.968 -5.695 -21.291 1.00 89.94 341 CYS A CA 1
ATOM 2669 C C . CYS A 1 341 ? 24.284 -4.918 -21.141 1.00 89.94 341 CYS A C 1
ATOM 2671 O O . CYS A 1 341 ? 24.588 -4.419 -20.058 1.00 89.94 341 CYS A O 1
ATOM 2673 N N . ARG A 1 342 ? 25.037 -4.738 -22.235 1.00 89.00 342 ARG A N 1
ATOM 2674 C CA . ARG A 1 342 ? 26.267 -3.933 -22.242 1.00 89.00 342 ARG A CA 1
ATOM 2675 C C . ARG A 1 342 ? 26.001 -2.490 -21.818 1.00 89.00 342 ARG A C 1
ATOM 2677 O O . ARG A 1 342 ? 26.718 -1.971 -20.966 1.00 89.00 342 ARG A O 1
ATOM 2684 N N . VAL A 1 343 ? 24.987 -1.846 -22.397 1.00 86.25 343 VAL A N 1
ATOM 2685 C CA . VAL A 1 343 ? 24.623 -0.456 -22.074 1.00 86.25 343 VAL A CA 1
ATOM 2686 C C . VAL A 1 343 ? 24.143 -0.349 -20.628 1.00 86.25 343 VAL A C 1
ATOM 2688 O O . VAL A 1 343 ? 24.607 0.528 -19.901 1.00 86.25 343 VAL A O 1
ATOM 2691 N N . GLU A 1 344 ? 23.266 -1.251 -20.187 1.00 86.19 344 GLU A N 1
ATOM 2692 C CA . GLU A 1 344 ? 22.737 -1.253 -18.821 1.00 86.19 344 GLU A CA 1
ATOM 2693 C C . GLU A 1 344 ? 23.852 -1.444 -17.788 1.00 86.19 344 GLU A C 1
ATOM 2695 O O . GLU A 1 344 ? 23.965 -0.665 -16.839 1.00 86.19 344 GLU A O 1
ATOM 2700 N N . ALA A 1 345 ? 24.720 -2.437 -17.995 1.00 85.31 345 ALA A N 1
ATOM 2701 C CA . ALA A 1 345 ? 25.858 -2.681 -17.122 1.00 85.31 345 ALA A CA 1
ATOM 2702 C C . ALA A 1 345 ? 26.818 -1.484 -17.115 1.00 85.31 345 ALA A C 1
ATOM 2704 O O . ALA A 1 345 ? 27.254 -1.060 -16.045 1.00 85.31 345 ALA A O 1
ATOM 2705 N N . ALA A 1 346 ? 27.114 -0.900 -18.279 1.00 82.81 346 ALA A N 1
ATOM 2706 C CA . ALA A 1 346 ? 28.016 0.242 -18.367 1.00 82.81 346 ALA A CA 1
ATOM 2707 C C . ALA A 1 346 ? 27.467 1.467 -17.622 1.00 82.81 346 ALA A C 1
ATOM 2709 O O . ALA A 1 346 ? 28.180 2.077 -16.828 1.00 82.81 346 ALA A O 1
ATOM 2710 N N . MET A 1 347 ? 26.181 1.774 -17.794 1.00 81.62 347 MET A N 1
ATOM 2711 C CA . MET A 1 347 ? 25.535 2.864 -17.063 1.00 81.62 347 MET A CA 1
ATOM 2712 C C . MET A 1 347 ? 25.493 2.608 -15.561 1.00 81.62 347 MET A C 1
ATOM 2714 O O . MET A 1 347 ? 25.801 3.504 -14.777 1.00 81.62 347 MET A O 1
ATOM 2718 N N . LYS A 1 348 ? 25.163 1.382 -15.148 1.00 84.81 348 LYS A N 1
ATOM 2719 C CA . LYS A 1 348 ? 25.074 1.016 -13.733 1.00 84.81 348 LYS A CA 1
ATOM 2720 C C . LYS A 1 348 ? 26.414 1.127 -13.010 1.00 84.81 348 LYS A C 1
ATOM 2722 O O . LYS A 1 348 ? 26.446 1.581 -11.870 1.00 84.81 348 LYS A O 1
ATOM 2727 N N . TRP A 1 349 ? 27.495 0.681 -13.644 1.00 84.31 349 TRP A N 1
ATOM 2728 C CA . TRP A 1 349 ? 28.800 0.570 -12.990 1.00 84.31 349 TRP A CA 1
ATOM 2729 C C . TRP A 1 349 ? 29.720 1.764 -13.239 1.00 84.31 349 TRP A C 1
ATOM 2731 O O . TRP A 1 349 ? 30.520 2.094 -12.369 1.00 84.31 349 TRP A O 1
ATOM 2741 N N . PHE A 1 350 ? 29.606 2.420 -14.395 1.00 83.06 350 PHE A N 1
ATOM 2742 C CA . PHE A 1 350 ? 30.533 3.472 -14.820 1.00 83.06 350 PHE A CA 1
ATOM 2743 C C . PHE A 1 350 ? 29.851 4.819 -15.087 1.00 83.06 350 PHE A C 1
ATOM 2745 O O . PHE A 1 350 ? 30.540 5.797 -15.366 1.00 83.06 350 PHE A O 1
ATOM 2752 N N . GLY A 1 351 ? 28.517 4.898 -15.007 1.00 82.00 351 GLY A N 1
ATOM 2753 C CA . GLY A 1 351 ? 27.757 6.138 -15.222 1.00 82.00 351 GLY A CA 1
ATOM 2754 C C . GLY A 1 351 ? 27.775 6.661 -16.664 1.00 82.00 351 GLY A C 1
ATOM 2755 O O . GLY A 1 351 ? 27.217 7.720 -16.935 1.00 82.00 351 GLY A O 1
ATOM 2756 N N . ALA A 1 352 ? 28.412 5.935 -17.585 1.00 81.56 352 ALA A N 1
ATOM 2757 C CA . ALA A 1 352 ? 28.491 6.246 -19.004 1.00 81.56 352 ALA A CA 1
ATOM 2758 C C . ALA A 1 352 ? 28.743 4.965 -19.812 1.00 81.56 352 ALA A C 1
ATOM 2760 O O . ALA A 1 352 ? 29.368 4.017 -19.331 1.00 81.56 352 ALA A O 1
ATOM 2761 N N . VAL A 1 353 ? 28.297 4.949 -21.070 1.00 82.81 353 VAL A N 1
ATOM 2762 C CA . VAL A 1 353 ? 28.659 3.894 -22.025 1.00 82.81 353 VAL A CA 1
ATOM 2763 C C . VAL A 1 353 ? 30.015 4.252 -22.632 1.00 82.81 353 VAL A C 1
ATOM 2765 O O . VAL A 1 353 ? 30.155 5.303 -23.254 1.00 82.81 353 VAL A O 1
ATOM 2768 N N . GLY A 1 354 ? 31.017 3.397 -22.417 1.00 81.00 354 GLY A N 1
ATOM 2769 C CA . GLY A 1 354 ? 32.351 3.556 -22.999 1.00 81.00 354 GLY A CA 1
ATOM 2770 C C . GLY A 1 354 ? 32.392 3.299 -24.511 1.00 81.00 354 GLY A C 1
ATOM 2771 O O . GLY A 1 354 ? 31.369 3.027 -25.141 1.00 81.00 354 GLY A O 1
ATOM 2772 N N . ASN A 1 355 ? 33.601 3.358 -25.077 1.00 86.75 355 ASN A N 1
ATOM 2773 C CA . ASN A 1 355 ? 33.853 3.081 -26.494 1.00 86.75 355 ASN A CA 1
ATOM 2774 C C . ASN A 1 355 ? 33.418 1.662 -26.904 1.00 86.75 355 ASN A C 1
ATOM 2776 O O . ASN A 1 355 ? 33.304 0.767 -26.059 1.00 86.75 355 ASN A O 1
ATOM 2780 N N . ASP A 1 356 ? 33.226 1.467 -28.212 1.00 86.19 356 ASP A N 1
ATOM 2781 C CA . ASP A 1 356 ? 32.931 0.153 -28.783 1.00 86.19 356 ASP A CA 1
ATOM 2782 C C . ASP A 1 356 ? 34.038 -0.860 -28.433 1.00 86.19 356 ASP A C 1
ATOM 2784 O O . ASP A 1 356 ? 35.236 -0.551 -28.418 1.00 86.19 356 ASP A O 1
ATOM 2788 N N . TRP A 1 357 ? 33.621 -2.079 -28.100 1.00 86.50 357 TRP A N 1
ATOM 2789 C CA . TRP A 1 357 ? 34.497 -3.140 -27.628 1.00 86.50 357 TRP A CA 1
ATOM 2790 C C . TRP A 1 357 ? 35.446 -3.611 -28.725 1.00 86.50 357 TRP A C 1
ATOM 2792 O O . TRP A 1 357 ? 35.040 -3.984 -29.823 1.00 86.50 357 TRP A O 1
ATOM 2802 N N . THR A 1 358 ? 36.736 -3.613 -28.392 1.00 86.19 358 THR A N 1
ATOM 2803 C CA . THR A 1 358 ? 37.804 -4.156 -29.231 1.00 86.19 358 THR A CA 1
ATOM 2804 C C . THR A 1 358 ? 38.685 -5.059 -28.354 1.00 86.19 358 THR A C 1
ATOM 2806 O O . THR A 1 358 ? 39.317 -4.539 -27.432 1.00 86.19 358 THR A O 1
ATOM 2809 N N . PRO A 1 359 ? 38.747 -6.385 -28.592 1.00 86.50 359 PRO A N 1
ATOM 2810 C CA . PRO A 1 359 ? 38.080 -7.128 -29.666 1.00 86.50 359 PRO A CA 1
ATOM 2811 C C . PRO A 1 359 ? 36.554 -7.232 -29.483 1.00 86.50 359 PRO A C 1
ATOM 2813 O O . PRO A 1 359 ? 36.045 -7.119 -28.370 1.00 86.50 359 PRO A O 1
ATOM 2816 N N . ILE A 1 360 ? 35.842 -7.468 -30.591 1.00 91.19 360 ILE A N 1
ATOM 2817 C CA . ILE A 1 360 ? 34.396 -7.743 -30.596 1.00 91.19 360 ILE A CA 1
ATOM 2818 C C . ILE A 1 360 ? 34.135 -9.048 -29.832 1.00 91.19 360 ILE A C 1
ATOM 2820 O O . ILE A 1 360 ? 34.863 -10.025 -30.013 1.00 91.19 360 ILE A O 1
ATOM 2824 N N . CYS A 1 361 ? 33.102 -9.079 -28.990 1.00 92.62 361 CYS A N 1
ATOM 2825 C CA . CYS A 1 361 ? 32.758 -10.277 -28.230 1.00 92.62 361 CYS A CA 1
ATOM 2826 C C . CYS A 1 361 ? 32.054 -11.314 -29.107 1.00 92.62 361 CYS A C 1
ATOM 2828 O O . CYS A 1 361 ? 31.149 -10.982 -29.869 1.00 92.62 361 CYS A O 1
ATOM 2830 N N . GLU A 1 362 ? 32.426 -12.582 -28.955 1.00 93.44 362 GLU A N 1
ATOM 2831 C CA . GLU A 1 362 ? 31.845 -13.687 -29.719 1.00 93.44 362 GLU A CA 1
ATOM 2832 C C . GLU A 1 362 ? 30.903 -14.525 -28.850 1.00 93.44 362 GLU A C 1
ATOM 2834 O O . GLU A 1 362 ? 31.205 -14.838 -27.698 1.00 93.44 362 GLU A O 1
ATOM 2839 N N . ILE A 1 363 ? 29.751 -14.885 -29.409 1.00 92.31 363 ILE A N 1
ATOM 2840 C CA . ILE A 1 363 ? 28.715 -15.704 -28.781 1.00 92.31 363 ILE A CA 1
ATOM 2841 C C . ILE A 1 363 ? 28.420 -16.867 -29.725 1.00 92.31 363 ILE A C 1
ATOM 2843 O O . ILE A 1 363 ? 28.094 -16.642 -30.887 1.00 92.31 363 ILE A O 1
ATOM 2847 N N . TYR A 1 364 ? 28.496 -18.098 -29.222 1.00 90.81 364 TYR A N 1
ATOM 2848 C CA . TYR A 1 364 ? 28.194 -19.310 -29.984 1.00 90.81 364 TYR A CA 1
ATOM 2849 C C . TYR A 1 364 ? 26.890 -19.926 -29.470 1.00 90.81 364 TYR A C 1
ATOM 2851 O O . TYR A 1 364 ? 26.776 -20.287 -28.299 1.00 90.81 364 TYR A O 1
ATOM 2859 N N . LEU A 1 365 ? 25.886 -20.014 -30.344 1.00 88.69 365 LEU A N 1
ATOM 2860 C CA . LEU A 1 365 ? 24.573 -20.581 -30.054 1.00 88.69 365 LEU A CA 1
ATOM 2861 C C . LEU A 1 365 ? 24.464 -21.980 -30.654 1.00 88.69 365 LEU A C 1
ATOM 2863 O O . LEU A 1 365 ? 24.284 -22.152 -31.865 1.00 88.69 365 LEU A O 1
ATOM 2867 N N . HIS A 1 366 ? 24.531 -22.975 -29.775 1.00 84.19 366 HIS A N 1
ATOM 2868 C CA . HIS A 1 366 ? 24.309 -24.372 -30.120 1.00 84.19 366 HIS A CA 1
ATOM 2869 C C . HIS A 1 366 ? 22.815 -24.722 -30.040 1.00 84.19 366 HIS A C 1
ATOM 2871 O O . HIS A 1 366 ? 22.115 -24.231 -29.151 1.00 84.19 366 HIS A O 1
ATOM 2877 N N . PRO A 1 367 ? 22.306 -25.579 -30.942 1.00 79.19 367 PRO A N 1
ATOM 2878 C CA . PRO A 1 367 ? 20.901 -25.984 -30.945 1.00 79.19 367 PRO A CA 1
ATOM 2879 C C . PRO A 1 367 ? 20.539 -26.883 -29.754 1.00 79.19 367 PRO A C 1
ATOM 2881 O O . PRO A 1 367 ? 19.375 -26.949 -29.364 1.00 79.19 367 PRO A O 1
ATOM 2884 N N . THR A 1 368 ? 21.516 -27.581 -29.165 1.00 78.69 368 THR A N 1
ATOM 2885 C CA . THR A 1 368 ? 21.312 -28.448 -28.000 1.00 78.69 368 THR A CA 1
ATOM 2886 C C . THR A 1 368 ? 22.459 -28.313 -26.999 1.00 78.69 368 THR A C 1
ATOM 2888 O O . THR A 1 368 ? 23.576 -27.949 -27.354 1.00 78.69 368 THR A O 1
ATOM 2891 N N . ALA A 1 369 ? 22.193 -28.651 -25.735 1.00 67.00 369 ALA A N 1
ATOM 2892 C CA . ALA A 1 369 ? 23.178 -28.601 -24.650 1.00 67.00 369 ALA A CA 1
ATOM 2893 C C . ALA A 1 369 ? 24.220 -29.743 -24.683 1.00 67.00 369 ALA A C 1
ATOM 2895 O O . ALA A 1 369 ? 24.982 -29.897 -23.735 1.00 67.00 369 ALA A O 1
ATOM 2896 N N . GLN A 1 370 ? 24.216 -30.583 -25.724 1.00 67.19 370 GLN A N 1
ATOM 2897 C CA . GLN A 1 370 ? 25.077 -31.769 -25.841 1.00 67.19 370 GLN A CA 1
ATOM 2898 C C . GLN A 1 370 ? 26.382 -31.498 -26.608 1.00 67.19 370 GLN A C 1
ATOM 2900 O O . GLN A 1 370 ? 27.239 -32.374 -26.655 1.00 67.19 370 GLN A O 1
ATOM 2905 N N . GLU A 1 371 ? 26.533 -30.310 -27.197 1.00 55.41 371 GLU A N 1
ATOM 2906 C CA . GLU A 1 371 ? 27.646 -29.950 -28.091 1.00 55.41 371 GLU A CA 1
ATOM 2907 C C . GLU A 1 371 ? 28.664 -28.977 -27.465 1.00 55.41 371 GLU A C 1
ATOM 2909 O O . GLU A 1 371 ? 29.378 -28.295 -28.199 1.00 55.41 371 GLU A O 1
ATOM 2914 N N . ILE A 1 372 ? 28.731 -28.898 -26.129 1.00 48.47 372 ILE A N 1
ATOM 2915 C CA . ILE A 1 372 ? 29.723 -28.086 -25.396 1.00 48.47 372 ILE A CA 1
ATOM 2916 C C . ILE A 1 372 ? 30.850 -28.969 -24.866 1.00 48.47 372 ILE A C 1
ATOM 2918 O O . ILE A 1 372 ? 30.527 -30.009 -24.243 1.00 48.47 372 ILE A O 1
#

Solvent-accessible surface area (backbone atoms only — not comparable to full-atom values): 22236 Å² total; per-residue (Å²): 133,64,68,70,56,55,54,52,52,54,54,50,54,54,52,52,53,50,52,55,53,56,54,52,54,56,54,51,55,51,51,53,37,52,52,52,37,55,49,29,50,52,53,22,51,54,28,47,75,71,68,38,19,65,61,16,39,53,45,41,59,73,38,60,90,55,44,87,79,46,62,69,57,54,52,50,46,51,55,21,48,58,45,32,42,53,56,33,60,79,68,67,46,64,70,62,40,57,55,52,52,54,52,47,56,54,48,52,53,50,56,56,50,60,64,68,71,66,86,71,84,86,81,86,78,91,82,88,89,90,85,89,85,83,86,85,88,81,89,85,82,85,82,87,87,86,86,83,84,84,88,79,91,78,87,78,85,88,75,82,91,86,76,86,81,81,78,75,81,77,76,74,90,55,93,78,45,89,84,37,70,66,54,56,49,35,49,53,54,18,49,55,31,40,58,50,18,53,52,28,46,76,69,67,38,33,71,62,17,34,52,29,38,53,53,14,43,73,58,33,61,86,82,41,81,88,45,40,48,60,38,26,49,22,50,51,50,48,48,51,51,50,56,60,73,49,71,83,81,70,88,61,79,63,52,62,54,54,40,53,54,28,34,75,65,20,64,89,46,42,72,60,46,52,51,51,51,52,53,51,54,52,50,50,51,48,55,65,64,69,38,85,78,59,75,64,75,66,72,75,66,62,48,75,48,70,76,45,92,90,70,35,31,37,34,34,47,84,45,39,37,36,38,28,70,68,60,70,66,61,47,48,49,53,54,50,50,52,54,49,49,51,46,52,52,27,38,74,76,66,74,44,71,74,79,80,48,82,75,61,44,78,43,81,48,70,94,54,94,81,82,121

Foldseek 3Di:
DCVVVVVVVVVVVVVVVVVVVVVVVVVVVLVVLVVLQVVLLVVLVVCVVVLNLVVSLVSLVVSPVSCVPPLSSLVSNLSSLVSVLVVCVVVVVVVVNVVSVVVNVVSVVSNVVVVVPDDDDDDDDDDDDDDDDDDDDDDDDDDDDDDDDDDDDDDDDDDDDDDDDPPDPPDDPDVPDCPDPLLVVLLVQLLVLQVVLVVCLVVVVLQSSLVSPVSSCVSPVVNPLPCLLVNLVSQLVVLVVVCVVPVPDDDDPVSLVSLVVSCVSPVVCVVVSVVVVVVSVVVVVVNVVPPPPPPPLVVQDFDWDDDDPPCWIWTDGQQEIETDNDDPVVSVVVSSVVVVCQQVVCCVPPVGRDDHDPPRYYHYYDPDPPPD

Sequence (372 aa):
MNTSKLMLTACISVALFFAQLLLAADTDAKFQKILAVQKALLEGQDHFKKGNYQAAVFILEAQIASIDGNKEYLQLLHNAYQGHIRDLQAKGLTEEISKYEKRLQILDSGITQSAKSGTVAPVSTPAVPPASVTAPASVIASALSKFVAPTKVVEQPKIAQDAPKVRGKIEDANEDNPFSFTNTQRYHDARLRLDQAEKEFAGKNFRLASKLYEESYRLEPKVMPQSVERWAYCRLYSVVEAMNQKQNAKLDPQWENEIRVSLSMAPQLQSFGNTLLANIDQRKQEIGATNPVQPSAAVVEVKHTGPYQGNWYLAETKNFRVWHHLNQADATQVAKSSEACRVEAAMKWFGAVGNDWTPICEIYLHPTAQEI

Mean predicted aligned error: 22.92 Å

Radius of gyration: 36.31 Å; Cα contacts (8 Å, |Δi|>4): 268; chains: 1; bounding box: 76×76×100 Å